Protein AF-0000000072993218 (afdb_homodimer)

Structure (mmCIF, N/CA/C/O backbone):
data_AF-0000000072993218-model_v1
#
loop_
_entity.id
_entity.type
_entity.pdbx_description
1 polymer 'Maf-like protein'
#
loop_
_atom_site.group_PDB
_atom_site.id
_atom_site.type_symbol
_atom_site.label_atom_id
_atom_site.label_alt_id
_atom_site.label_comp_id
_atom_site.label_asym_id
_atom_site.label_entity_id
_atom_site.label_seq_id
_atom_site.pdbx_PDB_ins_code
_atom_site.Cartn_x
_atom_site.Cartn_y
_atom_site.Cartn_z
_atom_site.occupancy
_atom_site.B_iso_or_equiv
_atom_site.auth_seq_id
_atom_site.auth_comp_id
_atom_site.auth_asym_id
_atom_site.auth_atom_id
_atom_site.pdbx_PDB_model_num
ATOM 1 N N . MET A 1 1 ? 12.031 0.463 12.422 1 74.94 1 MET A N 1
ATOM 2 C CA . MET A 1 1 ? 12.352 1.653 13.211 1 74.94 1 MET A CA 1
ATOM 3 C C . MET A 1 1 ? 12.312 2.904 12.336 1 74.94 1 MET A C 1
ATOM 5 O O . MET A 1 1 ? 12.742 2.873 11.18 1 74.94 1 MET A O 1
ATOM 9 N N . PRO A 1 2 ? 11.742 3.988 12.844 1 86.5 2 PRO A N 1
ATOM 10 C CA . PRO A 1 2 ? 11.68 5.211 12.039 1 86.5 2 PRO A CA 1
ATOM 11 C C . PRO A 1 2 ? 13.055 5.738 11.656 1 86.5 2 PRO A C 1
ATOM 13 O O . PRO A 1 2 ? 14.039 5.469 12.352 1 86.5 2 PRO A O 1
ATOM 16 N N . LEU A 1 3 ? 13.094 6.391 10.523 1 92.5 3 LEU A N 1
ATOM 17 C CA . LEU A 1 3 ? 14.352 6.973 10.062 1 92.5 3 LEU A CA 1
ATOM 18 C C . LEU A 1 3 ? 14.891 7.98 11.07 1 92.5 3 LEU A C 1
ATOM 20 O O . LEU A 1 3 ? 14.133 8.773 11.625 1 92.5 3 LEU A O 1
ATOM 24 N N . LYS A 1 4 ? 16.188 7.926 11.375 1 93.75 4 LYS A N 1
ATOM 25 C CA . LYS A 1 4 ? 16.844 8.906 12.242 1 93.75 4 LYS A CA 1
ATOM 26 C C . LYS A 1 4 ? 17.203 10.172 11.469 1 93.75 4 LYS A C 1
ATOM 28 O O . LYS A 1 4 ? 18.281 10.258 10.875 1 93.75 4 LYS A O 1
ATOM 33 N N . LEU A 1 5 ? 16.312 11.062 11.461 1 95.75 5 LEU A N 1
ATOM 34 C CA . LEU A 1 5 ? 16.484 12.32 10.742 1 95.75 5 LEU A CA 1
ATOM 35 C C . LEU A 1 5 ? 16.516 13.5 11.711 1 95.75 5 LEU A C 1
ATOM 37 O O . LEU A 1 5 ? 15.695 13.57 12.633 1 95.75 5 LEU A O 1
ATOM 41 N N . PRO A 1 6 ? 17.375 14.445 11.523 1 95.12 6 PRO A N 1
ATOM 42 C CA . PRO A 1 6 ? 17.422 15.625 12.383 1 95.12 6 PRO A CA 1
ATOM 43 C C . PRO A 1 6 ? 16.078 16.359 12.461 1 95.12 6 PRO A C 1
ATOM 45 O O . PRO A 1 6 ? 15.695 16.844 13.523 1 95.12 6 PRO A O 1
ATOM 48 N N . VAL A 1 7 ? 15.406 16.422 11.391 1 95.5 7 VAL A N 1
ATOM 49 C CA . VAL A 1 7 ? 14.133 17.141 11.359 1 95.5 7 VAL A CA 1
ATOM 50 C C . VAL A 1 7 ? 13.117 16.438 12.258 1 95.5 7 VAL A C 1
ATOM 52 O O . VAL A 1 7 ? 12.297 17.094 12.906 1 95.5 7 VAL A O 1
ATOM 55 N N . ILE A 1 8 ? 13.102 15.109 12.266 1 96.38 8 ILE A N 1
ATOM 56 C CA . ILE A 1 8 ? 12.188 14.359 13.125 1 96.38 8 ILE A CA 1
ATOM 57 C C . ILE A 1 8 ? 12.531 14.625 14.594 1 96.38 8 ILE A C 1
ATOM 59 O O . ILE A 1 8 ? 11.633 14.805 15.422 1 96.38 8 ILE A O 1
ATOM 63 N N . LYS A 1 9 ? 13.82 14.688 14.859 1 96 9 LYS A N 1
ATOM 64 C CA . LYS A 1 9 ? 14.25 15.031 16.203 1 96 9 LYS A CA 1
ATOM 65 C C . LYS A 1 9 ? 13.766 16.422 16.609 1 96 9 LYS A C 1
ATOM 67 O O . LYS A 1 9 ? 13.305 16.625 17.734 1 96 9 LYS A O 1
ATOM 72 N N . GLN A 1 10 ? 13.938 17.297 15.711 1 96.62 10 GLN A N 1
ATOM 73 C CA . GLN A 1 10 ? 13.484 18.656 15.945 1 96.62 10 GLN A CA 1
ATOM 74 C C . GLN A 1 10 ? 11.977 18.703 16.188 1 96.62 10 GLN A C 1
ATOM 76 O O . GLN A 1 10 ? 11.516 19.375 17.109 1 96.62 10 GLN A O 1
ATOM 81 N N . LEU A 1 11 ? 11.227 17.984 15.406 1 97.56 11 LEU A N 1
ATOM 82 C CA . LEU A 1 11 ? 9.773 17.938 15.531 1 97.56 11 LEU A CA 1
ATOM 83 C C . LEU A 1 11 ? 9.367 17.328 16.859 1 97.56 11 LEU A C 1
ATOM 85 O O . LEU A 1 11 ? 8.414 17.781 17.5 1 97.56 11 LEU A O 1
ATOM 89 N N . ASN A 1 12 ? 10.125 16.359 17.266 1 97.44 12 ASN A N 1
ATOM 90 C CA . ASN A 1 12 ? 9.773 15.633 18.469 1 97.44 12 ASN A CA 1
ATOM 91 C C . ASN A 1 12 ? 10.062 16.453 19.719 1 97.44 12 ASN A C 1
ATOM 93 O O . ASN A 1 12 ? 9.719 16.062 20.844 1 97.44 12 ASN A O 1
ATOM 97 N N . CYS A 1 13 ? 10.664 17.609 19.562 1 96.62 13 CYS A N 1
ATOM 98 C CA . CYS A 1 13 ? 10.836 18.562 20.656 1 96.62 13 CYS A CA 1
ATOM 99 C C . CYS A 1 13 ? 9.633 19.484 20.766 1 96.62 13 CYS A C 1
ATOM 101 O O . CYS A 1 13 ? 9.547 20.297 21.703 1 96.62 13 CYS A O 1
ATOM 103 N N . LYS A 1 14 ? 8.75 19.406 19.859 1 96.69 14 LYS A N 1
ATOM 104 C CA . LYS A 1 14 ? 7.547 20.234 19.844 1 96.69 14 LYS A CA 1
ATOM 105 C C . LYS A 1 14 ? 6.336 19.469 20.359 1 96.69 14 LYS A C 1
ATOM 107 O O . LYS A 1 14 ? 6.344 18.234 20.391 1 96.69 14 LYS A O 1
ATOM 112 N N . SER A 1 15 ? 5.34 20.266 20.797 1 97.62 15 SER A N 1
ATOM 113 C CA . SER A 1 15 ? 4.059 19.656 21.156 1 97.62 15 SER A CA 1
ATOM 114 C C . SER A 1 15 ? 3.176 19.469 19.922 1 97.62 15 SER A C 1
ATOM 116 O O . SER A 1 15 ? 2.57 20.422 19.438 1 97.62 15 SER A O 1
ATOM 118 N N . ILE A 1 16 ? 3.072 18.25 19.453 1 98.5 16 ILE A N 1
ATOM 119 C CA . ILE A 1 16 ? 2.318 17.953 18.234 1 98.5 16 ILE A CA 1
ATOM 120 C C . ILE A 1 16 ? 1.031 17.219 18.594 1 98.5 16 ILE A C 1
ATOM 122 O O . ILE A 1 16 ? 1.05 16.266 19.391 1 98.5 16 ILE A O 1
ATOM 126 N N . ILE A 1 17 ? -0.042 17.672 18.031 1 98.75 17 ILE A N 1
ATOM 127 C CA . ILE A 1 17 ? -1.342 17.062 18.25 1 98.75 17 ILE A CA 1
ATOM 128 C C . ILE A 1 17 ? -1.887 16.5 16.938 1 98.75 17 ILE A C 1
ATOM 130 O O . ILE A 1 17 ? -1.894 17.203 15.922 1 98.75 17 ILE A O 1
ATOM 134 N N . LEU A 1 18 ? -2.264 15.281 16.938 1 98.75 18 LEU A N 1
ATOM 135 C CA . LEU A 1 18 ? -3.061 14.703 15.859 1 98.75 18 LEU A CA 1
ATOM 136 C C . LEU A 1 18 ? -4.551 14.875 16.125 1 98.75 18 LEU A C 1
ATOM 138 O O . LEU A 1 18 ? -5.086 14.266 17.062 1 98.75 18 LEU A O 1
ATOM 142 N N . ALA A 1 19 ? -5.199 15.695 15.336 1 97.94 19 ALA A N 1
ATOM 143 C CA . ALA A 1 19 ? -6.621 15.992 15.477 1 97.94 19 ALA A CA 1
ATOM 144 C C . ALA A 1 19 ? -7.477 14.938 14.781 1 97.94 19 ALA A C 1
ATOM 146 O O . ALA A 1 19 ? -8.281 15.258 13.898 1 97.94 19 ALA A O 1
ATOM 147 N N . SER A 1 20 ? -7.371 13.695 15.164 1 96.25 20 SER A N 1
ATOM 148 C CA . SER A 1 20 ? -8.07 12.57 14.547 1 96.25 20 SER A CA 1
ATOM 149 C C . SER A 1 20 ? -8.18 11.391 15.508 1 96.25 20 SER A C 1
ATOM 151 O O . SER A 1 20 ? -7.23 11.086 16.234 1 96.25 20 SER A O 1
ATOM 153 N N . ALA A 1 21 ? -9.297 10.742 15.484 1 93.25 21 ALA A N 1
ATOM 154 C CA . ALA A 1 21 ? -9.492 9.516 16.25 1 93.25 21 ALA A CA 1
ATOM 155 C C . ALA A 1 21 ? -9.117 8.281 15.438 1 93.25 21 ALA A C 1
ATOM 157 O O . ALA A 1 21 ? -9.211 7.156 15.93 1 93.25 21 ALA A O 1
ATOM 158 N N . SER A 1 22 ? -8.781 8.453 14.203 1 93.81 22 SER A N 1
ATOM 159 C CA . SER A 1 22 ? -8.516 7.34 13.305 1 93.81 22 SER A CA 1
ATOM 160 C C . SER A 1 22 ? -7.309 6.531 13.766 1 93.81 22 SER A C 1
ATOM 162 O O . SER A 1 22 ? -6.199 7.062 13.859 1 93.81 22 SER A O 1
ATOM 164 N N . PRO A 1 23 ? -7.5 5.242 14 1 95.25 23 PRO A N 1
ATOM 165 C CA . PRO A 1 23 ? -6.352 4.406 14.359 1 95.25 23 PRO A CA 1
ATOM 166 C C . PRO A 1 23 ? -5.293 4.359 13.258 1 95.25 23 PRO A C 1
ATOM 168 O O . PRO A 1 23 ? -4.094 4.309 13.555 1 95.25 23 PRO A O 1
ATOM 171 N N . ARG A 1 24 ? -5.703 4.391 12.023 1 95.56 24 ARG A N 1
ATOM 172 C CA . ARG A 1 24 ? -4.773 4.348 10.898 1 95.56 24 ARG A CA 1
ATOM 173 C C . ARG A 1 24 ? -3.896 5.594 10.867 1 95.56 24 ARG A C 1
ATOM 175 O O . ARG A 1 24 ? -2.691 5.508 10.617 1 95.56 24 ARG A O 1
ATOM 182 N N . ARG A 1 25 ? -4.5 6.711 11.133 1 97.56 25 ARG A N 1
ATOM 183 C CA . ARG A 1 25 ? -3.734 7.953 11.125 1 97.56 25 ARG A CA 1
ATOM 184 C C . ARG A 1 25 ? -2.721 7.98 12.266 1 97.56 25 ARG A C 1
ATOM 186 O O . ARG A 1 25 ? -1.583 8.422 12.078 1 97.56 25 ARG A O 1
ATOM 193 N N . LYS A 1 26 ? -3.143 7.473 13.398 1 97.81 26 LYS A N 1
ATOM 194 C CA . LYS A 1 26 ? -2.24 7.352 14.539 1 97.81 26 LYS A CA 1
ATOM 195 C C . LYS A 1 26 ? -1.041 6.473 14.203 1 97.81 26 LYS A C 1
ATOM 197 O O . LYS A 1 26 ? 0.103 6.84 14.477 1 97.81 26 LYS A O 1
ATOM 202 N N . GLU A 1 27 ? -1.29 5.383 13.578 1 96.69 27 GLU A N 1
ATOM 203 C CA . GLU A 1 27 ? -0.24 4.434 13.227 1 96.69 27 GLU A CA 1
ATOM 204 C C . GLU A 1 27 ? 0.729 5.035 12.211 1 96.69 27 GLU A C 1
ATOM 206 O O . GLU A 1 27 ? 1.946 4.91 12.359 1 96.69 27 GLU A O 1
ATOM 211 N N . ILE A 1 28 ? 0.18 5.668 11.211 1 96.62 28 ILE A N 1
ATOM 212 C CA . ILE A 1 28 ? 0.992 6.234 10.133 1 96.62 28 ILE A CA 1
ATOM 213 C C . ILE A 1 28 ? 1.915 7.312 10.703 1 96.62 28 ILE A C 1
ATOM 215 O O . ILE A 1 28 ? 3.123 7.297 10.445 1 96.62 28 ILE A O 1
ATOM 219 N N . LEU A 1 29 ? 1.328 8.219 11.484 1 97.81 29 LEU A N 1
ATOM 220 C CA . LEU A 1 29 ? 2.121 9.305 12.055 1 97.81 29 LEU A CA 1
ATOM 221 C C . LEU A 1 29 ? 3.186 8.758 13 1 97.81 29 LEU A C 1
ATOM 223 O O . LEU A 1 29 ? 4.332 9.211 12.977 1 97.81 29 LEU A O 1
ATOM 227 N N . GLY A 1 30 ? 2.82 7.766 13.797 1 96.88 30 GLY A N 1
ATOM 228 C CA . GLY A 1 30 ? 3.781 7.105 14.672 1 96.88 30 GLY A CA 1
ATOM 229 C C . GLY A 1 30 ? 4.902 6.422 13.914 1 96.88 30 GLY A C 1
ATOM 230 O O . GLY A 1 30 ? 6.07 6.527 14.289 1 96.88 30 GLY A O 1
ATOM 231 N N . ASP A 1 31 ? 4.57 5.809 12.852 1 94.62 31 ASP A N 1
ATOM 232 C CA . ASP A 1 31 ? 5.539 5.094 12.023 1 94.62 31 ASP A CA 1
ATOM 233 C C . ASP A 1 31 ? 6.543 6.059 11.398 1 94.62 31 ASP A C 1
ATOM 235 O O . ASP A 1 31 ? 7.648 5.656 11.031 1 94.62 31 ASP A O 1
ATOM 239 N N . MET A 1 32 ? 6.188 7.277 11.258 1 95.38 32 MET A N 1
ATOM 240 C CA . MET A 1 32 ? 7.086 8.297 10.719 1 95.38 32 MET A CA 1
ATOM 241 C C . MET A 1 32 ? 8.125 8.711 11.758 1 95.38 32 MET A C 1
ATOM 243 O O . MET A 1 32 ? 9.102 9.391 11.43 1 95.38 32 MET A O 1
ATOM 247 N N . GLY A 1 33 ? 7.906 8.312 13.023 1 95.94 33 GLY A N 1
ATOM 248 C CA . GLY A 1 33 ? 8.82 8.664 14.094 1 95.94 33 GLY A CA 1
ATOM 249 C C . GLY A 1 33 ? 8.422 9.922 14.836 1 95.94 33 GLY A C 1
ATOM 250 O O . GLY A 1 33 ? 9.219 10.5 15.578 1 95.94 33 GLY A O 1
ATOM 251 N N . ILE A 1 34 ? 7.223 10.359 14.594 1 97.62 34 ILE A N 1
ATOM 252 C CA . ILE A 1 34 ? 6.758 11.602 15.211 1 97.62 34 ILE A CA 1
ATOM 253 C C . ILE A 1 34 ? 6.066 11.297 16.531 1 97.62 34 ILE A C 1
ATOM 255 O O . ILE A 1 34 ? 5.242 10.383 16.625 1 97.62 34 ILE A O 1
ATOM 259 N N . GLU A 1 35 ? 6.453 11.984 17.531 1 97.94 35 GLU A N 1
ATOM 260 C CA . GLU A 1 35 ? 5.766 11.922 18.812 1 97.94 35 GLU A CA 1
ATOM 261 C C . GLU A 1 35 ? 4.594 12.906 18.859 1 97.94 35 GLU A C 1
ATOM 263 O O . GLU A 1 35 ? 4.734 14.062 18.469 1 97.94 35 GLU A O 1
ATOM 268 N N . PHE A 1 36 ? 3.455 12.391 19.312 1 98.56 36 PHE A N 1
ATOM 269 C CA . PHE A 1 36 ? 2.273 13.242 19.297 1 98.56 36 PHE A CA 1
ATOM 270 C C . PHE A 1 36 ? 1.263 12.789 20.344 1 98.56 36 PHE A C 1
ATOM 272 O O . PHE A 1 36 ? 1.386 11.695 20.891 1 98.56 36 PHE A O 1
ATOM 279 N N . LYS A 1 37 ? 0.321 13.648 20.609 1 98.25 37 LYS A N 1
ATOM 280 C CA . LYS A 1 37 ? -0.879 13.336 21.375 1 98.25 37 LYS A CA 1
ATOM 281 C C . LYS A 1 37 ? -2.127 13.398 20.5 1 98.25 37 LYS A C 1
ATOM 283 O O . LYS A 1 37 ? -2.16 14.148 19.531 1 98.25 37 LYS A O 1
ATOM 288 N N . VAL A 1 38 ? -3.105 12.594 20.875 1 98.12 38 VAL A N 1
ATOM 289 C CA . VAL A 1 38 ? -4.359 12.586 20.125 1 98.12 38 VAL A CA 1
ATOM 290 C C . VAL A 1 38 ? -5.41 13.414 20.859 1 98.12 38 VAL A C 1
ATOM 292 O O . VAL A 1 38 ? -5.617 13.234 22.062 1 98.12 38 VAL A O 1
ATOM 295 N N . VAL A 1 39 ? -5.984 14.328 20.234 1 97.44 39 VAL A N 1
ATOM 296 C CA . VAL A 1 39 ? -7.145 15.07 20.719 1 97.44 39 VAL A CA 1
ATOM 297 C C . VAL A 1 39 ? -8.219 15.094 19.625 1 97.44 39 VAL A C 1
ATOM 299 O O . VAL A 1 39 ? -7.941 15.414 18.469 1 97.44 39 VAL A O 1
ATOM 302 N N . THR A 1 40 ? -9.414 14.727 19.953 1 95.38 40 THR A N 1
ATOM 303 C CA . THR A 1 40 ? -10.5 14.648 18.984 1 95.38 40 THR A CA 1
ATOM 304 C C . THR A 1 40 ? -11.492 15.789 19.188 1 95.38 40 THR A C 1
ATOM 306 O O . THR A 1 40 ? -11.547 16.375 20.266 1 95.38 40 THR A O 1
ATOM 309 N N . THR A 1 41 ? -12.141 16.031 18.109 1 91.88 41 THR A N 1
ATOM 310 C CA . THR A 1 41 ? -13.156 17.078 18.203 1 91.88 41 THR A CA 1
ATOM 311 C C . THR A 1 41 ? -14.305 16.656 19.109 1 91.88 41 THR A C 1
ATOM 313 O O . THR A 1 41 ? -14.523 15.461 19.312 1 91.88 41 THR A O 1
ATOM 316 N N . LEU A 1 42 ? -14.977 17.609 19.641 1 87.06 42 LEU A N 1
ATOM 317 C CA . LEU A 1 42 ? -16.062 17.344 20.562 1 87.06 42 LEU A CA 1
ATOM 318 C C . LEU A 1 42 ? -17.375 17.125 19.812 1 87.06 42 LEU A C 1
ATOM 320 O O . LEU A 1 42 ? -18.266 16.422 20.297 1 87.06 42 LEU A O 1
ATOM 324 N N . LYS A 1 43 ? -17.5 17.859 18.641 1 84.5 43 LYS A N 1
ATOM 325 C CA . LYS A 1 43 ? -18.703 17.766 17.844 1 84.5 43 LYS A CA 1
ATOM 326 C C . LYS A 1 43 ? -18.422 17.141 16.469 1 84.5 43 LYS A C 1
ATOM 328 O O . LYS A 1 43 ? -17.312 17.281 15.945 1 84.5 43 LYS A O 1
ATOM 333 N N . PRO A 1 44 ? -19.453 16.406 15.953 1 79.38 44 PRO A N 1
ATOM 334 C CA . PRO A 1 44 ? -19.297 15.867 14.602 1 79.38 44 PRO A CA 1
ATOM 335 C C . PRO A 1 44 ? -19.156 16.953 13.539 1 79.38 44 PRO A C 1
ATOM 337 O O . PRO A 1 44 ? -19.578 18.094 13.758 1 79.38 44 PRO A O 1
ATOM 340 N N . ASP A 1 45 ? -18.531 16.484 12.5 1 78.56 45 ASP A N 1
ATOM 341 C CA . ASP A 1 45 ? -18.406 17.375 11.359 1 78.56 45 ASP A CA 1
ATOM 342 C C . ASP A 1 45 ? -19.766 17.844 10.867 1 78.56 45 ASP A C 1
ATOM 344 O O . ASP A 1 45 ? -20.656 17.016 10.625 1 78.56 45 ASP A O 1
ATOM 348 N N . GLU A 1 46 ? -19.891 19.156 10.641 1 79.25 46 GLU A N 1
ATOM 349 C CA . GLU A 1 46 ? -21.203 19.672 10.234 1 79.25 46 GLU A CA 1
ATOM 350 C C . GLU A 1 46 ? -21.172 20.188 8.797 1 79.25 46 GLU A C 1
ATOM 352 O O . GLU A 1 46 ? -22.172 20.688 8.289 1 79.25 46 GLU A O 1
ATOM 357 N N . ASN A 1 47 ? -20.078 20.031 8.18 1 87.88 47 ASN A N 1
ATOM 358 C CA . ASN A 1 47 ? -19.984 20.547 6.824 1 87.88 47 ASN A CA 1
ATOM 359 C C . ASN A 1 47 ? -20.844 19.75 5.852 1 87.88 47 ASN A C 1
ATOM 361 O O . ASN A 1 47 ? -20.922 18.516 5.945 1 87.88 47 ASN A O 1
ATOM 365 N N . ASN A 1 48 ? -21.547 20.5 5.023 1 90.06 48 ASN A N 1
ATOM 366 C CA . ASN A 1 48 ? -22.328 19.922 3.939 1 90.06 48 ASN A CA 1
ATOM 367 C C . ASN A 1 48 ? -21.578 19.984 2.611 1 90.06 48 ASN A C 1
ATOM 369 O O . ASN A 1 48 ? -21.344 21.062 2.078 1 90.06 48 ASN A O 1
ATOM 373 N N . PRO A 1 49 ? -21.328 18.828 2.057 1 91.25 49 PRO A N 1
ATOM 374 C CA . PRO A 1 49 ? -20.578 18.828 0.8 1 91.25 49 PRO A CA 1
ATOM 375 C C . PRO A 1 49 ? -21.234 19.688 -0.281 1 91.25 49 PRO A C 1
ATOM 377 O O . PRO A 1 49 ? -20.547 20.281 -1.11 1 91.25 49 PRO A O 1
ATOM 380 N N . ALA A 1 50 ? -22.5 19.797 -0.277 1 91.31 50 ALA A N 1
ATOM 381 C CA . ALA A 1 50 ? -23.234 20.516 -1.312 1 91.31 50 ALA A CA 1
ATOM 382 C C . ALA A 1 50 ? -22.938 22.016 -1.255 1 91.31 50 ALA A C 1
ATOM 384 O O . ALA A 1 50 ? -23.219 22.734 -2.209 1 91.31 50 ALA A O 1
ATOM 385 N N . ALA A 1 51 ? -22.422 22.438 -0.167 1 93.62 51 ALA A N 1
ATOM 386 C CA . ALA A 1 51 ? -22.156 23.859 0.024 1 93.62 51 ALA A CA 1
ATOM 387 C C . ALA A 1 51 ? -20.828 24.25 -0.616 1 93.62 51 ALA A C 1
ATOM 389 O O . ALA A 1 51 ? -20.484 25.438 -0.671 1 93.62 51 ALA A O 1
ATOM 390 N N . TYR A 1 52 ? -20.172 23.297 -1.164 1 95.62 52 TYR A N 1
ATOM 391 C CA . TYR A 1 52 ? -18.844 23.578 -1.698 1 95.62 52 TYR A CA 1
ATOM 392 C C . TYR A 1 52 ? -18.812 23.391 -3.211 1 95.62 52 TYR A C 1
ATOM 394 O O . TYR A 1 52 ? -19.594 22.609 -3.764 1 95.62 52 TYR A O 1
ATOM 402 N N . LYS A 1 53 ? -17.922 24.125 -3.846 1 95.06 53 LYS A N 1
ATOM 403 C CA . LYS A 1 53 ? -17.797 24.062 -5.301 1 95.06 53 LYS A CA 1
ATOM 404 C C . LYS A 1 53 ? -17.203 22.734 -5.75 1 95.06 53 LYS A C 1
ATOM 406 O O . LYS A 1 53 ? -17.594 22.188 -6.789 1 95.06 53 LYS A O 1
ATOM 411 N N . THR A 1 54 ? -16.188 22.234 -5.074 1 96.88 54 THR A N 1
ATOM 412 C CA . THR A 1 54 ? -15.555 20.969 -5.418 1 96.88 54 THR A CA 1
ATOM 413 C C . THR A 1 54 ? -15.445 20.062 -4.191 1 96.88 54 THR A C 1
ATOM 415 O O . THR A 1 54 ? -15.492 20.547 -3.057 1 96.88 54 THR A O 1
ATOM 418 N N . GLN A 1 55 ? -15.273 18.766 -4.434 1 97.12 55 GLN A N 1
ATOM 419 C CA . GLN A 1 55 ? -15.031 17.812 -3.35 1 97.12 55 GLN A CA 1
ATOM 420 C C . GLN A 1 55 ? -13.727 18.141 -2.621 1 97.12 55 GLN A C 1
ATOM 422 O O . GLN A 1 55 ? -13.625 17.953 -1.408 1 97.12 55 GLN A O 1
ATOM 427 N N . ALA A 1 56 ? -12.766 18.641 -3.373 1 97.81 56 ALA A N 1
ATOM 428 C CA . ALA A 1 56 ? -11.477 19.016 -2.795 1 97.81 56 ALA A CA 1
ATOM 429 C C . ALA A 1 56 ? -11.633 20.156 -1.792 1 97.81 56 ALA A C 1
ATOM 431 O O . ALA A 1 56 ? -11.023 20.141 -0.718 1 97.81 56 ALA A O 1
ATOM 432 N N . ASP A 1 57 ? -12.453 21.141 -2.143 1 97.75 57 ASP A N 1
ATOM 433 C CA . ASP A 1 57 ? -12.719 22.25 -1.229 1 97.75 57 ASP A CA 1
ATOM 434 C C . ASP A 1 57 ? -13.406 21.75 0.043 1 97.75 57 ASP A C 1
ATOM 436 O O . ASP A 1 57 ? -13.07 22.203 1.146 1 97.75 57 ASP A O 1
ATOM 440 N N . TYR A 1 58 ? -14.336 20.891 -0.151 1 97.38 58 TYR A N 1
ATOM 441 C CA . TYR A 1 58 ? -15.102 20.344 0.968 1 97.38 58 TYR A CA 1
ATOM 442 C C . TYR A 1 58 ? -14.188 19.625 1.958 1 97.38 58 TYR A C 1
ATOM 444 O O . TYR A 1 58 ? -14.172 19.953 3.146 1 97.38 58 TYR A O 1
ATOM 452 N N . VAL A 1 59 ? -13.398 18.688 1.471 1 97.75 59 VAL A N 1
ATOM 453 C CA . VAL A 1 59 ? -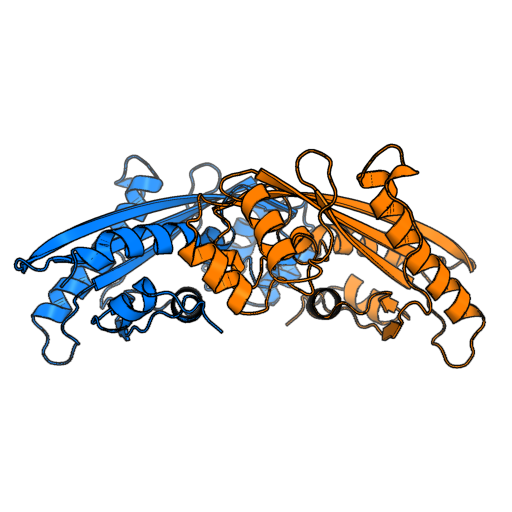12.578 17.875 2.355 1 97.75 59 VAL A CA 1
ATOM 454 C C . VAL A 1 59 ? -11.477 18.734 2.98 1 97.75 59 VAL A C 1
ATOM 456 O O . VAL A 1 59 ? -11.094 18.516 4.133 1 97.75 59 VAL A O 1
ATOM 459 N N . ALA A 1 60 ? -10.938 19.719 2.26 1 98.19 60 ALA A N 1
ATOM 460 C CA . ALA A 1 60 ? -9.93 20.641 2.785 1 98.19 60 ALA A CA 1
ATOM 461 C C . ALA A 1 60 ? -10.477 21.438 3.965 1 98.19 60 ALA A C 1
ATOM 463 O O . ALA A 1 60 ? -9.836 21.531 5.012 1 98.19 60 ALA A O 1
ATOM 464 N N . ASP A 1 61 ? -11.641 21.984 3.77 1 97.62 61 ASP A N 1
ATOM 465 C CA . ASP A 1 61 ? -12.25 22.797 4.812 1 97.62 61 ASP A CA 1
ATOM 466 C C . ASP A 1 61 ? -12.609 21.969 6.035 1 97.62 61 ASP A C 1
ATOM 468 O O . ASP A 1 61 ? -12.445 22.406 7.172 1 97.62 61 ASP A O 1
ATOM 472 N N . THR A 1 62 ? -13.109 20.812 5.797 1 96.94 62 THR A N 1
ATOM 473 C CA . THR A 1 62 ? -13.461 19.922 6.895 1 96.94 62 THR A CA 1
ATOM 474 C C . THR A 1 62 ? -12.234 19.594 7.746 1 96.94 62 THR A C 1
ATOM 476 O O . THR A 1 62 ? -12.289 19.672 8.977 1 96.94 62 THR A O 1
ATOM 479 N N . ALA A 1 63 ? -11.133 19.234 7.137 1 97.75 63 ALA A N 1
ATOM 480 C CA . ALA A 1 63 ? -9.898 18.953 7.863 1 97.75 63 ALA A CA 1
ATOM 481 C C . ALA A 1 63 ? -9.414 20.188 8.617 1 97.75 63 ALA A C 1
ATOM 483 O O . ALA A 1 63 ? -8.961 20.078 9.758 1 97.75 63 ALA A O 1
ATOM 484 N N . TYR A 1 64 ? -9.508 21.344 7.957 1 97.81 64 TYR A N 1
ATOM 485 C CA . TYR A 1 64 ? -9.055 22.594 8.578 1 97.81 64 TYR A CA 1
ATOM 486 C C . TYR A 1 64 ? -9.883 22.906 9.82 1 97.81 64 TYR A C 1
ATOM 488 O O . TYR A 1 64 ? -9.336 23.297 10.852 1 97.81 64 TYR A O 1
ATOM 496 N N . MET A 1 65 ? -11.148 22.766 9.711 1 96.62 65 MET A N 1
ATOM 497 C CA . MET A 1 65 ? -12.031 23.078 10.836 1 96.62 65 MET A CA 1
ATOM 498 C C . MET A 1 65 ? -11.719 22.203 12.039 1 96.62 65 MET A C 1
ATOM 500 O O . MET A 1 65 ? -11.742 22.656 13.18 1 96.62 65 MET A O 1
ATOM 504 N N . LYS A 1 66 ? -11.406 20.953 11.758 1 96.88 66 LYS A N 1
ATOM 505 C CA . LYS A 1 66 ? -11.008 20.047 12.836 1 96.88 66 LYS A CA 1
ATOM 506 C C . LYS A 1 66 ? -9.719 20.516 13.508 1 96.88 66 LYS A C 1
ATOM 508 O O . LYS A 1 66 ? -9.648 20.609 14.734 1 96.88 66 LYS A O 1
ATOM 513 N N . ALA A 1 67 ? -8.734 20.844 12.719 1 98 67 ALA A N 1
ATOM 514 C CA . ALA A 1 67 ? -7.438 21.281 13.234 1 98 67 ALA A CA 1
ATOM 515 C C . ALA A 1 67 ? -7.566 22.594 14 1 98 67 ALA A C 1
ATOM 517 O O . ALA A 1 67 ? -6.988 22.75 15.078 1 98 67 ALA A O 1
ATOM 518 N N . LYS A 1 68 ? -8.32 23.5 13.414 1 97.25 68 LYS A N 1
ATOM 519 C CA . LYS A 1 68 ? -8.508 24.812 14.016 1 97.25 68 LYS A CA 1
ATOM 520 C C . LYS A 1 68 ? -9.195 24.703 15.367 1 97.25 68 LYS A C 1
ATOM 522 O O . LYS A 1 68 ? -8.75 25.312 16.344 1 97.25 68 LYS A O 1
ATOM 527 N N . GLU A 1 69 ? -10.281 23.969 15.391 1 97 69 GLU A N 1
ATOM 528 C CA . GLU A 1 69 ? -11.016 23.797 16.641 1 97 69 GLU A CA 1
ATOM 529 C C . GLU A 1 69 ? -10.109 23.234 17.734 1 97 69 GLU A C 1
ATOM 531 O O . GLU A 1 69 ? -10.117 23.75 18.859 1 97 69 GLU A O 1
ATOM 536 N N . ILE A 1 70 ? -9.352 22.25 17.469 1 97.75 70 ILE A N 1
ATOM 537 C CA . ILE A 1 70 ? -8.492 21.594 18.438 1 97.75 70 ILE A CA 1
ATOM 538 C C . ILE A 1 70 ? -7.379 22.547 18.859 1 97.75 70 ILE A C 1
ATOM 540 O O . ILE A 1 70 ? -7.043 22.625 20.047 1 97.75 70 ILE A O 1
ATOM 544 N N . PHE A 1 71 ? -6.766 23.266 17.875 1 97.69 71 PHE A N 1
ATOM 545 C CA . PHE A 1 71 ? -5.723 24.219 18.203 1 97.69 71 PHE A CA 1
ATOM 546 C C . PHE A 1 71 ? -6.238 25.25 19.203 1 97.69 71 PHE A C 1
ATOM 548 O O . PHE A 1 71 ? -5.602 25.5 20.234 1 97.69 71 PHE A O 1
ATOM 555 N N . GLU A 1 72 ? -7.395 25.812 18.922 1 97.06 72 GLU A N 1
ATOM 556 C CA . GLU A 1 72 ? -7.992 26.844 19.766 1 97.06 72 GLU A CA 1
ATOM 557 C C . GLU A 1 72 ? -8.336 26.297 21.156 1 97.06 72 GLU A C 1
ATOM 559 O O . GLU A 1 72 ? -8.102 26.969 22.156 1 97.06 72 GLU A O 1
ATOM 564 N N . ARG A 1 73 ? -8.875 25.094 21.156 1 97.31 73 ARG A N 1
ATOM 565 C CA . ARG A 1 73 ? -9.203 24.5 22.453 1 97.31 73 ARG A CA 1
ATOM 566 C C . ARG A 1 73 ? -7.945 24.234 23.266 1 97.31 73 ARG A C 1
ATOM 568 O O . ARG A 1 73 ? -7.934 24.438 24.484 1 97.31 73 ARG A O 1
ATOM 575 N N . CYS A 1 74 ? -6.902 23.828 22.625 1 96.69 74 CYS A N 1
ATOM 576 C CA . CYS A 1 74 ? -5.645 23.547 23.312 1 96.69 74 CYS A CA 1
ATOM 577 C C . CYS A 1 74 ? -5.059 24.828 23.906 1 96.69 74 CYS A C 1
ATOM 579 O O . CYS A 1 74 ? -4.355 24.766 24.922 1 96.69 74 CYS A O 1
ATOM 581 N N . GLU A 1 75 ? -5.379 25.969 23.344 1 94.44 75 GLU A N 1
ATOM 582 C CA . GLU A 1 75 ? -4.883 27.25 23.828 1 94.44 75 GLU A CA 1
ATOM 583 C C . GLU A 1 75 ? -5.566 27.656 25.125 1 94.44 75 GLU A C 1
ATOM 585 O O . GLU A 1 75 ? -4.973 28.328 25.969 1 94.44 75 GLU A O 1
ATOM 590 N N . ILE A 1 76 ? -6.824 27.203 25.328 1 94.88 76 ILE A N 1
ATOM 591 C CA . ILE A 1 76 ? -7.613 27.781 26.406 1 94.88 76 ILE A CA 1
ATOM 592 C C . ILE A 1 76 ? -7.863 26.734 27.5 1 94.88 76 ILE A C 1
ATOM 594 O O . ILE A 1 76 ? -8.047 27.078 28.656 1 94.88 76 ILE A O 1
ATOM 598 N N . ASP A 1 77 ? -7.961 25.438 27.109 1 95.44 77 ASP A N 1
ATOM 599 C CA . ASP A 1 77 ? -8.266 24.359 28.047 1 95.44 77 ASP A CA 1
ATOM 600 C C . ASP A 1 77 ? -7.008 23.906 28.781 1 95.44 77 ASP A C 1
ATOM 602 O O . ASP A 1 77 ? -6.125 23.281 28.172 1 95.44 77 ASP A O 1
ATOM 606 N N . PRO A 1 78 ? -6.93 24.078 30.094 1 94.06 78 PRO A N 1
ATOM 607 C CA . PRO A 1 78 ? -5.723 23.719 30.844 1 94.06 78 PRO A CA 1
ATOM 608 C C . PRO A 1 78 ? -5.523 22.203 30.938 1 94.06 78 PRO A C 1
ATOM 610 O O . PRO A 1 78 ? -4.43 21.734 31.266 1 94.06 78 PRO A O 1
ATOM 613 N N . ASP A 1 79 ? -6.535 21.484 30.594 1 95.31 79 ASP A N 1
ATOM 614 C CA . ASP A 1 79 ? -6.453 20.016 30.672 1 95.31 79 ASP A CA 1
ATOM 615 C C . ASP A 1 79 ? -5.879 19.438 29.375 1 95.31 79 ASP A C 1
ATOM 617 O O . ASP A 1 79 ? -5.574 18.25 29.312 1 95.31 79 ASP A O 1
ATOM 621 N N . LEU A 1 80 ? -5.746 20.312 28.391 1 96.06 80 LEU A N 1
ATOM 622 C CA . LEU A 1 80 ? -5.172 19.875 27.125 1 96.06 80 LEU A CA 1
ATOM 623 C C . LEU A 1 80 ? -3.756 20.422 26.953 1 96.06 80 LEU A C 1
ATOM 625 O O . LEU A 1 80 ? -3.4 21.438 27.562 1 96.06 80 LEU A O 1
ATOM 629 N N . PRO A 1 81 ? -2.975 19.703 26.188 1 93.56 81 PRO A N 1
ATOM 630 C CA . PRO A 1 81 ? -1.629 20.234 25.922 1 93.56 81 PRO A CA 1
ATOM 631 C C . PRO A 1 81 ? -1.64 21.516 25.094 1 93.56 81 PRO A C 1
ATOM 633 O O . PRO A 1 81 ? -2.451 21.641 24.172 1 93.56 81 PRO A O 1
ATOM 636 N N . ASN A 1 82 ? -0.678 22.422 25.469 1 93.38 82 ASN A N 1
ATOM 637 C CA . ASN A 1 82 ? -0.448 23.547 24.562 1 93.38 82 ASN A CA 1
ATOM 638 C C . ASN A 1 82 ? 0.197 23.094 23.266 1 93.38 82 ASN A C 1
ATOM 640 O O . ASN A 1 82 ? 1.323 22.594 23.266 1 93.38 82 ASN A O 1
ATOM 644 N N . ALA A 1 83 ? -0.451 23.328 22.234 1 96.56 83 ALA A N 1
ATOM 645 C CA . ALA A 1 83 ? -0.024 22.734 20.969 1 96.56 83 ALA A CA 1
ATOM 646 C C . ALA A 1 83 ? 0.865 23.703 20.188 1 96.56 83 ALA A C 1
ATOM 648 O O . ALA A 1 83 ? 0.521 24.875 20.016 1 96.56 83 ALA A O 1
ATOM 649 N N . ASP A 1 84 ? 2.016 23.219 19.75 1 97.94 84 ASP A N 1
ATOM 650 C CA . ASP A 1 84 ? 2.83 23.938 18.781 1 97.94 84 ASP A CA 1
ATOM 651 C C . ASP A 1 84 ? 2.363 23.656 17.359 1 97.94 84 ASP A C 1
ATOM 653 O O . ASP A 1 84 ? 2.396 24.547 16.5 1 97.94 84 ASP A O 1
ATOM 657 N N . ILE A 1 85 ? 1.954 22.453 17.109 1 98.5 85 ILE A N 1
ATOM 658 C CA . ILE A 1 85 ? 1.508 21.969 15.805 1 98.5 85 ILE A CA 1
ATOM 659 C C . ILE A 1 85 ? 0.274 21.094 15.969 1 98.5 85 ILE A C 1
ATOM 661 O O . ILE A 1 85 ? 0.261 20.188 16.812 1 98.5 85 ILE A O 1
ATOM 665 N N . VAL A 1 86 ? -0.774 21.375 15.273 1 98.75 86 VAL A N 1
ATOM 666 C CA . VAL A 1 86 ? -1.945 20.516 15.203 1 98.75 86 VAL A CA 1
ATOM 667 C C . VAL A 1 86 ? -2.133 20.016 13.766 1 98.75 86 VAL A C 1
ATOM 669 O O . VAL A 1 86 ? -2.176 20.812 12.828 1 98.75 86 VAL A O 1
ATOM 672 N N . ILE A 1 87 ? -2.244 18.719 13.633 1 98.81 87 ILE A N 1
ATOM 673 C CA . ILE A 1 87 ? -2.439 18.078 12.336 1 98.81 87 ILE A CA 1
ATOM 674 C C . ILE A 1 87 ? -3.863 17.531 12.234 1 98.81 87 ILE A C 1
ATOM 676 O O . ILE A 1 87 ? -4.238 16.625 12.969 1 98.81 87 ILE A O 1
ATOM 680 N N . GLY A 1 88 ? -4.656 18.125 11.391 1 98.56 88 GLY A N 1
ATOM 681 C CA . GLY A 1 88 ? -5.977 17.609 11.062 1 98.56 88 GLY A CA 1
ATOM 682 C C . GLY A 1 88 ? -6.035 16.938 9.703 1 98.56 88 GLY A C 1
ATOM 683 O O . GLY A 1 88 ? -5.285 17.281 8.797 1 98.56 88 GLY A O 1
ATOM 684 N N . ALA A 1 89 ? -6.969 15.953 9.602 1 98 89 ALA A N 1
ATOM 685 C CA . ALA A 1 89 ? -7.125 15.25 8.336 1 98 89 ALA A CA 1
ATOM 686 C C . ALA A 1 89 ? -8.562 14.789 8.133 1 98 89 ALA A C 1
ATOM 688 O O . ALA A 1 89 ? -9.305 14.602 9.102 1 98 89 ALA A O 1
ATOM 689 N N . ASP A 1 90 ? -8.953 14.672 6.918 1 97 90 ASP A N 1
ATOM 690 C CA . ASP A 1 90 ? -10.242 14.133 6.5 1 97 90 ASP A CA 1
ATOM 691 C C . ASP A 1 90 ? -10.125 13.406 5.164 1 97 90 ASP A C 1
ATOM 693 O O . ASP A 1 90 ? -9.359 13.82 4.289 1 97 90 ASP A O 1
ATOM 697 N N . THR A 1 91 ? -10.812 12.266 5.07 1 97.31 91 THR A N 1
ATOM 698 C CA . THR A 1 91 ? -10.766 11.43 3.877 1 97.31 91 THR A CA 1
ATOM 699 C C . THR A 1 91 ? -12.172 11.18 3.336 1 97.31 91 THR A C 1
ATOM 701 O O . THR A 1 91 ? -13.094 10.875 4.102 1 97.31 91 THR A O 1
ATOM 704 N N . ILE A 1 92 ? -12.312 11.344 2.045 1 97.44 92 ILE A N 1
ATOM 705 C CA . ILE A 1 92 ? -13.586 10.992 1.414 1 97.44 92 ILE A CA 1
ATOM 706 C C . ILE A 1 92 ? -13.328 10.109 0.194 1 97.44 92 ILE A C 1
ATOM 708 O O . ILE A 1 92 ? -12.266 10.195 -0.428 1 97.44 92 ILE A O 1
ATOM 712 N N . VAL A 1 93 ? -14.234 9.25 -0.096 1 98.38 93 VAL A N 1
ATOM 713 C CA . VAL A 1 93 ? -14.266 8.43 -1.306 1 98.38 93 VAL A CA 1
ATOM 714 C C . VAL A 1 93 ? -15.32 8.969 -2.264 1 98.38 93 VAL A C 1
ATOM 716 O O . VAL A 1 93 ? -16.469 9.219 -1.862 1 98.38 93 VAL A O 1
ATOM 719 N N . VAL A 1 94 ? -14.906 9.203 -3.535 1 98.56 94 VAL A N 1
ATOM 720 C CA . VAL A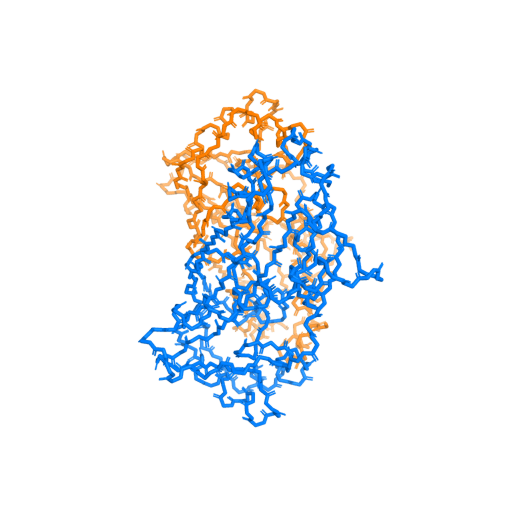 1 94 ? -15.805 9.859 -4.484 1 98.56 94 VAL A CA 1
ATOM 721 C C . VAL A 1 94 ? -15.977 8.977 -5.719 1 98.56 94 VAL A C 1
ATOM 723 O O . VAL A 1 94 ? -14.992 8.547 -6.332 1 98.56 94 VAL A O 1
ATOM 726 N N . LYS A 1 95 ? -17.172 8.664 -6.086 1 98.25 95 LYS A N 1
ATOM 727 C CA . LYS A 1 95 ? -17.562 7.961 -7.309 1 98.25 95 LYS A CA 1
ATOM 728 C C . LYS A 1 95 ? -18.547 8.789 -8.125 1 98.25 95 LYS A C 1
ATOM 730 O O . LYS A 1 95 ? -19.578 9.211 -7.617 1 98.25 95 LYS A O 1
ATOM 735 N N . ASP A 1 96 ? -18.203 9.07 -9.352 1 95.69 96 ASP A N 1
ATOM 736 C CA . ASP A 1 96 ? -19.078 9.844 -10.227 1 95.69 96 ASP A CA 1
ATOM 737 C C . ASP A 1 96 ? -19.562 11.117 -9.539 1 95.69 96 ASP A C 1
ATOM 739 O O . ASP A 1 96 ? -20.75 11.406 -9.531 1 95.69 96 ASP A O 1
ATOM 743 N N . GLU A 1 97 ? -18.625 11.727 -8.836 1 93.88 97 GLU A N 1
ATOM 744 C CA . GLU A 1 97 ? -18.797 13.016 -8.18 1 93.88 97 GLU A CA 1
ATOM 745 C C . GLU A 1 97 ? -19.781 12.922 -7.016 1 93.88 97 GLU A C 1
ATOM 747 O O . GLU A 1 97 ? -20.312 13.938 -6.57 1 93.88 97 GLU A O 1
ATOM 752 N N . GLN A 1 98 ? -20 11.727 -6.617 1 94.81 98 GLN A N 1
ATOM 753 C CA . GLN A 1 98 ? -20.75 11.484 -5.398 1 94.81 98 GLN A CA 1
ATOM 754 C C . GLN A 1 98 ? -19.844 10.977 -4.277 1 94.81 98 GLN A C 1
ATOM 756 O O . GLN A 1 98 ? -19.031 10.078 -4.484 1 94.81 98 GLN A O 1
ATOM 761 N N . ILE A 1 99 ? -20.016 11.578 -3.096 1 96.44 99 ILE A N 1
ATOM 762 C CA . ILE A 1 99 ? -19.234 11.156 -1.935 1 96.44 99 ILE A CA 1
ATOM 763 C C . ILE A 1 99 ? -19.859 9.898 -1.328 1 96.44 99 ILE A C 1
ATOM 765 O O . ILE A 1 99 ? -21.062 9.844 -1.08 1 96.44 99 ILE A O 1
ATOM 769 N N . LEU A 1 100 ? -19.047 8.922 -1.134 1 96.69 100 LEU A N 1
ATOM 770 C CA . LEU A 1 100 ? -19.438 7.695 -0.449 1 96.69 100 LEU A CA 1
ATOM 771 C C . LEU A 1 100 ? -18.984 7.715 1.007 1 96.69 100 LEU A C 1
ATOM 773 O O . LEU A 1 100 ? -17.797 7.535 1.293 1 96.69 100 LEU A O 1
ATOM 777 N N . GLU A 1 101 ? -19.859 7.941 1.879 1 90.75 101 GLU A N 1
ATOM 778 C CA . GLU A 1 101 ? -19.562 7.977 3.307 1 90.75 101 GLU A CA 1
ATOM 779 C C . GLU A 1 101 ? -19.453 6.57 3.885 1 90.75 101 GLU A C 1
ATOM 781 O O . GLU A 1 101 ? -19.125 5.621 3.168 1 90.75 101 GLU A O 1
ATOM 786 N N . LYS A 1 102 ? -19.531 6.453 5.168 1 93.12 102 LYS A N 1
ATOM 787 C CA . LYS A 1 102 ? -19.547 5.148 5.824 1 93.12 102 LYS A CA 1
ATOM 788 C C . LYS A 1 102 ? -20.906 4.477 5.66 1 93.12 102 LYS A C 1
ATOM 790 O O . LYS A 1 102 ? -21.953 5.113 5.82 1 93.12 102 LYS A O 1
ATOM 795 N N . PRO A 1 103 ? -20.844 3.189 5.254 1 96.81 103 PRO A N 1
ATOM 796 C CA . PRO A 1 103 ? -22.125 2.52 5.105 1 96.81 103 PRO A CA 1
ATOM 797 C C . PRO A 1 103 ? -22.922 2.473 6.41 1 96.81 103 PRO A C 1
ATOM 799 O O . PRO A 1 103 ? -22.344 2.266 7.48 1 96.81 103 PRO A O 1
ATOM 802 N N . ARG A 1 104 ? -24.234 2.627 6.301 1 95.38 104 ARG A N 1
ATOM 803 C CA . ARG A 1 104 ? -25.109 2.619 7.465 1 95.38 104 ARG A CA 1
ATOM 804 C C . ARG A 1 104 ? -25.453 1.192 7.883 1 95.38 104 ARG A C 1
ATOM 806 O O . ARG A 1 104 ? -25.703 0.931 9.062 1 95.38 104 ARG A O 1
ATOM 813 N N . ASP A 1 105 ? -25.5 0.317 6.93 1 96.25 105 ASP A N 1
ATOM 814 C CA . ASP A 1 105 ? -25.859 -1.085 7.137 1 96.25 105 ASP A CA 1
ATOM 815 C C . ASP A 1 105 ? -25.375 -1.947 5.969 1 96.25 105 ASP A C 1
ATOM 817 O O . ASP A 1 105 ? -24.656 -1.474 5.098 1 96.25 105 ASP A O 1
ATOM 821 N N . LYS A 1 106 ? -25.766 -3.186 6.031 1 97.06 106 LYS A N 1
ATOM 822 C CA . LYS A 1 106 ? -25.297 -4.145 5.035 1 97.06 106 LYS A CA 1
ATOM 823 C C . LYS A 1 106 ? -25.812 -3.781 3.643 1 97.06 106 LYS A C 1
ATOM 825 O O . LYS A 1 106 ? -25.078 -3.896 2.658 1 97.06 106 LYS A O 1
ATOM 830 N N . GLU A 1 107 ? -27.016 -3.332 3.557 1 97.25 107 GLU A N 1
ATOM 831 C CA . GLU A 1 107 ? -27.594 -2.969 2.27 1 97.25 107 GLU A CA 1
ATOM 832 C C . GLU A 1 107 ? -26.875 -1.77 1.654 1 97.25 107 GLU A C 1
ATOM 834 O O . GLU A 1 107 ? -26.641 -1.736 0.446 1 97.25 107 GLU A O 1
ATOM 839 N N . HIS A 1 108 ? -26.625 -0.877 2.477 1 97.5 108 HIS A N 1
ATOM 840 C CA . HIS A 1 108 ? -25.906 0.301 2.012 1 97.5 108 HIS A CA 1
ATOM 841 C C . HIS A 1 108 ? -24.5 -0.063 1.56 1 97.5 108 HIS A C 1
ATOM 843 O O . HIS A 1 108 ? -24.016 0.463 0.557 1 97.5 108 HIS A O 1
ATOM 849 N N . ALA A 1 109 ? -23.859 -0.912 2.328 1 97.5 109 ALA A N 1
ATOM 850 C CA . ALA A 1 109 ? -22.531 -1.393 1.938 1 97.5 109 ALA A CA 1
ATOM 851 C C . ALA A 1 109 ? -22.578 -2.07 0.571 1 97.5 109 ALA A C 1
ATOM 853 O O . ALA A 1 109 ? -21.703 -1.846 -0.269 1 97.5 109 ALA A O 1
ATOM 854 N N . GLN A 1 110 ? -23.578 -2.891 0.358 1 97.5 110 GLN A N 1
ATOM 855 C CA . GLN A 1 110 ? -23.75 -3.576 -0.919 1 97.5 110 GLN A CA 1
ATOM 856 C C . GLN A 1 110 ? -23.922 -2.578 -2.059 1 97.5 110 GLN A C 1
ATOM 858 O O . GLN A 1 110 ? -23.344 -2.738 -3.133 1 97.5 110 GLN A O 1
ATOM 863 N N . TYR A 1 111 ? -24.75 -1.644 -1.81 1 96.81 111 TYR A N 1
ATOM 864 C CA . TYR A 1 111 ? -24.984 -0.596 -2.795 1 96.81 111 TYR A CA 1
ATOM 865 C C . TYR A 1 111 ? -23.688 0.099 -3.178 1 96.81 111 TYR A C 1
ATOM 867 O O . TYR A 1 111 ? -23.391 0.258 -4.363 1 96.81 111 TYR A O 1
ATOM 875 N N . MET A 1 112 ? -22.906 0.459 -2.205 1 97.12 112 MET A N 1
ATOM 876 C CA . MET A 1 112 ? -21.641 1.151 -2.436 1 97.12 112 MET A CA 1
ATOM 877 C C . MET A 1 112 ? -20.656 0.26 -3.197 1 97.12 112 MET A C 1
ATOM 879 O O . MET A 1 112 ? -20.062 0.691 -4.18 1 97.12 112 MET A O 1
ATOM 883 N N . LEU A 1 113 ? -20.516 -0.96 -2.736 1 97.44 113 LEU A N 1
ATOM 884 C CA . LEU A 1 113 ? -19.562 -1.878 -3.359 1 97.44 113 LEU A CA 1
ATOM 885 C C . LEU A 1 113 ? -19.969 -2.18 -4.801 1 97.44 113 LEU A C 1
ATOM 887 O O . LEU A 1 113 ? -19.109 -2.377 -5.66 1 97.44 113 LEU A O 1
ATOM 891 N N . ASN A 1 114 ? -21.234 -2.182 -5.043 1 97.19 114 ASN A N 1
ATOM 892 C CA . ASN A 1 114 ? -21.703 -2.383 -6.41 1 97.19 114 ASN A CA 1
ATOM 893 C C . ASN A 1 114 ? -21.375 -1.189 -7.301 1 97.19 114 ASN A C 1
ATOM 895 O O . ASN A 1 114 ? -21.094 -1.355 -8.492 1 97.19 114 ASN A O 1
ATOM 899 N N . GLN A 1 115 ? -21.406 -0.03 -6.77 1 96.81 115 GLN A N 1
ATOM 900 C CA . GLN A 1 115 ? -21 1.16 -7.516 1 96.81 115 GLN A CA 1
ATOM 901 C C . GLN A 1 115 ? -19.516 1.123 -7.859 1 96.81 115 GLN A C 1
ATOM 903 O O . GLN A 1 115 ? -19.109 1.594 -8.922 1 96.81 115 GLN A O 1
ATOM 908 N N . LEU A 1 116 ? -18.781 0.583 -6.965 1 97.94 116 LEU A N 1
ATOM 909 C CA . LEU A 1 116 ? -17.328 0.573 -7.102 1 97.94 116 LEU A CA 1
ATOM 910 C C . LEU A 1 116 ? -16.859 -0.621 -7.93 1 97.94 116 LEU A C 1
ATOM 912 O O . LEU A 1 116 ? -15.742 -0.637 -8.43 1 97.94 116 LEU A O 1
ATOM 916 N N . ASN A 1 117 ? -17.75 -1.584 -8.148 1 98.06 117 ASN A N 1
ATOM 917 C CA . ASN A 1 117 ? -17.453 -2.863 -8.789 1 98.06 117 ASN A CA 1
ATOM 918 C C . ASN A 1 117 ? -17.016 -2.678 -10.234 1 98.06 117 ASN A C 1
ATOM 920 O O . ASN A 1 117 ? -17.797 -2.207 -11.07 1 98.06 117 ASN A O 1
ATOM 924 N N . GLY A 1 118 ? -15.805 -3.16 -10.461 1 98.06 118 GLY A N 1
ATOM 925 C CA . GLY A 1 118 ? -15.297 -3.117 -11.82 1 98.06 118 GLY A CA 1
ATOM 926 C C . GLY A 1 118 ? -15.117 -1.707 -12.352 1 98.06 118 GLY A C 1
ATOM 927 O O . GLY A 1 118 ? -15.234 -1.468 -13.555 1 98.06 118 GLY A O 1
ATOM 928 N N . SER A 1 119 ? -14.867 -0.774 -11.469 1 98.12 119 SER A N 1
ATOM 929 C CA . SER A 1 119 ? -14.797 0.624 -11.883 1 98.12 119 SER A CA 1
ATOM 930 C C . SER A 1 119 ? -13.703 1.371 -11.117 1 98.12 119 SER A C 1
ATOM 932 O O . SER A 1 119 ? -13.094 0.819 -10.203 1 98.12 119 SER A O 1
ATOM 934 N N . THR A 1 120 ? -13.43 2.549 -11.602 1 98.69 120 THR A N 1
ATOM 935 C CA . THR A 1 120 ? -12.453 3.42 -10.953 1 98.69 120 THR A CA 1
ATOM 936 C C . THR A 1 120 ? -13.148 4.555 -10.211 1 98.69 120 THR A C 1
ATOM 938 O O . THR A 1 120 ? -14.125 5.125 -10.703 1 98.69 120 THR A O 1
ATOM 941 N N . HIS A 1 121 ? -12.75 4.832 -9.047 1 98.75 121 HIS A N 1
ATOM 942 C CA . HIS A 1 121 ? -13.133 5.977 -8.227 1 98.75 121 HIS A CA 1
ATOM 943 C C . HIS A 1 121 ? -11.914 6.656 -7.625 1 98.75 121 HIS A C 1
ATOM 945 O O . HIS A 1 121 ? -10.773 6.281 -7.926 1 98.75 121 HIS A O 1
ATOM 951 N N . TYR A 1 122 ? -12.133 7.699 -6.832 1 98.75 122 TYR A N 1
ATOM 952 C CA . TYR A 1 122 ? -10.938 8.312 -6.262 1 98.75 122 TYR A CA 1
ATOM 953 C C . TYR A 1 122 ? -11.148 8.648 -4.793 1 98.75 122 TYR A C 1
ATOM 955 O O . TYR A 1 122 ? -12.289 8.773 -4.336 1 98.75 122 TYR A O 1
ATOM 963 N N . VAL A 1 123 ? -10.07 8.648 -4.074 1 98.81 123 VAL A N 1
ATOM 964 C CA . VAL A 1 123 ? -10.008 8.992 -2.656 1 98.81 123 VAL A CA 1
ATOM 965 C C . VAL A 1 123 ? -9.281 10.328 -2.477 1 98.81 123 VAL A C 1
ATOM 967 O O . VAL A 1 123 ? -8.211 10.539 -3.047 1 98.81 123 VAL A O 1
ATOM 970 N N . LEU A 1 124 ? -9.875 11.227 -1.764 1 98.69 124 LEU A N 1
ATOM 971 C CA . LEU A 1 124 ? -9.258 12.484 -1.367 1 98.69 124 LEU A CA 1
ATOM 972 C C . LEU A 1 124 ? -8.984 12.508 0.132 1 98.69 124 LEU A C 1
ATOM 974 O O . LEU A 1 124 ? -9.875 12.219 0.936 1 98.69 124 LEU A O 1
ATOM 978 N N . THR A 1 125 ? -7.773 12.734 0.448 1 98.62 125 THR A N 1
ATOM 979 C CA . THR A 1 125 ? -7.453 13.047 1.837 1 98.62 125 THR A CA 1
ATOM 980 C C . THR A 1 125 ? -6.863 14.445 1.953 1 98.62 125 THR A C 1
ATOM 982 O O . THR A 1 125 ? -5.93 14.797 1.229 1 98.62 125 THR A O 1
ATOM 985 N N . SER A 1 126 ? -7.492 15.227 2.77 1 98.69 126 SER A N 1
ATOM 986 C CA . SER A 1 126 ? -6.938 16.531 3.105 1 98.69 126 SER A CA 1
ATOM 987 C C . SER A 1 126 ? -6.168 16.484 4.418 1 98.69 126 SER A C 1
ATOM 989 O O . SER A 1 126 ? -6.598 15.844 5.375 1 98.69 126 SER A O 1
ATOM 991 N N . VAL A 1 127 ? -4.996 17.094 4.422 1 98.88 127 VAL A N 1
ATOM 992 C CA . VAL A 1 127 ? -4.227 17.312 5.641 1 98.88 127 VAL A CA 1
ATOM 993 C C . VAL A 1 127 ? -4.031 18.812 5.863 1 98.88 127 VAL A C 1
ATOM 995 O O . VAL A 1 127 ? -3.553 19.516 4.973 1 98.88 127 VAL A O 1
ATOM 998 N N . GLN A 1 128 ? -4.477 19.266 6.977 1 98.81 128 GLN A N 1
ATOM 999 C CA . GLN A 1 128 ? -4.34 20.656 7.355 1 98.81 128 GLN A CA 1
ATOM 1000 C C . GLN A 1 128 ? -3.561 20.797 8.656 1 98.81 128 GLN A C 1
ATOM 1002 O O . GLN A 1 128 ? -3.865 20.141 9.648 1 98.81 128 GLN A O 1
ATOM 1007 N N . ILE A 1 129 ? -2.559 21.656 8.617 1 98.81 129 ILE A N 1
ATOM 1008 C CA . ILE A 1 129 ? -1.646 21.828 9.742 1 98.81 129 ILE A CA 1
ATOM 1009 C C . ILE A 1 129 ? -1.742 23.25 10.266 1 98.81 129 ILE A C 1
ATOM 1011 O O . ILE A 1 129 ? -1.538 24.219 9.516 1 98.81 129 ILE A O 1
ATOM 1015 N N . VAL A 1 130 ? -2.113 23.406 11.461 1 98.69 130 VAL A N 1
ATOM 1016 C CA . VAL A 1 130 ? -2.072 24.672 12.172 1 98.69 130 VAL A CA 1
ATOM 1017 C C . VAL A 1 130 ? -0.882 24.703 13.125 1 98.69 130 VAL A C 1
ATOM 1019 O O . VAL A 1 130 ? -0.678 23.75 13.898 1 98.69 130 VAL A O 1
ATOM 1022 N N . TYR A 1 131 ? -0.096 25.719 13.055 1 98.25 131 TYR A N 1
ATOM 1023 C CA . TYR A 1 131 ? 1.112 25.703 13.875 1 98.25 131 TYR A CA 1
ATOM 1024 C C . TYR A 1 131 ? 1.476 27.109 14.336 1 98.25 131 TYR A C 1
ATOM 1026 O O . TYR A 1 131 ? 1.079 28.094 13.719 1 98.25 131 TYR A O 1
ATOM 1034 N N . LYS A 1 132 ? 2.172 27.141 15.406 1 97.06 132 LYS A N 1
ATOM 1035 C CA . LYS A 1 132 ? 2.674 28.391 15.984 1 97.06 132 LYS A CA 1
ATOM 1036 C C . LYS A 1 132 ? 4.094 28.688 15.508 1 97.06 132 LYS A C 1
ATOM 1038 O O . LYS A 1 132 ? 4.988 27.844 15.656 1 97.06 132 LYS A O 1
ATOM 1043 N N . GLN A 1 133 ? 4.316 29.875 14.984 1 96.44 133 GLN A N 1
ATOM 1044 C CA . GLN A 1 133 ? 5.652 30.297 14.594 1 96.44 133 GLN A CA 1
ATOM 1045 C C . GLN A 1 133 ? 6.445 30.812 15.789 1 96.44 133 GLN A C 1
ATOM 1047 O O . GLN A 1 133 ? 5.867 31.125 16.828 1 96.44 133 GLN A O 1
ATOM 1052 N N . LYS A 1 134 ? 7.727 30.906 15.578 1 94.56 134 LYS A N 1
ATOM 1053 C CA . LYS A 1 134 ? 8.617 31.359 16.641 1 94.56 134 LYS A CA 1
ATOM 1054 C C . LYS A 1 134 ? 8.258 32.781 17.094 1 94.56 134 LYS A C 1
ATOM 1056 O O . LYS A 1 134 ? 8.43 33.125 18.266 1 94.56 134 LYS A O 1
ATOM 1061 N N . ASP A 1 135 ? 7.715 33.562 16.266 1 93.75 135 ASP A N 1
ATOM 1062 C CA . ASP A 1 135 ? 7.359 34.938 16.594 1 93.75 135 ASP A CA 1
ATOM 1063 C C . ASP A 1 135 ? 5.98 35 17.25 1 93.75 135 ASP A C 1
ATOM 1065 O O . ASP A 1 135 ? 5.48 36.062 17.562 1 93.75 135 ASP A O 1
ATOM 1069 N N . GLY A 1 136 ? 5.277 33.844 17.375 1 91.56 136 GLY A N 1
ATOM 1070 C CA . GLY A 1 136 ? 4.004 33.781 18.078 1 91.56 136 GLY A CA 1
ATOM 1071 C C . GLY A 1 136 ? 2.809 33.75 17.156 1 91.56 136 GLY A C 1
ATOM 1072 O O . GLY A 1 136 ? 1.689 33.469 17.562 1 91.56 136 GLY A O 1
ATOM 1073 N N . LYS A 1 137 ? 3.061 33.969 15.891 1 96.44 137 LYS A N 1
ATOM 1074 C CA . LYS A 1 137 ? 1.974 34 14.914 1 96.44 137 LYS A CA 1
ATOM 1075 C C . LYS A 1 137 ? 1.459 32.594 14.641 1 96.44 137 LYS A C 1
ATOM 1077 O O . LYS A 1 137 ? 2.244 31.641 14.531 1 96.44 137 LYS A O 1
ATOM 1082 N N . ILE A 1 138 ? 0.175 32.5 14.555 1 97.06 138 ILE A N 1
ATOM 1083 C CA . ILE A 1 138 ? -0.447 31.219 14.188 1 97.06 138 ILE A CA 1
ATOM 1084 C C . ILE A 1 138 ? -0.617 31.141 12.672 1 97.06 138 ILE A C 1
ATOM 1086 O O . ILE A 1 138 ? -1.188 32.062 12.062 1 97.06 138 ILE A O 1
ATOM 1090 N N . GLU A 1 139 ? -0.084 30.141 12.102 1 97.94 139 GLU A N 1
ATOM 1091 C CA . GLU A 1 139 ? -0.141 29.938 10.656 1 97.94 139 GLU A CA 1
ATOM 1092 C C . GLU A 1 13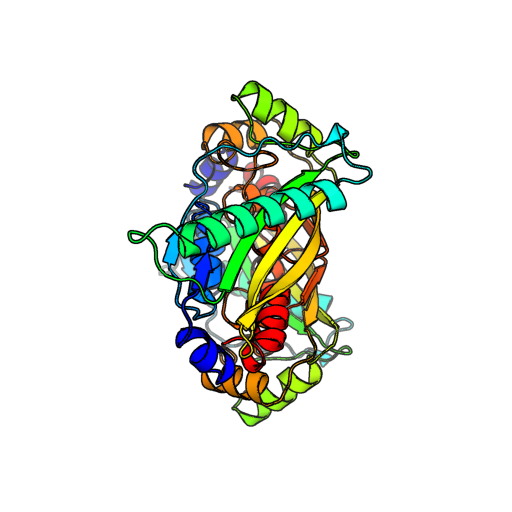9 ? -0.777 28.609 10.305 1 97.94 139 GLU A C 1
ATOM 1094 O O . GLU A 1 139 ? -0.948 27.75 11.172 1 97.94 139 GLU A O 1
ATOM 1099 N N . LYS A 1 140 ? -1.202 28.5 9.102 1 98.12 140 LYS A N 1
ATOM 1100 C CA . LYS A 1 140 ? -1.767 27.25 8.602 1 98.12 140 LYS A CA 1
ATOM 1101 C C . LYS A 1 140 ? -1.162 26.891 7.25 1 98.12 140 LYS A C 1
ATOM 1103 O O . LYS A 1 140 ? -0.744 27.766 6.488 1 98.12 140 LYS A O 1
ATOM 1108 N N . THR A 1 141 ? -0.972 25.672 6.977 1 98 141 THR A N 1
ATOM 1109 C CA . THR A 1 141 ? -0.648 25.094 5.676 1 98 141 THR A CA 1
ATOM 1110 C C . THR A 1 141 ? -1.373 23.766 5.48 1 98 141 THR A C 1
ATOM 1112 O O . THR A 1 141 ? -2.008 23.25 6.406 1 98 141 THR A O 1
ATOM 1115 N N . GLY A 1 142 ? -1.424 23.312 4.266 1 98 142 GLY A N 1
ATOM 1116 C CA . GLY A 1 142 ? -2.109 22.062 4.027 1 98 142 GLY A CA 1
ATOM 1117 C C . GLY A 1 142 ? -2.139 21.656 2.566 1 98 142 GLY A C 1
ATOM 1118 O O . GLY A 1 142 ? -1.579 22.359 1.716 1 98 142 GLY A O 1
ATOM 1119 N N . PHE A 1 143 ? -2.734 20.531 2.316 1 98.75 143 PHE A N 1
ATOM 1120 C CA . PHE A 1 143 ? -2.844 20 0.963 1 98.75 143 PHE A CA 1
ATOM 1121 C C . PHE A 1 143 ? -3.967 18.969 0.875 1 98.75 143 PHE A C 1
ATOM 1123 O O . PHE A 1 143 ? -4.484 18.516 1.898 1 98.75 143 PHE A O 1
ATOM 1130 N N . VAL A 1 144 ? -4.449 18.766 -0.331 1 98.81 144 VAL A N 1
ATOM 1131 C CA . VAL A 1 144 ? -5.352 17.656 -0.664 1 98.81 144 VAL A CA 1
ATOM 1132 C C . VAL A 1 144 ? -4.656 16.688 -1.612 1 98.81 144 VAL A C 1
ATOM 1134 O O . VAL A 1 144 ? -4.043 17.109 -2.6 1 98.81 144 VAL A O 1
ATOM 1137 N N . GLU A 1 145 ? -4.637 15.414 -1.216 1 98.81 145 GLU A N 1
ATOM 1138 C CA . GLU A 1 145 ? -4.055 14.359 -2.033 1 98.81 145 GLU A CA 1
ATOM 1139 C C . GLU A 1 145 ? -5.137 13.5 -2.68 1 98.81 145 GLU A C 1
ATOM 1141 O O . GLU A 1 145 ? -6.117 13.133 -2.029 1 98.81 145 GLU A O 1
ATOM 1146 N N . LYS A 1 146 ? -4.965 13.234 -3.969 1 98.88 146 LYS A N 1
ATOM 1147 C CA . LYS A 1 146 ? -5.926 12.422 -4.703 1 98.88 146 LYS A CA 1
ATOM 1148 C C . LYS A 1 146 ? -5.289 11.109 -5.168 1 98.88 146 LYS A C 1
ATOM 1150 O O . LYS A 1 146 ? -4.16 11.102 -5.664 1 98.88 146 LYS A O 1
ATOM 1155 N N . THR A 1 147 ? -5.938 10.008 -4.988 1 98.88 147 THR A N 1
ATOM 1156 C CA . THR A 1 147 ? -5.531 8.711 -5.508 1 98.88 147 THR A CA 1
ATOM 1157 C C . THR A 1 147 ? -6.699 8.016 -6.207 1 98.88 147 THR A C 1
ATOM 1159 O O . THR A 1 147 ? -7.785 7.895 -5.637 1 98.88 147 THR A O 1
ATOM 1162 N N . ASN A 1 148 ? -6.504 7.617 -7.441 1 98.94 148 ASN A N 1
ATOM 1163 C CA . ASN A 1 148 ? -7.477 6.781 -8.141 1 98.94 148 ASN A CA 1
ATOM 1164 C C . ASN A 1 148 ? -7.355 5.316 -7.734 1 98.94 148 ASN A C 1
ATOM 1166 O O . ASN A 1 148 ? -6.246 4.797 -7.602 1 98.94 148 ASN A O 1
ATOM 1170 N N . VAL A 1 149 ? -8.445 4.68 -7.484 1 98.88 149 VAL A N 1
ATOM 1171 C CA . VAL A 1 149 ? -8.508 3.273 -7.094 1 98.88 149 VAL A CA 1
ATOM 1172 C C . VAL A 1 149 ? -9.391 2.504 -8.07 1 98.88 149 VAL A C 1
ATOM 1174 O O . VAL A 1 149 ? -10.508 2.924 -8.367 1 98.88 149 VAL A O 1
ATOM 1177 N N . THR A 1 150 ? -8.922 1.437 -8.594 1 98.88 150 THR A N 1
ATOM 1178 C CA . THR A 1 150 ? -9.68 0.603 -9.516 1 98.88 150 THR A CA 1
ATOM 1179 C C . THR A 1 150 ? -9.977 -0.762 -8.898 1 98.88 150 THR A C 1
ATOM 1181 O O . THR A 1 150 ? -9.055 -1.477 -8.492 1 98.88 150 THR A O 1
ATOM 1184 N N . PHE A 1 151 ? -11.242 -1.056 -8.797 1 98.56 151 PHE A N 1
ATOM 1185 C CA . PHE A 1 151 ? -11.664 -2.379 -8.352 1 98.56 151 PHE A CA 1
ATOM 1186 C C . PHE A 1 151 ? -11.719 -3.354 -9.523 1 98.56 151 PHE A C 1
ATOM 1188 O O . PHE A 1 151 ? -12.125 -2.984 -10.625 1 98.56 151 PHE A O 1
ATOM 1195 N N . SER A 1 152 ? -11.375 -4.559 -9.25 1 97.81 152 SER A N 1
ATOM 1196 C CA . SER A 1 152 ? -11.672 -5.617 -10.211 1 97.81 152 SER A CA 1
ATOM 1197 C C . SER A 1 152 ? -13.164 -5.891 -10.281 1 97.81 152 SER A C 1
ATOM 1199 O O . SER A 1 152 ? -13.938 -5.402 -9.453 1 97.81 152 SER A O 1
ATOM 1201 N N . LYS A 1 153 ? -13.555 -6.602 -11.414 1 97.38 153 LYS A N 1
ATOM 1202 C CA . LYS A 1 153 ? -14.93 -7.086 -11.453 1 97.38 153 LYS A CA 1
ATOM 1203 C C . LYS A 1 153 ? -15.164 -8.141 -10.375 1 97.38 153 LYS A C 1
ATOM 1205 O O . LYS A 1 153 ? -14.453 -9.148 -10.312 1 97.38 153 LYS A O 1
ATOM 1210 N N . LEU A 1 154 ? -16.125 -7.836 -9.523 1 95.81 154 LEU A N 1
ATOM 1211 C CA . LEU A 1 154 ? -16.406 -8.695 -8.383 1 95.81 154 LEU A CA 1
ATOM 1212 C C . LEU A 1 154 ? -17.766 -9.391 -8.547 1 95.81 154 LEU A C 1
ATOM 1214 O O . LEU A 1 154 ? -18.703 -8.789 -9.055 1 95.81 154 LEU A O 1
ATOM 1218 N N . ASP A 1 155 ? -17.812 -10.555 -8.18 1 95.56 155 ASP A N 1
ATOM 1219 C CA . ASP A 1 155 ? -19.094 -11.242 -8.164 1 95.56 155 ASP A CA 1
ATOM 1220 C C . ASP A 1 155 ? -19.781 -11.094 -6.805 1 95.56 155 ASP A C 1
ATOM 1222 O O . ASP A 1 155 ? -19.188 -10.562 -5.863 1 95.56 155 ASP A O 1
ATOM 1226 N N . ASP A 1 156 ? -21 -11.531 -6.715 1 95.88 156 ASP A N 1
ATOM 1227 C CA . ASP A 1 156 ? -21.812 -11.352 -5.516 1 95.88 156 ASP A CA 1
ATOM 1228 C C . ASP A 1 156 ? -21.203 -12.102 -4.328 1 95.88 156 ASP A C 1
ATOM 1230 O O . ASP A 1 156 ? -21.312 -11.656 -3.186 1 95.88 156 ASP A O 1
ATOM 1234 N N . GLU A 1 157 ? -20.641 -13.156 -4.594 1 95.94 157 GLU A N 1
ATOM 1235 C CA . GLU A 1 157 ? -20.031 -13.961 -3.531 1 95.94 157 GLU A CA 1
ATOM 1236 C C . GLU A 1 157 ? -18.922 -13.195 -2.82 1 95.94 157 GLU A C 1
ATOM 1238 O O . GLU A 1 157 ? -18.859 -13.188 -1.59 1 95.94 157 GLU A O 1
ATOM 1243 N N . ILE A 1 158 ? -18.078 -12.625 -3.602 1 95.69 158 ILE A N 1
ATOM 1244 C CA . ILE A 1 158 ? -16.969 -11.852 -3.066 1 95.69 158 ILE A CA 1
ATOM 1245 C C . ILE A 1 158 ? -17.5 -10.641 -2.307 1 95.69 158 ILE A C 1
ATOM 1247 O O . ILE A 1 158 ? -17.062 -10.359 -1.187 1 95.69 158 ILE A O 1
ATOM 1251 N N . ILE A 1 159 ? -18.469 -9.945 -2.891 1 96.94 159 ILE A N 1
ATOM 1252 C CA . ILE A 1 159 ? -19.047 -8.758 -2.275 1 96.94 159 ILE A CA 1
ATOM 1253 C C . ILE A 1 159 ? -19.688 -9.133 -0.942 1 96.94 159 ILE A C 1
ATOM 1255 O O . ILE A 1 159 ? -19.438 -8.484 0.076 1 96.94 159 ILE A O 1
ATOM 1259 N N . ASN A 1 160 ? -20.422 -10.211 -0.952 1 97 160 ASN A N 1
ATOM 1260 C CA . ASN A 1 160 ? -21.094 -10.656 0.262 1 97 160 ASN A CA 1
ATOM 1261 C C . ASN A 1 160 ? -20.109 -11.07 1.343 1 97 160 ASN A C 1
ATOM 1263 O O . ASN A 1 160 ? -20.297 -10.758 2.52 1 97 160 ASN A O 1
ATOM 1267 N N . ALA A 1 161 ? -19.109 -11.766 0.966 1 96.75 161 ALA A N 1
ATOM 1268 C CA . ALA A 1 161 ? -18.078 -12.18 1.924 1 96.75 161 ALA A CA 1
ATOM 1269 C C . ALA A 1 161 ? -17.406 -10.977 2.562 1 96.75 161 ALA A C 1
ATOM 1271 O O . ALA A 1 161 ? -17.125 -10.977 3.766 1 96.75 161 ALA A O 1
ATOM 1272 N N . TYR A 1 162 ? -17.125 -9.977 1.754 1 97.25 162 TYR A N 1
ATOM 1273 C CA . TYR A 1 162 ? -16.469 -8.781 2.27 1 97.25 162 TYR A CA 1
ATOM 1274 C C . TYR A 1 162 ? -17.375 -8.039 3.246 1 97.25 162 TYR A C 1
ATOM 1276 O O . TYR A 1 162 ? -16.938 -7.609 4.312 1 97.25 162 TYR A O 1
ATOM 1284 N N . ILE A 1 163 ? -18.609 -7.906 2.908 1 97.25 163 ILE A N 1
ATOM 1285 C CA . ILE A 1 163 ? -19.562 -7.238 3.777 1 97.25 163 ILE A CA 1
ATOM 1286 C C . ILE A 1 163 ? -19.688 -7.996 5.098 1 97.25 163 ILE A C 1
ATOM 1288 O O . ILE A 1 163 ? -19.688 -7.395 6.172 1 97.25 163 ILE A O 1
ATOM 1292 N N . ASN A 1 164 ? -19.688 -9.305 5.012 1 96.19 164 ASN A N 1
ATOM 1293 C CA . ASN A 1 164 ? -19.844 -10.156 6.188 1 96.19 164 ASN A CA 1
ATOM 1294 C C . ASN A 1 164 ? -18.625 -10.102 7.094 1 96.19 164 ASN A C 1
ATOM 1296 O O . ASN A 1 164 ? -18.703 -10.445 8.273 1 96.19 164 ASN A O 1
ATOM 1300 N N . SER A 1 165 ? -17.484 -9.727 6.547 1 95 165 SER A N 1
ATOM 1301 C CA . SER A 1 165 ? -16.281 -9.602 7.355 1 95 165 SER A CA 1
ATOM 1302 C C . SER A 1 165 ? -16.406 -8.461 8.367 1 95 165 SER A C 1
ATOM 1304 O O . SER A 1 165 ? -15.641 -8.398 9.328 1 95 165 SER A O 1
ATOM 1306 N N . GLY A 1 166 ? -17.281 -7.441 8.094 1 95.19 166 GLY A N 1
ATOM 1307 C CA . GLY A 1 166 ? -17.469 -6.293 8.969 1 95.19 166 GLY A CA 1
ATOM 1308 C C . GLY A 1 166 ? -16.531 -5.145 8.641 1 95.19 166 GLY A C 1
ATOM 1309 O O . GLY A 1 166 ? -16.703 -4.035 9.148 1 95.19 166 GLY A O 1
ATOM 1310 N N . GLU A 1 167 ? -15.625 -5.289 7.699 1 93.69 167 GLU A N 1
ATOM 1311 C CA . GLU A 1 167 ? -14.562 -4.316 7.426 1 93.69 167 GLU A CA 1
ATOM 1312 C C . GLU A 1 167 ? -15.133 -3.037 6.82 1 93.69 167 GLU A C 1
ATOM 1314 O O . GLU A 1 167 ? -14.617 -1.946 7.055 1 93.69 167 GLU A O 1
ATOM 1319 N N . PRO A 1 168 ? -16.203 -3.059 6.109 1 94.94 168 PRO A N 1
ATOM 1320 C CA . PRO A 1 168 ? -16.688 -1.875 5.395 1 94.94 168 PRO A CA 1
ATOM 1321 C C . PRO A 1 168 ? -17.203 -0.794 6.336 1 94.94 168 PRO A C 1
ATOM 1323 O O . PRO A 1 168 ? -17.25 0.383 5.969 1 94.94 168 PRO A O 1
ATOM 1326 N N . PHE A 1 169 ? -17.562 -1.089 7.52 1 94 169 PHE A N 1
ATOM 1327 C CA . PHE A 1 169 ? -18.562 -0.281 8.219 1 94 169 PHE A CA 1
ATOM 1328 C C . PHE A 1 169 ? -17.891 0.878 8.953 1 94 169 PHE A C 1
ATOM 1330 O O . PHE A 1 169 ? -18.562 1.831 9.359 1 94 169 PHE A O 1
ATOM 1337 N N . ASP A 1 170 ? -16.672 1.034 9.133 1 89.56 170 ASP A N 1
ATOM 1338 C CA . ASP A 1 170 ? -16.047 2.176 9.789 1 89.56 170 ASP A CA 1
ATOM 1339 C C . ASP A 1 170 ? -15.148 2.947 8.82 1 89.56 170 ASP A C 1
ATOM 1341 O O . ASP A 1 170 ? -14.25 3.676 9.234 1 89.56 170 ASP A O 1
ATOM 1345 N N . LYS A 1 171 ? -15.422 2.793 7.48 1 91.44 171 LYS A N 1
ATOM 1346 C CA . LYS A 1 171 ? -14.555 3.369 6.453 1 91.44 171 LYS A CA 1
ATOM 1347 C C . LYS A 1 171 ? -15.375 4.09 5.387 1 91.44 171 LYS A C 1
ATOM 1349 O O . LYS A 1 171 ? -16.406 3.592 4.953 1 91.44 171 LYS A O 1
ATOM 1354 N N . ALA A 1 172 ? -14.828 5.215 5.016 1 91.56 172 ALA A N 1
ATOM 1355 C CA . ALA A 1 172 ? -15.43 5.902 3.869 1 91.56 172 ALA A CA 1
ATOM 1356 C C . ALA A 1 172 ? -15.391 5.02 2.625 1 91.56 172 ALA A C 1
ATOM 1358 O O . ALA A 1 172 ? -14.398 4.34 2.365 1 91.56 172 ALA A O 1
ATOM 1359 N N . GLY A 1 173 ? -16.516 4.98 1.886 1 94.62 173 GLY A N 1
ATOM 1360 C CA . GLY A 1 173 ? -16.578 4.191 0.667 1 94.62 173 GLY A CA 1
ATOM 1361 C C . GLY A 1 173 ? -16.812 2.713 0.925 1 94.62 173 GLY A C 1
ATOM 1362 O O . GLY A 1 173 ? -17.016 1.938 -0.011 1 94.62 173 GLY A O 1
ATOM 1363 N N . GLY A 1 174 ? -16.75 2.32 2.211 1 95.69 174 GLY A N 1
ATOM 1364 C CA . GLY A 1 174 ? -17.047 0.947 2.586 1 95.69 174 GLY A CA 1
ATOM 1365 C C . GLY A 1 174 ? -15.883 0 2.348 1 95.69 174 GLY A C 1
ATOM 1366 O O . GLY A 1 174 ? -16.078 -1.187 2.08 1 95.69 174 GLY A O 1
ATOM 1367 N N . TYR A 1 175 ? -14.688 0.488 2.35 1 97.12 175 TYR A N 1
ATOM 1368 C CA . TYR A 1 175 ? -13.586 -0.454 2.191 1 97.12 175 TYR A CA 1
ATOM 1369 C C . TYR A 1 175 ? -12.305 0.096 2.809 1 97.12 175 TYR A C 1
ATOM 1371 O O . TYR A 1 175 ? -12.156 1.311 2.957 1 97.12 175 TYR A O 1
ATOM 1379 N N . GLY A 1 176 ? -11.453 -0.769 3.273 1 94.94 176 GLY A N 1
ATOM 1380 C CA . GLY A 1 176 ? -10.102 -0.473 3.717 1 94.94 176 GLY A CA 1
ATOM 1381 C C . GLY A 1 176 ? -9.031 -1.128 2.857 1 94.94 176 GLY A C 1
ATOM 1382 O O . GLY A 1 176 ? -8.945 -2.355 2.801 1 94.94 176 GLY A O 1
ATOM 1383 N N . ILE A 1 177 ? -8.203 -0.305 2.258 1 95.38 177 ILE A N 1
ATOM 1384 C CA . ILE A 1 177 ? -7.25 -0.794 1.265 1 95.38 177 ILE A CA 1
ATOM 1385 C C . ILE A 1 177 ? -6.246 -1.733 1.93 1 95.38 177 ILE A C 1
ATOM 1387 O O . ILE A 1 177 ? -5.691 -2.621 1.277 1 95.38 177 ILE A O 1
ATOM 1391 N N . GLN A 1 178 ? -5.977 -1.583 3.246 1 90.44 178 GLN A N 1
ATOM 1392 C CA . GLN A 1 178 ? -4.973 -2.369 3.959 1 90.44 178 GLN A CA 1
ATOM 1393 C C . GLN A 1 178 ? -5.508 -3.758 4.305 1 90.44 178 GLN A C 1
ATOM 1395 O O . GLN A 1 178 ? -4.73 -4.691 4.52 1 90.44 178 GLN A O 1
ATOM 1400 N N . GLY A 1 179 ? -6.797 -3.857 4.371 1 90.81 179 GLY A N 1
ATOM 1401 C CA . GLY A 1 179 ? -7.406 -5.098 4.82 1 90.81 179 GLY A CA 1
ATOM 1402 C C . GLY A 1 179 ? -7.797 -6.02 3.678 1 90.81 179 GLY A C 1
ATOM 1403 O O . GLY A 1 179 ? -7.047 -6.172 2.711 1 90.81 179 GLY A O 1
ATOM 1404 N N . GLU A 1 180 ? -8.93 -6.562 3.844 1 92.06 180 GLU A N 1
ATOM 1405 C CA . GLU A 1 180 ? -9.391 -7.578 2.902 1 92.06 180 GLU A CA 1
ATOM 1406 C C . GLU A 1 180 ? -9.758 -6.957 1.557 1 92.06 180 GLU A C 1
ATOM 1408 O O . GLU A 1 180 ? -9.789 -7.645 0.535 1 92.06 180 GLU A O 1
ATOM 1413 N N . ALA A 1 181 ? -9.992 -5.695 1.585 1 94.25 181 ALA A N 1
ATOM 1414 C CA . ALA A 1 181 ? -10.312 -5.023 0.328 1 94.25 181 ALA A CA 1
ATOM 1415 C C . ALA A 1 181 ? -9.133 -5.07 -0.635 1 94.25 181 ALA A C 1
ATOM 1417 O O . ALA A 1 181 ? -9.281 -4.805 -1.829 1 94.25 181 ALA A O 1
ATOM 1418 N N . SER A 1 182 ? -7.91 -5.305 -0.076 1 93.75 182 SER A N 1
ATOM 1419 C CA . SER A 1 182 ? -6.727 -5.406 -0.924 1 93.75 182 SER A CA 1
ATOM 1420 C C . SER A 1 182 ? -6.902 -6.484 -1.989 1 93.75 182 SER A C 1
ATOM 1422 O O . SER A 1 182 ? -6.293 -6.414 -3.059 1 93.75 182 SER A O 1
ATOM 1424 N N . LEU A 1 183 ? -7.727 -7.477 -1.712 1 94.5 183 LEU A N 1
ATOM 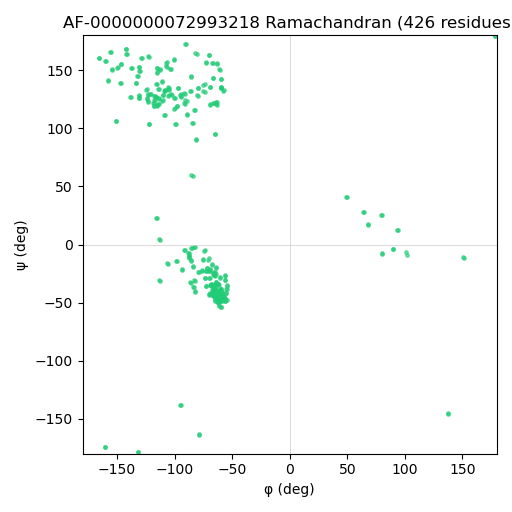1425 C CA . LEU A 1 183 ? -8.016 -8.555 -2.65 1 94.5 183 LEU A CA 1
ATOM 1426 C C . LEU A 1 183 ? -8.898 -8.062 -3.791 1 94.5 183 LEU A C 1
ATOM 1428 O O . LEU A 1 183 ? -8.93 -8.672 -4.863 1 94.5 183 LEU A O 1
ATOM 1432 N N . LEU A 1 184 ? -9.625 -6.977 -3.561 1 96.19 184 LEU A N 1
ATOM 1433 C CA . LEU A 1 184 ? -10.617 -6.465 -4.504 1 96.19 184 LEU A CA 1
ATOM 1434 C C . LEU A 1 184 ? -10.008 -5.402 -5.41 1 96.19 184 LEU A C 1
ATOM 1436 O O . LEU A 1 184 ? -10.547 -5.102 -6.477 1 96.19 184 LEU A O 1
ATOM 1440 N N . ILE A 1 185 ? -8.922 -4.793 -4.973 1 98.06 185 ILE A N 1
ATOM 1441 C CA . ILE A 1 185 ? -8.336 -3.637 -5.641 1 98.06 185 ILE A CA 1
ATOM 1442 C C . ILE A 1 185 ? -7.301 -4.102 -6.668 1 98.06 185 ILE A C 1
ATOM 1444 O O . ILE A 1 185 ? -6.312 -4.75 -6.312 1 98.06 185 ILE A O 1
ATOM 1448 N N . GLU A 1 186 ? -7.559 -3.713 -7.895 1 98.31 186 GLU A N 1
ATOM 1449 C CA . GLU A 1 186 ? -6.699 -4.09 -9.008 1 98.31 186 GLU A CA 1
ATOM 1450 C C . GLU A 1 186 ? -5.488 -3.17 -9.109 1 98.31 186 GLU A C 1
ATOM 1452 O O . GLU A 1 186 ? -4.371 -3.631 -9.359 1 98.31 186 GLU A O 1
ATOM 1457 N N . SER A 1 187 ? -5.707 -1.908 -8.898 1 98.62 187 SER A N 1
ATOM 1458 C CA . SER A 1 187 ? -4.609 -0.958 -9.023 1 98.62 187 SER A CA 1
ATOM 1459 C C . SER A 1 187 ? -4.965 0.389 -8.406 1 98.62 187 SER A C 1
ATOM 1461 O O . SER A 1 187 ? -6.137 0.664 -8.141 1 98.62 187 SER A O 1
ATOM 1463 N N . ILE A 1 188 ? -3.955 1.128 -8.133 1 98.81 188 ILE A N 1
ATOM 1464 C CA . ILE A 1 188 ? -4.141 2.521 -7.742 1 98.81 188 ILE A CA 1
ATOM 1465 C C . ILE A 1 188 ? -3.217 3.416 -8.562 1 98.81 188 ILE A C 1
ATOM 1467 O O . ILE A 1 188 ? -2.234 2.943 -9.141 1 98.81 188 ILE A O 1
ATOM 1471 N N . GLU A 1 189 ? -3.596 4.617 -8.75 1 98.88 189 GLU A N 1
ATOM 1472 C CA . GLU A 1 189 ? -2.775 5.695 -9.289 1 98.88 189 GLU A CA 1
ATOM 1473 C C . GLU A 1 189 ? -2.699 6.871 -8.32 1 98.88 189 GLU A C 1
ATOM 1475 O O . GLU A 1 189 ? -3.656 7.633 -8.188 1 98.88 189 GLU A O 1
ATOM 1480 N N . GLY A 1 190 ? -1.618 7.027 -7.633 1 98.81 190 GLY A N 1
ATOM 1481 C CA . GLY A 1 190 ? -1.414 8.023 -6.594 1 98.81 190 GLY A CA 1
ATOM 1482 C C . GLY A 1 190 ? -0.702 7.477 -5.371 1 98.81 190 GLY A C 1
ATOM 1483 O O . GLY A 1 190 ? 0.227 6.676 -5.492 1 98.81 190 GLY A O 1
ATOM 1484 N N . ASP A 1 191 ? -1.066 7.973 -4.258 1 98.62 191 ASP A N 1
ATOM 1485 C CA . ASP A 1 191 ? -0.412 7.66 -2.99 1 98.62 191 ASP A CA 1
ATOM 1486 C C . ASP A 1 191 ? -1.205 6.617 -2.203 1 98.62 191 ASP A C 1
ATOM 1488 O O . ASP A 1 191 ? -2.338 6.875 -1.79 1 98.62 191 ASP A O 1
ATOM 1492 N N . TYR A 1 192 ? -0.614 5.461 -1.96 1 98.5 192 TYR A N 1
ATOM 1493 C CA . TYR A 1 192 ? -1.232 4.371 -1.209 1 98.5 192 TYR A CA 1
ATOM 1494 C C . TYR A 1 192 ? -1.68 4.848 0.169 1 98.5 192 TYR A C 1
ATOM 1496 O O . TYR A 1 192 ? -2.783 4.523 0.616 1 98.5 192 TYR A O 1
ATOM 1504 N N . TRP A 1 193 ? -0.92 5.621 0.842 1 98.12 193 TRP A N 1
ATOM 1505 C CA . TRP A 1 193 ? -1.202 6.043 2.209 1 98.12 193 TRP A CA 1
ATOM 1506 C C . TRP A 1 193 ? -2.287 7.113 2.236 1 98.12 193 TRP A C 1
ATOM 1508 O O . TRP A 1 193 ? -2.934 7.328 3.266 1 98.12 193 TRP A O 1
ATOM 1518 N N . ASN A 1 194 ? -2.428 7.789 1.086 1 98.38 194 ASN A N 1
ATOM 1519 C CA . ASN A 1 194 ? -3.592 8.656 0.941 1 98.38 194 ASN A CA 1
ATOM 1520 C C . ASN A 1 194 ? -4.895 7.875 1.095 1 98.38 194 ASN A C 1
ATOM 1522 O O . ASN A 1 194 ? -5.836 8.352 1.734 1 98.38 194 ASN A O 1
ATOM 1526 N N . VAL A 1 195 ? -4.906 6.684 0.516 1 98.44 195 VAL A N 1
ATOM 1527 C CA . VAL A 1 195 ? -6.098 5.844 0.57 1 98.44 195 VAL A CA 1
ATOM 1528 C C . VAL A 1 195 ? -6.27 5.281 1.98 1 98.44 195 VAL A C 1
ATOM 1530 O O . VAL A 1 195 ? -7.395 5.156 2.471 1 98.44 195 VAL A O 1
ATOM 1533 N N . VAL A 1 196 ? -5.117 4.98 2.623 1 97.25 196 VAL A N 1
ATOM 1534 C CA . VAL A 1 196 ? -5.18 4.469 3.99 1 97.25 196 VAL A CA 1
ATOM 1535 C C . VAL A 1 196 ? -5.73 5.551 4.918 1 97.25 196 VAL A C 1
ATOM 1537 O O . VAL A 1 196 ? -6.535 5.258 5.809 1 97.25 196 VAL A O 1
ATOM 1540 N N . GLY A 1 197 ? -5.246 6.812 4.699 1 97 197 GLY A N 1
ATOM 1541 C CA . GLY A 1 197 ? -5.871 7.84 5.512 1 97 197 GLY A CA 1
ATOM 1542 C C . GLY A 1 197 ? -4.953 9.016 5.797 1 97 197 GLY A C 1
ATOM 1543 O O . GLY A 1 197 ? -5.395 10.047 6.312 1 97 197 GLY A O 1
ATOM 1544 N N . LEU A 1 198 ? -3.707 8.859 5.492 1 98.19 198 LEU A N 1
ATOM 1545 C CA . LEU A 1 198 ? -2.758 9.938 5.742 1 98.19 198 LEU A CA 1
ATOM 1546 C C . LEU A 1 198 ? -1.604 9.883 4.746 1 98.19 198 LEU A C 1
ATOM 1548 O O . LEU A 1 198 ? -0.718 9.039 4.859 1 98.19 198 LEU A O 1
ATOM 1552 N N . PRO A 1 199 ? -1.543 10.797 3.754 1 98.19 199 PRO A N 1
ATOM 1553 C CA . PRO A 1 199 ? -0.464 10.812 2.762 1 98.19 199 PRO A CA 1
ATOM 1554 C C . PRO A 1 199 ? 0.899 11.117 3.377 1 98.19 199 PRO A C 1
ATOM 1556 O O . PRO A 1 199 ? 1.322 12.273 3.406 1 98.19 199 PRO A O 1
ATOM 1559 N N . LYS A 1 200 ? 1.614 10.148 3.674 1 95.62 200 LYS A N 1
ATOM 1560 C CA . LYS A 1 200 ? 2.842 10.172 4.465 1 95.62 200 LYS A CA 1
ATOM 1561 C C . LYS A 1 200 ? 3.91 11.031 3.799 1 95.62 200 LYS A C 1
ATOM 1563 O O . LYS A 1 200 ? 4.531 11.875 4.449 1 95.62 200 LYS A O 1
ATOM 1568 N N . ASN A 1 201 ? 4.172 10.758 2.578 1 97.69 201 ASN A N 1
ATOM 1569 C CA . ASN A 1 201 ? 5.242 11.438 1.85 1 97.69 201 ASN A CA 1
ATOM 1570 C C . ASN A 1 201 ? 5.023 12.945 1.808 1 97.69 201 ASN A C 1
ATOM 1572 O O . ASN A 1 201 ? 5.922 13.711 2.162 1 97.69 201 ASN A O 1
ATOM 1576 N N . ARG A 1 202 ? 3.816 13.367 1.444 1 98 202 ARG A N 1
ATOM 1577 C CA . ARG A 1 202 ? 3.502 14.789 1.346 1 98 202 ARG A CA 1
ATOM 1578 C C . ARG A 1 202 ? 3.477 15.438 2.725 1 98 202 ARG A C 1
ATOM 1580 O O . ARG A 1 202 ? 3.959 16.562 2.895 1 98 202 ARG A O 1
ATOM 1587 N N . LEU A 1 203 ? 2.922 14.766 3.67 1 98.31 203 LEU A N 1
ATOM 1588 C CA . LEU A 1 203 ? 2.895 15.289 5.031 1 98.31 203 LEU A CA 1
ATOM 1589 C C . LEU A 1 203 ? 4.309 15.539 5.547 1 98.31 203 LEU A C 1
ATOM 1591 O O . LEU A 1 203 ? 4.586 16.578 6.133 1 98.31 203 LEU A O 1
ATOM 1595 N N . PHE A 1 204 ? 5.188 14.586 5.316 1 96.81 204 PHE A N 1
ATOM 1596 C CA . PHE A 1 204 ? 6.574 14.703 5.754 1 96.81 204 PHE A CA 1
ATOM 1597 C C . PHE A 1 204 ? 7.227 15.938 5.141 1 96.81 204 PHE A C 1
ATOM 1599 O O . PHE A 1 204 ? 7.934 16.688 5.832 1 96.81 204 PHE A O 1
ATOM 1606 N N . ARG A 1 205 ? 6.992 16.172 3.883 1 96.44 205 ARG A N 1
ATOM 1607 C CA . ARG A 1 205 ? 7.562 17.328 3.209 1 96.44 205 ARG A CA 1
ATOM 1608 C C . ARG A 1 205 ? 7.039 18.625 3.814 1 96.44 205 ARG A C 1
ATOM 1610 O O . ARG A 1 205 ? 7.793 19.578 3.99 1 96.44 205 ARG A O 1
ATOM 1617 N N . GLU A 1 206 ? 5.754 18.656 4.137 1 97.44 206 GLU A N 1
ATOM 1618 C CA . GLU A 1 206 ? 5.168 19.828 4.758 1 97.44 206 GLU A CA 1
ATOM 1619 C C . GLU A 1 206 ? 5.742 20.062 6.152 1 97.44 206 GLU A C 1
ATOM 1621 O O . GLU A 1 206 ? 6.07 21.203 6.512 1 97.44 206 GLU A O 1
ATOM 1626 N N . LEU A 1 207 ? 5.871 19.016 6.902 1 97.5 207 LEU A N 1
ATOM 1627 C CA . LEU A 1 207 ? 6.402 19.141 8.258 1 97.5 207 LEU A CA 1
ATOM 1628 C C . LEU A 1 207 ? 7.855 19.594 8.227 1 97.5 207 LEU A C 1
ATOM 1630 O O . LEU A 1 207 ? 8.273 20.391 9.07 1 97.5 207 LEU A O 1
ATOM 1634 N N . LYS A 1 208 ? 8.562 19.062 7.27 1 95.5 208 LYS A N 1
ATOM 1635 C CA . LYS A 1 208 ? 9.953 19.484 7.109 1 95.5 208 LYS A CA 1
ATOM 1636 C C . LYS A 1 208 ? 10.039 20.984 6.84 1 95.5 208 LYS A C 1
ATOM 1638 O O . LYS A 1 208 ? 10.93 21.672 7.367 1 95.5 208 LYS A O 1
ATOM 1643 N N . ARG A 1 209 ? 9.141 21.5 6.09 1 95.38 209 ARG A N 1
ATOM 1644 C CA . ARG A 1 209 ? 9.125 22.906 5.719 1 95.38 209 ARG A CA 1
ATOM 1645 C C . ARG A 1 209 ? 8.828 23.781 6.93 1 95.38 209 ARG A C 1
ATOM 1647 O O . ARG A 1 209 ? 9.391 24.875 7.062 1 95.38 209 ARG A O 1
ATOM 1654 N N . ILE A 1 210 ? 8.031 23.312 7.832 1 95.81 210 ILE A N 1
ATOM 1655 C CA . ILE A 1 210 ? 7.59 24.203 8.898 1 95.81 210 ILE A CA 1
ATOM 1656 C C . ILE A 1 210 ? 8.445 23.969 10.148 1 95.81 210 ILE A C 1
ATOM 1658 O O . ILE A 1 210 ? 8.398 24.766 11.086 1 95.81 210 ILE A O 1
ATOM 1662 N N . ALA A 1 211 ? 9.18 22.891 10.164 1 95.06 211 ALA A N 1
ATOM 1663 C CA . ALA A 1 211 ? 9.953 22.516 11.344 1 95.06 211 ALA A CA 1
ATOM 1664 C C . ALA A 1 211 ? 10.867 23.656 11.789 1 95.06 211 ALA A C 1
ATOM 1666 O O . ALA A 1 211 ? 11.07 23.875 12.984 1 95.06 211 ALA A O 1
ATOM 1667 N N . ASN A 1 212 ? 11.375 24.375 10.812 1 91.5 212 ASN A N 1
ATOM 1668 C CA . ASN A 1 212 ? 12.359 25.406 11.148 1 91.5 212 ASN A CA 1
ATOM 1669 C C . ASN A 1 212 ? 11.688 26.703 11.57 1 91.5 212 ASN A C 1
ATOM 1671 O O . ASN A 1 212 ? 12.328 27.578 12.156 1 91.5 212 ASN A O 1
ATOM 1675 N N . VAL A 1 213 ? 10.461 26.859 11.227 1 93.38 213 VAL A N 1
ATOM 1676 C CA . VAL A 1 213 ? 9.828 28.141 11.5 1 93.38 213 VAL A CA 1
ATOM 1677 C C . VAL A 1 213 ? 8.867 28 12.68 1 93.38 213 VAL A C 1
ATOM 1679 O O . VAL A 1 213 ? 8.43 29 13.258 1 93.38 213 VAL A O 1
ATOM 1682 N N . CYS A 1 214 ? 8.57 26.812 12.953 1 91.12 214 CYS A N 1
ATOM 1683 C CA . CYS A 1 214 ? 7.68 26.547 14.078 1 91.12 214 CYS A CA 1
ATOM 1684 C C . CYS A 1 214 ? 8.391 26.781 15.406 1 91.12 214 CYS A C 1
ATOM 1686 O O . CYS A 1 214 ? 9.625 26.797 15.461 1 91.12 214 CYS A O 1
ATOM 1688 N N . VAL A 1 215 ? 7.766 27.016 16.406 1 87.62 215 VAL A N 1
ATOM 1689 C CA . VAL A 1 215 ? 8.297 27.281 17.734 1 87.62 215 VAL A CA 1
ATOM 1690 C C . VAL A 1 215 ? 9.297 26.203 18.125 1 87.62 215 VAL A C 1
ATOM 1692 O O . VAL A 1 215 ? 9.133 25.031 17.75 1 87.62 215 VAL A O 1
ATOM 1695 N N . MET B 1 1 ? -9.242 -10.898 9.547 1 74.81 1 MET B N 1
ATOM 1696 C CA . MET B 1 1 ? -9.516 -12.289 9.188 1 74.81 1 MET B CA 1
ATOM 1697 C C . MET B 1 1 ? -9.758 -12.43 7.691 1 74.81 1 MET B C 1
ATOM 1699 O O . MET B 1 1 ? -10.391 -11.57 7.078 1 74.81 1 MET B O 1
ATOM 1703 N N . PRO B 1 2 ? -9.211 -13.469 7.09 1 86.75 2 PRO B N 1
ATOM 1704 C CA . PRO B 1 2 ? -9.398 -13.633 5.648 1 86.75 2 PRO B CA 1
ATOM 1705 C C . PRO B 1 2 ? -10.867 -13.805 5.266 1 86.75 2 PRO B C 1
ATOM 1707 O O . PRO B 1 2 ? -11.68 -14.242 6.09 1 86.75 2 PRO B O 1
ATOM 1710 N N . LEU B 1 3 ? -11.172 -13.367 4.066 1 92.38 3 LEU B N 1
ATOM 1711 C CA . LEU B 1 3 ? -12.539 -13.5 3.572 1 92.38 3 LEU B CA 1
ATOM 1712 C C . LEU B 1 3 ? -12.961 -14.961 3.537 1 92.38 3 LEU B C 1
ATOM 1714 O O . LEU B 1 3 ? -12.188 -15.828 3.131 1 92.38 3 LEU B O 1
ATOM 1718 N N . LYS B 1 4 ? -14.172 -15.281 4.02 1 93.56 4 LYS B N 1
ATOM 1719 C CA . LYS B 1 4 ? -14.727 -16.625 3.939 1 93.56 4 LYS B CA 1
ATOM 1720 C C . LYS B 1 4 ? -15.344 -16.891 2.566 1 93.56 4 LYS B C 1
ATOM 1722 O O . LYS B 1 4 ? -16.516 -16.594 2.34 1 93.56 4 LYS B O 1
ATOM 1727 N N . LEU B 1 5 ? -14.547 -17.391 1.71 1 95.62 5 LEU B N 1
ATOM 1728 C CA . LEU B 1 5 ? -14.969 -17.672 0.342 1 95.62 5 LEU B CA 1
ATOM 1729 C C . LEU B 1 5 ? -14.922 -19.156 0.051 1 95.62 5 LEU B C 1
ATOM 1731 O O . LEU B 1 5 ? -13.953 -19.844 0.417 1 95.62 5 LEU B O 1
ATOM 1735 N N . PRO B 1 6 ? -15.883 -19.703 -0.611 1 95 6 PRO B N 1
ATOM 1736 C CA . PRO B 1 6 ? -15.875 -21.125 -0.969 1 95 6 PRO B CA 1
ATOM 1737 C C . PRO B 1 6 ? -14.617 -21.531 -1.732 1 95 6 PRO B C 1
ATOM 1739 O O . PRO B 1 6 ? -14.086 -22.625 -1.511 1 95 6 PRO B O 1
ATOM 1742 N N . VAL B 1 7 ? -14.164 -20.688 -2.572 1 95.44 7 VAL B N 1
ATOM 1743 C CA . VAL B 1 7 ? -13 -21.031 -3.383 1 95.44 7 VAL B CA 1
ATOM 1744 C C . VAL B 1 7 ? -11.773 -21.172 -2.486 1 95.44 7 VAL B C 1
ATOM 1746 O O . VAL B 1 7 ? -10.906 -22.016 -2.738 1 95.44 7 VAL B O 1
ATOM 1749 N N . ILE B 1 8 ? -11.633 -20.328 -1.468 1 96.31 8 ILE B N 1
ATOM 1750 C CA . ILE B 1 8 ? -10.508 -20.422 -0.537 1 96.31 8 ILE B CA 1
ATOM 1751 C C . ILE B 1 8 ? -10.586 -21.734 0.236 1 96.31 8 ILE B C 1
ATOM 1753 O O . ILE B 1 8 ? -9.57 -22.391 0.444 1 96.31 8 ILE B O 1
ATOM 1757 N N . LYS B 1 9 ? -11.805 -22.094 0.598 1 95.94 9 LYS B N 1
ATOM 1758 C CA . LYS B 1 9 ? -12 -23.375 1.257 1 95.94 9 LYS B CA 1
ATOM 1759 C C . LYS B 1 9 ? -11.57 -24.531 0.352 1 95.94 9 LYS B C 1
ATOM 1761 O O . LYS B 1 9 ? -10.93 -25.484 0.809 1 95.94 9 LYS B O 1
ATOM 1766 N N . GLN B 1 10 ? -11.992 -24.422 -0.837 1 96.56 10 GLN B N 1
ATOM 1767 C CA . GLN B 1 10 ? -11.625 -25.438 -1.817 1 96.56 10 GLN B CA 1
ATOM 1768 C C . GLN B 1 10 ? -10.109 -25.531 -1.981 1 96.56 10 GLN B C 1
ATOM 1770 O O . GLN B 1 10 ? -9.539 -26.625 -2.016 1 96.56 10 GLN B O 1
ATOM 1775 N N . LEU B 1 11 ? -9.453 -24.391 -2.064 1 97.56 11 LEU B N 1
ATOM 1776 C CA . LEU B 1 11 ? -8.008 -24.344 -2.225 1 97.56 11 LEU B CA 1
ATOM 1777 C C . LEU B 1 11 ? -7.301 -24.922 -1.004 1 97.56 11 LEU B C 1
ATOM 1779 O O . LEU B 1 11 ? -6.289 -25.609 -1.136 1 97.56 11 LEU B O 1
ATOM 1783 N N . ASN B 1 12 ? -7.883 -24.656 0.124 1 97.44 12 ASN B N 1
ATOM 1784 C CA . ASN B 1 12 ? -7.246 -25.094 1.364 1 97.44 12 ASN B CA 1
ATOM 1785 C C . ASN B 1 12 ? -7.371 -26.594 1.568 1 97.44 12 ASN B C 1
ATOM 1787 O O . ASN B 1 12 ? -6.789 -27.156 2.504 1 97.44 12 ASN B O 1
ATOM 1791 N N . CYS B 1 13 ? -8.086 -27.281 0.699 1 96.62 13 CYS B N 1
ATOM 1792 C CA . CYS B 1 13 ? -8.133 -28.734 0.69 1 96.62 13 CYS B CA 1
ATOM 1793 C C . CYS B 1 13 ? -7.016 -29.312 -0.168 1 96.62 13 CYS B C 1
ATOM 1795 O O . CYS B 1 13 ? -6.828 -30.531 -0.214 1 96.62 13 CYS B O 1
ATOM 1797 N N . LYS B 1 14 ? -6.324 -28.484 -0.837 1 96.69 14 LYS B N 1
ATOM 1798 C CA . LYS B 1 14 ? -5.227 -28.906 -1.705 1 96.69 14 LYS B CA 1
ATOM 1799 C C . LYS B 1 14 ? -3.877 -28.703 -1.025 1 96.69 14 LYS B C 1
ATOM 1801 O O . LYS B 1 14 ? -3.771 -27.938 -0.065 1 96.69 14 LYS B O 1
ATOM 1806 N N . SER B 1 15 ? -2.891 -29.438 -1.547 1 97.62 15 SER B N 1
ATOM 1807 C CA . SER B 1 15 ? -1.519 -29.203 -1.11 1 97.62 15 SER B CA 1
ATOM 1808 C C . SER B 1 15 ? -0.873 -28.078 -1.905 1 97.62 15 SER B C 1
ATOM 1810 O O . SER B 1 15 ? -0.458 -28.266 -3.049 1 97.62 15 SER B O 1
ATOM 1812 N N . ILE B 1 16 ? -0.747 -26.922 -1.291 1 98.5 16 ILE B N 1
ATOM 1813 C CA . ILE B 1 16 ? -0.215 -25.75 -1.957 1 98.5 16 ILE B CA 1
ATOM 1814 C C . ILE B 1 16 ? 1.179 -25.422 -1.416 1 98.5 16 ILE B C 1
ATOM 1816 O O . ILE B 1 16 ? 1.394 -25.422 -0.202 1 98.5 16 ILE B O 1
ATOM 1820 N N . ILE B 1 17 ? 2.08 -25.188 -2.328 1 98.75 17 ILE B N 1
ATOM 1821 C CA . ILE B 1 17 ? 3.449 -24.859 -1.96 1 98.75 17 ILE B CA 1
ATOM 1822 C C . ILE B 1 17 ? 3.785 -23.453 -2.463 1 98.75 17 ILE B C 1
ATOM 1824 O O . ILE B 1 17 ? 3.537 -23.125 -3.625 1 98.75 17 ILE B O 1
ATOM 1828 N N . LEU B 1 18 ? 4.258 -22.625 -1.609 1 98.75 18 LEU B N 1
ATOM 1829 C CA . LEU B 1 18 ? 4.883 -21.359 -1.99 1 98.75 18 LEU B CA 1
ATOM 1830 C C . LEU B 1 18 ? 6.379 -21.547 -2.229 1 98.75 18 LEU B C 1
ATOM 1832 O O . LEU B 1 18 ? 7.133 -21.812 -1.29 1 98.75 18 LEU B O 1
ATOM 1836 N N . ALA B 1 19 ? 6.797 -21.406 -3.461 1 97.94 19 ALA B N 1
ATOM 1837 C CA . ALA B 1 19 ? 8.188 -21.594 -3.863 1 97.94 19 ALA B CA 1
ATOM 1838 C C . ALA B 1 19 ? 8.984 -20.297 -3.654 1 97.94 19 ALA B C 1
ATOM 1840 O O . ALA B 1 19 ? 9.578 -19.766 -4.594 1 97.94 19 ALA B O 1
ATOM 1841 N N . SER B 1 20 ? 9.055 -19.812 -2.451 1 96.31 20 SER B N 1
ATOM 1842 C CA . SER B 1 20 ? 9.727 -18.562 -2.111 1 96.31 20 SER B CA 1
ATOM 1843 C C . SER B 1 20 ? 10.117 -18.531 -0.638 1 96.31 20 SER B C 1
ATOM 1845 O O . SER B 1 20 ? 9.352 -18.969 0.224 1 96.31 20 SER B O 1
ATOM 1847 N N . ALA B 1 21 ? 11.258 -17.984 -0.373 1 93.31 21 ALA B N 1
ATOM 1848 C CA . ALA B 1 21 ? 11.703 -17.766 1.002 1 93.31 21 ALA B CA 1
ATOM 1849 C C . ALA B 1 21 ? 11.289 -16.391 1.502 1 93.31 21 ALA B C 1
ATOM 1851 O O . ALA B 1 21 ? 11.57 -16.031 2.648 1 93.31 21 ALA B O 1
ATOM 1852 N N . SER B 1 22 ? 10.719 -15.594 0.66 1 93.88 22 SER B N 1
ATOM 1853 C CA . SER B 1 22 ? 10.391 -14.211 0.997 1 93.88 22 SER B CA 1
ATOM 1854 C C . SER B 1 22 ? 9.375 -14.141 2.127 1 93.88 22 SER B C 1
ATOM 1856 O O . SER B 1 22 ? 8.258 -14.648 1.993 1 93.88 22 SER B O 1
ATOM 1858 N N . PRO B 1 23 ? 9.719 -13.469 3.219 1 95.25 23 PRO B N 1
ATOM 1859 C CA . PRO B 1 23 ? 8.734 -13.312 4.293 1 95.25 23 PRO B CA 1
ATOM 1860 C C . PRO B 1 23 ? 7.496 -12.539 3.852 1 95.25 23 PRO B C 1
ATOM 1862 O O . PRO B 1 23 ? 6.387 -12.836 4.301 1 95.25 23 PRO B O 1
ATOM 1865 N N . ARG B 1 24 ? 7.66 -11.586 2.98 1 95.5 24 ARG B N 1
ATOM 1866 C CA . ARG B 1 24 ? 6.539 -10.789 2.494 1 95.5 24 ARG B CA 1
ATOM 1867 C C . ARG B 1 24 ? 5.566 -11.641 1.69 1 95.5 24 ARG B C 1
ATOM 1869 O O . ARG B 1 24 ? 4.352 -11.5 1.831 1 95.5 24 ARG B O 1
ATOM 1876 N N . ARG B 1 25 ? 6.105 -12.5 0.895 1 97.56 25 ARG B N 1
ATOM 1877 C CA . ARG B 1 25 ? 5.246 -13.367 0.088 1 97.56 25 ARG B CA 1
ATOM 1878 C C . ARG B 1 25 ? 4.469 -14.336 0.966 1 97.56 25 ARG B C 1
ATOM 1880 O O . ARG B 1 25 ? 3.281 -14.578 0.732 1 97.56 25 ARG B O 1
ATOM 1887 N N . LYS B 1 26 ? 5.145 -14.836 1.976 1 97.81 26 LYS B N 1
ATOM 1888 C CA . LYS B 1 26 ? 4.488 -15.703 2.945 1 97.81 26 LYS B CA 1
ATOM 1889 C C . LYS B 1 26 ? 3.326 -14.992 3.629 1 97.81 26 LYS B C 1
ATOM 1891 O O . LYS B 1 26 ? 2.227 -15.531 3.73 1 97.81 26 LYS B O 1
ATOM 1896 N N . GLU B 1 27 ? 3.545 -13.797 4.027 1 96.75 27 GLU B N 1
ATOM 1897 C CA . GLU B 1 27 ? 2.537 -13 4.727 1 96.75 27 GLU B CA 1
ATOM 1898 C C . GLU B 1 27 ? 1.346 -12.703 3.82 1 96.75 27 GLU B C 1
ATOM 1900 O O . GLU B 1 27 ? 0.193 -12.844 4.238 1 96.75 27 GLU B O 1
ATOM 1905 N N . ILE B 1 28 ? 1.647 -12.297 2.611 1 96.62 28 ILE B N 1
ATOM 1906 C CA . ILE B 1 28 ? 0.603 -11.914 1.67 1 96.62 28 ILE B CA 1
ATOM 1907 C C . ILE B 1 28 ? -0.293 -13.117 1.375 1 96.62 28 ILE B C 1
ATOM 1909 O O . ILE B 1 28 ? -1.52 -13.016 1.458 1 96.62 28 ILE B O 1
ATOM 1913 N N . LEU B 1 29 ? 0.348 -14.25 1.059 1 97.75 29 LEU B N 1
ATOM 1914 C CA . LEU B 1 29 ? -0.419 -15.445 0.736 1 97.75 29 LEU B CA 1
ATOM 1915 C C . LEU B 1 29 ? -1.232 -15.914 1.939 1 97.75 29 LEU B C 1
ATOM 1917 O O . LEU B 1 29 ? -2.398 -16.281 1.798 1 97.75 29 LEU B O 1
ATOM 1921 N N . GLY B 1 30 ? -0.635 -15.852 3.117 1 96.88 30 GLY B N 1
ATOM 1922 C CA . GLY B 1 30 ? -1.35 -16.172 4.344 1 96.88 30 GLY B CA 1
ATOM 1923 C C . GLY B 1 30 ? -2.529 -15.266 4.605 1 96.88 30 GLY B C 1
ATOM 1924 O O . GLY B 1 30 ? -3.609 -15.727 4.98 1 96.88 30 GLY B O 1
ATOM 1925 N N . ASP B 1 31 ? -2.355 -14.031 4.359 1 94.56 31 ASP B N 1
ATOM 1926 C CA . ASP B 1 31 ? -3.396 -13.031 4.574 1 94.56 31 ASP B CA 1
ATOM 1927 C C . ASP B 1 31 ? -4.582 -13.258 3.643 1 94.56 31 ASP B C 1
ATOM 1929 O O . ASP B 1 31 ? -5.695 -12.812 3.924 1 94.56 31 ASP B O 1
ATOM 1933 N N . MET B 1 32 ? -4.367 -13.906 2.561 1 95.31 32 MET B N 1
ATOM 1934 C CA . MET B 1 32 ? -5.438 -14.234 1.618 1 95.31 32 MET B CA 1
ATOM 1935 C C . MET B 1 32 ? -6.297 -15.375 2.145 1 95.31 32 MET B C 1
ATOM 1937 O O . MET B 1 32 ? -7.371 -15.648 1.603 1 95.31 32 MET B O 1
ATOM 1941 N N . GLY B 1 33 ? -5.809 -16.062 3.197 1 95.88 33 GLY B N 1
ATOM 1942 C CA . GLY B 1 33 ? -6.531 -17.188 3.77 1 95.88 33 GLY B CA 1
ATOM 1943 C C . GLY B 1 33 ? -6.113 -18.531 3.186 1 95.88 33 GLY B C 1
ATOM 1944 O O . GLY B 1 33 ? -6.809 -19.531 3.357 1 95.88 33 GLY B O 1
ATOM 1945 N N . ILE B 1 34 ? -5.031 -18.531 2.477 1 97.56 34 ILE B N 1
ATOM 1946 C CA . ILE B 1 34 ? -4.57 -19.75 1.824 1 97.56 34 ILE B CA 1
ATOM 1947 C C . ILE B 1 34 ? -3.615 -20.5 2.75 1 97.56 34 ILE B C 1
ATOM 1949 O O . ILE B 1 34 ? -2.715 -19.891 3.342 1 97.56 34 ILE B O 1
ATOM 1953 N N . GLU B 1 35 ? -3.852 -21.719 2.924 1 97.94 35 GLU B N 1
ATOM 1954 C CA . GLU B 1 35 ? -2.932 -22.609 3.637 1 97.94 35 GLU B CA 1
ATOM 1955 C C . GLU B 1 35 ? -1.868 -23.172 2.699 1 97.94 35 GLU B C 1
ATOM 1957 O O . GLU B 1 35 ? -2.184 -23.625 1.598 1 97.94 35 GLU B O 1
ATOM 1962 N N . PHE B 1 36 ? -0.628 -23.094 3.146 1 98.56 36 PHE B N 1
ATOM 1963 C CA . PHE B 1 36 ? 0.446 -23.531 2.264 1 98.56 36 PHE B CA 1
ATOM 1964 C C . PHE B 1 36 ? 1.671 -23.938 3.066 1 98.56 36 PHE B C 1
ATOM 1966 O O . PHE B 1 36 ? 1.751 -23.688 4.27 1 98.56 36 PHE B O 1
ATOM 1973 N N . LYS B 1 37 ? 2.562 -24.609 2.412 1 98.19 37 LYS B N 1
ATOM 1974 C CA . LYS B 1 37 ? 3.91 -24.891 2.902 1 98.19 37 LYS B CA 1
ATOM 1975 C C . LYS B 1 37 ? 4.957 -24.156 2.07 1 98.19 37 LYS B C 1
ATOM 1977 O O . LYS B 1 37 ? 4.734 -23.875 0.891 1 98.19 37 LYS B O 1
ATOM 1982 N N . VAL B 1 38 ? 6.059 -23.828 2.723 1 98.12 38 VAL B N 1
ATOM 1983 C CA . VAL B 1 38 ? 7.148 -23.156 2.033 1 98.12 38 VAL B CA 1
ATOM 1984 C C . VAL B 1 38 ? 8.234 -24.156 1.661 1 98.12 38 VAL B C 1
ATOM 1986 O O . VAL B 1 38 ? 8.688 -24.938 2.504 1 98.12 38 VAL B O 1
ATOM 1989 N N . VAL B 1 39 ? 8.594 -24.203 0.471 1 97.5 39 VAL B N 1
ATOM 1990 C CA . VAL B 1 39 ? 9.758 -24.953 -0.02 1 97.5 39 VAL B CA 1
ATOM 1991 C C . VAL B 1 39 ? 10.609 -24.047 -0.91 1 97.5 39 VAL B C 1
ATOM 1993 O O . VAL B 1 39 ? 10.086 -23.391 -1.816 1 97.5 39 VAL B O 1
ATOM 1996 N N . THR B 1 40 ? 11.867 -23.953 -0.651 1 95.5 40 THR B N 1
ATOM 1997 C CA . THR B 1 40 ? 12.75 -23.078 -1.404 1 95.5 40 THR B CA 1
ATOM 1998 C C . THR B 1 40 ? 13.656 -23.875 -2.332 1 95.5 40 THR B C 1
ATOM 2000 O O . THR B 1 40 ? 13.844 -25.078 -2.139 1 95.5 40 THR B O 1
ATOM 2003 N N . THR B 1 41 ? 14.086 -23.156 -3.318 1 92.12 41 THR B N 1
ATOM 2004 C CA . THR B 1 41 ? 14.992 -23.812 -4.254 1 92.12 41 THR B CA 1
ATOM 2005 C C . THR B 1 41 ? 16.328 -24.141 -3.574 1 92.12 41 THR B C 1
ATOM 2007 O O . THR B 1 41 ? 16.688 -23.516 -2.58 1 92.12 41 THR B O 1
ATOM 2010 N N . LEU B 1 42 ? 16.969 -25.078 -4.094 1 87.38 42 LEU B N 1
ATOM 2011 C CA . LEU B 1 42 ? 18.25 -25.531 -3.531 1 87.38 42 LEU B CA 1
ATOM 2012 C C . LEU B 1 42 ? 19.406 -24.703 -4.07 1 87.38 42 LEU B C 1
ATOM 2014 O O . LEU B 1 42 ? 20.422 -24.547 -3.396 1 87.38 42 LEU B O 1
ATOM 2018 N N . LYS B 1 43 ? 19.234 -24.266 -5.371 1 85.06 43 LYS B N 1
ATOM 2019 C CA . LYS B 1 43 ? 20.281 -23.484 -6.023 1 85.06 43 LYS B CA 1
ATOM 2020 C C . LYS B 1 43 ? 19.797 -22.062 -6.344 1 85.06 43 LYS B C 1
ATOM 2022 O O . LYS B 1 43 ? 18.594 -21.859 -6.57 1 85.06 43 LYS B O 1
ATOM 2027 N N . PRO B 1 44 ? 20.766 -21.109 -6.301 1 80.31 44 PRO B N 1
ATOM 2028 C CA . PRO B 1 44 ? 20.406 -19.75 -6.691 1 80.31 44 PRO B CA 1
ATOM 2029 C C . PRO B 1 44 ? 19.969 -19.656 -8.148 1 80.31 44 PRO B C 1
ATOM 2031 O O . PRO B 1 44 ? 20.312 -20.516 -8.961 1 80.31 44 PRO B O 1
ATOM 2034 N N . ASP B 1 45 ? 19.203 -18.594 -8.328 1 80.06 45 ASP B N 1
ATOM 2035 C CA . ASP B 1 45 ? 18.797 -18.297 -9.695 1 80.06 45 ASP B CA 1
ATOM 2036 C C . ASP B 1 45 ? 20 -18.094 -10.602 1 80.06 45 ASP B C 1
ATOM 2038 O O . ASP B 1 45 ? 20.906 -17.312 -10.289 1 80.06 45 ASP B O 1
ATOM 2042 N N . GLU B 1 46 ? 19.984 -18.766 -11.781 1 79.75 46 GLU B N 1
ATOM 2043 C CA . GLU B 1 46 ? 21.141 -18.656 -12.664 1 79.75 46 GLU B CA 1
ATOM 2044 C C . GLU B 1 46 ? 20.781 -17.922 -13.953 1 79.75 46 GLU B C 1
ATOM 2046 O O . GLU B 1 46 ? 21.625 -17.766 -14.836 1 79.75 46 GLU B O 1
ATOM 2051 N N . ASN B 1 47 ? 19.609 -17.453 -14 1 88.06 47 ASN B N 1
ATOM 2052 C CA . ASN B 1 47 ? 19.203 -16.766 -15.227 1 88.06 47 ASN B CA 1
ATOM 2053 C C . ASN B 1 47 ? 19.938 -15.438 -15.391 1 88.06 47 ASN B C 1
ATOM 2055 O O . ASN B 1 47 ? 20.141 -14.711 -14.414 1 88.06 47 ASN B O 1
ATOM 2059 N N . ASN B 1 48 ? 20.391 -15.234 -16.609 1 90.38 48 ASN B N 1
ATOM 2060 C CA . ASN B 1 48 ? 21 -13.969 -17 1 90.38 48 ASN B CA 1
ATOM 2061 C C . ASN B 1 48 ? 20.016 -13.062 -17.719 1 90.38 48 ASN B C 1
ATOM 2063 O O . ASN B 1 48 ? 19.578 -13.375 -18.828 1 90.38 48 ASN B O 1
ATOM 2067 N N . PRO B 1 49 ? 19.781 -11.93 -17.156 1 91.44 49 PRO B N 1
ATOM 2068 C CA . PRO B 1 49 ? 18.812 -11.039 -17.797 1 91.44 49 PRO B CA 1
ATOM 2069 C C . PRO B 1 49 ? 19.156 -10.711 -19.234 1 91.44 49 PRO B C 1
ATOM 2071 O O . PRO B 1 49 ? 18.266 -10.523 -20.078 1 91.44 49 PRO B O 1
ATOM 2074 N N . ALA B 1 50 ? 20.391 -10.672 -19.562 1 91.56 50 ALA B N 1
ATOM 2075 C CA . ALA B 1 50 ? 20.844 -10.281 -20.891 1 91.56 50 ALA B CA 1
ATOM 2076 C C . ALA B 1 50 ? 20.438 -11.312 -21.938 1 91.56 50 ALA B C 1
ATOM 2078 O O . ALA B 1 50 ? 20.469 -11.039 -23.141 1 91.56 50 ALA B O 1
ATOM 2079 N N . ALA B 1 51 ? 20.094 -12.461 -21.484 1 93.81 51 ALA B N 1
ATOM 2080 C CA . ALA B 1 51 ? 19.734 -13.539 -22.391 1 93.81 51 ALA B CA 1
ATOM 2081 C C . ALA B 1 51 ? 18.281 -13.43 -22.844 1 93.81 51 ALA B C 1
ATOM 2083 O O . ALA B 1 51 ? 17.828 -14.172 -23.719 1 93.81 51 ALA B O 1
ATOM 2084 N N . TYR B 1 52 ? 17.625 -12.461 -22.328 1 95.62 52 TYR B N 1
ATOM 2085 C CA . TYR B 1 52 ? 16.203 -12.352 -22.609 1 95.62 52 TYR B CA 1
ATOM 2086 C C . TYR B 1 52 ? 15.906 -11.086 -23.406 1 95.62 52 TYR B C 1
ATOM 2088 O O . TYR B 1 52 ? 16.641 -10.094 -23.312 1 95.62 52 TYR B O 1
ATOM 2096 N N . LYS B 1 53 ? 14.852 -11.156 -24.188 1 95.19 53 LYS B N 1
ATOM 2097 C CA . LYS B 1 53 ? 14.461 -10.031 -25.031 1 95.19 53 LYS B CA 1
ATOM 2098 C C . LYS B 1 53 ? 13.922 -8.875 -24.188 1 95.19 53 LYS B C 1
ATOM 2100 O O . LYS B 1 53 ? 14.156 -7.707 -24.516 1 95.19 53 LYS B O 1
ATOM 2105 N N . THR B 1 54 ? 13.094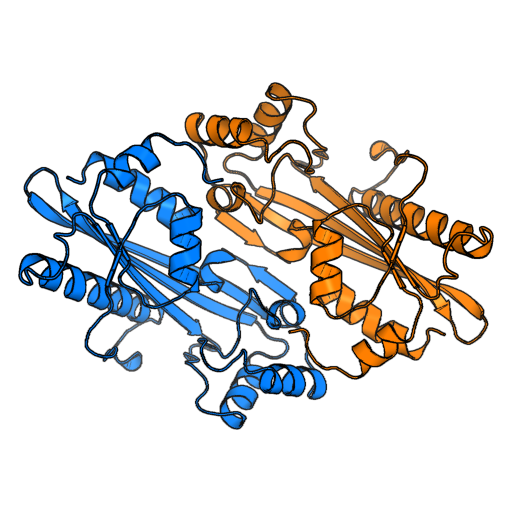 -9.148 -23.203 1 96.88 54 THR B N 1
ATOM 2106 C CA . THR B 1 54 ? 12.523 -8.125 -22.328 1 96.88 54 THR B CA 1
ATOM 2107 C C . THR B 1 54 ? 12.734 -8.484 -20.859 1 96.88 54 THR B C 1
ATOM 2109 O O . THR B 1 54 ? 12.945 -9.648 -20.531 1 96.88 54 THR B O 1
ATOM 2112 N N . GLN B 1 55 ? 12.633 -7.477 -19.984 1 97.19 55 GLN B N 1
ATOM 2113 C CA . GLN B 1 55 ? 12.68 -7.707 -18.547 1 97.19 55 GLN B CA 1
ATOM 2114 C C . GLN B 1 55 ? 11.516 -8.578 -18.094 1 97.19 55 GLN B C 1
ATOM 2116 O O . GLN B 1 55 ? 11.656 -9.383 -17.172 1 97.19 55 GLN B O 1
ATOM 2121 N N . ALA B 1 56 ? 10.391 -8.422 -18.75 1 97.81 56 ALA B N 1
ATOM 2122 C CA . ALA B 1 56 ? 9.211 -9.211 -18.438 1 97.81 56 ALA B CA 1
ATOM 2123 C C . ALA B 1 56 ? 9.453 -10.695 -18.719 1 97.81 56 ALA B C 1
ATOM 2125 O O . ALA B 1 56 ? 9.062 -11.555 -17.922 1 97.81 56 ALA B O 1
ATOM 2126 N N . ASP B 1 57 ? 10.094 -10.984 -19.844 1 97.81 57 ASP B N 1
ATOM 2127 C CA . ASP B 1 57 ? 10.43 -12.367 -20.156 1 97.81 57 ASP B CA 1
ATOM 2128 C C . ASP B 1 57 ? 11.383 -12.961 -19.125 1 97.81 57 ASP B C 1
ATOM 2130 O O . ASP B 1 57 ? 11.227 -14.109 -18.719 1 97.81 57 ASP B O 1
ATOM 2134 N N . TYR B 1 58 ? 12.328 -12.18 -18.766 1 97.44 58 TYR B N 1
ATOM 2135 C CA . TYR B 1 58 ? 13.336 -12.617 -17.797 1 97.44 58 TYR B CA 1
ATOM 2136 C C . TYR B 1 58 ? 12.695 -12.992 -16.469 1 97.44 58 TYR B C 1
ATOM 2138 O O . TYR B 1 58 ? 12.875 -14.109 -15.984 1 97.44 58 TYR B O 1
ATOM 2146 N N . VAL B 1 59 ? 11.922 -12.094 -15.914 1 97.75 59 VAL B N 1
ATOM 2147 C CA . VAL B 1 59 ? 11.352 -12.312 -14.586 1 97.75 59 VAL B CA 1
ATOM 2148 C C . VAL B 1 59 ? 10.32 -13.438 -14.641 1 97.75 59 VAL B C 1
ATOM 2150 O O . VAL B 1 59 ? 10.18 -14.211 -13.695 1 97.75 59 VAL B O 1
ATOM 2153 N N . ALA B 1 60 ? 9.562 -13.555 -15.734 1 98.19 60 ALA B N 1
ATOM 2154 C CA . ALA B 1 60 ? 8.602 -14.633 -15.922 1 98.19 60 ALA B CA 1
ATOM 2155 C C . ALA B 1 60 ? 9.289 -16 -15.898 1 98.19 60 ALA B C 1
ATOM 2157 O O . ALA B 1 60 ? 8.852 -16.906 -15.195 1 98.19 60 ALA B O 1
ATOM 2158 N N . ASP B 1 61 ? 10.336 -16.094 -16.656 1 97.69 61 ASP B N 1
ATOM 2159 C CA . ASP B 1 61 ? 11.055 -17.359 -16.75 1 97.69 61 ASP B CA 1
ATOM 2160 C C . ASP B 1 61 ? 11.711 -17.719 -15.414 1 97.69 61 ASP B C 1
ATOM 2162 O O . ASP B 1 61 ? 11.734 -18.891 -15.023 1 97.69 61 ASP B O 1
ATOM 2166 N N . THR B 1 62 ? 12.258 -16.75 -14.781 1 97.06 62 THR B N 1
ATOM 2167 C CA . THR B 1 62 ? 12.891 -16.984 -13.484 1 97.06 62 THR B CA 1
ATOM 2168 C C . THR B 1 62 ? 11.883 -17.531 -12.484 1 97.06 62 THR B C 1
ATOM 2170 O O . THR B 1 62 ? 12.164 -18.516 -11.781 1 97.06 62 THR B O 1
ATOM 2173 N N . ALA B 1 63 ? 10.727 -16.938 -12.367 1 97.81 63 ALA B N 1
ATOM 2174 C CA . ALA B 1 63 ? 9.68 -17.422 -11.469 1 97.81 63 ALA B CA 1
ATOM 2175 C C . ALA B 1 63 ? 9.242 -18.828 -11.852 1 97.81 63 ALA B C 1
ATOM 2177 O O . ALA B 1 63 ? 9.023 -19.672 -10.977 1 97.81 63 ALA B O 1
ATOM 2178 N N . TYR B 1 64 ? 9.102 -19.062 -13.156 1 97.88 64 TYR B N 1
ATOM 2179 C CA . TYR B 1 64 ? 8.664 -20.375 -13.625 1 97.88 64 TYR B CA 1
ATOM 2180 C C . TYR B 1 64 ? 9.672 -21.453 -13.258 1 97.88 64 TYR B C 1
ATOM 2182 O O . TYR B 1 64 ? 9.297 -22.531 -12.805 1 97.88 64 TYR B O 1
ATOM 2190 N N . MET B 1 65 ? 10.906 -21.172 -13.461 1 96.81 65 MET B N 1
ATOM 2191 C CA . MET B 1 65 ? 11.953 -22.141 -13.172 1 96.81 65 MET B CA 1
ATOM 2192 C C . MET B 1 65 ? 11.945 -22.516 -11.695 1 96.81 65 MET B C 1
ATOM 2194 O O . MET B 1 65 ? 12.148 -23.688 -11.344 1 96.81 65 MET B O 1
ATOM 2198 N N . LYS B 1 66 ? 11.711 -21.531 -10.859 1 97 66 LYS B N 1
ATOM 2199 C CA . LYS B 1 66 ? 11.609 -21.812 -9.422 1 97 66 LYS B CA 1
ATOM 2200 C C . LYS B 1 66 ? 10.43 -22.734 -9.125 1 97 66 LYS B C 1
ATOM 2202 O O . LYS B 1 66 ? 10.586 -23.734 -8.414 1 97 66 LYS B O 1
ATOM 2207 N N . ALA B 1 67 ? 9.289 -22.438 -9.672 1 98 67 ALA B N 1
ATOM 2208 C CA . ALA B 1 67 ? 8.078 -23.219 -9.445 1 98 67 ALA B CA 1
ATOM 2209 C C . ALA B 1 67 ? 8.234 -24.641 -9.992 1 98 67 ALA B C 1
ATOM 2211 O O . ALA B 1 67 ? 7.859 -25.609 -9.336 1 98 67 ALA B O 1
ATOM 2212 N N . LYS B 1 68 ? 8.781 -24.703 -11.18 1 97.31 68 LYS B N 1
ATOM 2213 C CA . LYS B 1 68 ? 8.953 -25.984 -11.844 1 97.31 68 LYS B CA 1
ATOM 2214 C C . LYS B 1 68 ? 9.891 -26.891 -11.055 1 97.31 68 LYS B C 1
ATOM 2216 O O . LYS B 1 68 ? 9.586 -28.062 -10.82 1 97.31 68 LYS B O 1
ATOM 2221 N N . GLU B 1 69 ? 11.039 -26.344 -10.688 1 97.06 69 GLU B N 1
ATOM 2222 C CA . GLU B 1 69 ? 12.008 -27.109 -9.914 1 97.06 69 GLU B CA 1
ATOM 2223 C C . GLU B 1 69 ? 11.375 -27.672 -8.641 1 97.06 69 GLU B C 1
ATOM 2225 O O . GLU B 1 69 ? 11.547 -28.859 -8.328 1 97.06 69 GLU B O 1
ATOM 2230 N N . ILE B 1 70 ? 10.68 -26.891 -7.918 1 97.81 70 ILE B N 1
ATOM 2231 C CA . ILE B 1 70 ? 10.078 -27.297 -6.648 1 97.81 70 ILE B CA 1
ATOM 2232 C C . ILE B 1 70 ? 8.984 -28.328 -6.898 1 97.81 70 ILE B C 1
ATOM 2234 O O . ILE B 1 70 ? 8.867 -29.312 -6.164 1 97.81 70 ILE B O 1
ATOM 2238 N N . PHE B 1 71 ? 8.133 -28.078 -7.945 1 97.75 71 PHE B N 1
ATOM 2239 C CA . PHE B 1 71 ? 7.09 -29.047 -8.273 1 97.75 71 PHE B CA 1
ATOM 2240 C C . PHE B 1 71 ? 7.688 -30.422 -8.531 1 97.75 71 PHE B C 1
ATOM 2242 O O . PHE B 1 71 ? 7.238 -31.422 -7.965 1 97.75 71 PHE B O 1
ATOM 2249 N N . GLU B 1 72 ? 8.711 -30.469 -9.352 1 97.06 72 GLU B N 1
ATOM 2250 C CA . GLU B 1 72 ? 9.359 -31.719 -9.727 1 97.06 72 GLU B CA 1
ATOM 2251 C C . GLU B 1 72 ? 10.008 -32.375 -8.523 1 97.06 72 GLU B C 1
ATOM 2253 O O . GLU B 1 72 ? 9.906 -33.594 -8.352 1 97.06 72 GLU B O 1
ATOM 2258 N N . ARG B 1 73 ? 10.641 -31.578 -7.703 1 97.31 73 ARG B N 1
ATOM 2259 C CA . ARG B 1 73 ? 11.266 -32.156 -6.512 1 97.31 73 ARG B CA 1
ATOM 2260 C C . ARG B 1 73 ? 10.211 -32.719 -5.559 1 97.31 73 ARG B C 1
ATOM 2262 O O . ARG B 1 73 ? 10.414 -33.75 -4.957 1 97.31 73 ARG B O 1
ATOM 2269 N N . CYS B 1 74 ? 9.109 -32.031 -5.441 1 96.69 74 CYS B N 1
ATOM 2270 C CA . CYS B 1 74 ? 8.031 -32.5 -4.566 1 96.69 74 CYS B CA 1
ATOM 2271 C C . CYS B 1 74 ? 7.465 -33.812 -5.051 1 96.69 74 CYS B C 1
ATOM 2273 O O . CYS B 1 74 ? 6.969 -34.625 -4.25 1 96.69 74 CYS B O 1
ATOM 2275 N N . GLU B 1 75 ? 7.57 -34.094 -6.332 1 94.38 75 GLU B N 1
ATOM 2276 C CA . GLU B 1 75 ? 7.062 -35.344 -6.906 1 94.38 75 GLU B CA 1
ATOM 2277 C C . GLU B 1 75 ? 7.941 -36.531 -6.531 1 94.38 75 GLU B C 1
ATOM 2279 O O . GLU B 1 75 ? 7.461 -37.656 -6.414 1 94.38 75 GLU B O 1
ATOM 2284 N N . ILE B 1 76 ? 9.25 -36.281 -6.305 1 94.81 76 ILE B N 1
ATOM 2285 C CA . ILE B 1 76 ? 10.164 -37.406 -6.23 1 94.81 76 ILE B CA 1
ATOM 2286 C C . ILE B 1 76 ? 10.719 -37.531 -4.812 1 94.81 76 ILE B C 1
ATOM 2288 O O . ILE B 1 76 ? 11.109 -38.625 -4.387 1 94.81 76 ILE B O 1
ATOM 2292 N N . ASP B 1 77 ? 10.852 -36.406 -4.082 1 95.38 77 ASP B N 1
ATOM 2293 C CA . ASP B 1 77 ? 11.43 -36.406 -2.742 1 95.38 77 ASP B CA 1
ATOM 2294 C C . ASP B 1 77 ? 10.383 -36.781 -1.694 1 95.38 77 ASP B C 1
ATOM 2296 O O . ASP B 1 77 ? 9.461 -36 -1.426 1 95.38 77 ASP B O 1
ATOM 2300 N N . PRO B 1 78 ? 10.539 -37.906 -1.005 1 94 78 PRO B N 1
ATOM 2301 C CA . PRO B 1 78 ? 9.539 -38.344 -0.035 1 94 78 PRO B CA 1
ATOM 2302 C C . PRO B 1 78 ? 9.5 -37.469 1.214 1 94 78 PRO B C 1
ATOM 2304 O O . PRO B 1 78 ? 8.531 -37.5 1.978 1 94 78 PRO B O 1
ATOM 2307 N N . ASP B 1 79 ? 10.484 -36.625 1.369 1 95.25 79 ASP B N 1
ATOM 2308 C CA . ASP B 1 79 ? 10.547 -35.75 2.535 1 95.25 79 ASP B CA 1
ATOM 2309 C C . ASP B 1 79 ? 9.789 -34.469 2.281 1 95.25 79 ASP B C 1
ATOM 2311 O O . ASP B 1 79 ? 9.586 -33.656 3.201 1 95.25 79 ASP B O 1
ATOM 2315 N N . LEU B 1 80 ? 9.391 -34.281 1.039 1 96 80 LEU B N 1
ATOM 2316 C CA . LEU B 1 80 ? 8.633 -33.094 0.677 1 96 80 LEU B CA 1
ATOM 2317 C C . LEU B 1 80 ? 7.164 -33.438 0.433 1 96 80 LEU B C 1
ATOM 2319 O O . LEU B 1 80 ? 6.84 -34.594 0.104 1 96 80 LEU B O 1
ATOM 2323 N N . PRO B 1 81 ? 6.316 -32.469 0.653 1 93.38 81 PRO B N 1
ATOM 2324 C CA . PRO B 1 81 ? 4.91 -32.719 0.354 1 93.38 81 PRO B CA 1
ATOM 2325 C C . PRO B 1 81 ? 4.648 -32.906 -1.14 1 93.38 81 PRO B C 1
ATOM 2327 O O . PRO B 1 81 ? 5.254 -32.219 -1.965 1 93.38 81 PRO B O 1
ATOM 2330 N N . ASN B 1 82 ? 3.691 -33.844 -1.432 1 93.38 82 ASN B N 1
ATOM 2331 C CA . ASN B 1 82 ? 3.195 -33.906 -2.803 1 93.38 82 ASN B CA 1
ATOM 2332 C C . ASN B 1 82 ? 2.361 -32.656 -3.139 1 93.38 82 ASN B C 1
ATOM 2334 O O . ASN B 1 82 ? 1.313 -32.438 -2.533 1 93.38 82 ASN B O 1
ATOM 2338 N N . ALA B 1 83 ? 2.77 -31.984 -4.086 1 96.56 83 ALA B N 1
ATOM 2339 C CA . ALA B 1 83 ? 2.162 -30.688 -4.344 1 96.56 83 ALA B CA 1
ATOM 2340 C C . ALA B 1 83 ? 1.062 -30.781 -5.395 1 96.56 83 ALA B C 1
ATOM 2342 O O . ALA B 1 83 ? 1.265 -31.375 -6.457 1 96.56 83 ALA B O 1
ATOM 2343 N N . ASP B 1 84 ? -0.099 -30.25 -5.074 1 97.94 84 ASP B N 1
ATOM 2344 C CA . ASP B 1 84 ? -1.143 -30.047 -6.078 1 97.94 84 ASP B CA 1
ATOM 2345 C C . ASP B 1 84 ? -0.931 -28.75 -6.84 1 97.94 84 ASP B C 1
ATOM 2347 O O . ASP B 1 84 ? -1.21 -28.672 -8.039 1 97.94 84 ASP B O 1
ATOM 2351 N N . ILE B 1 85 ? -0.465 -27.75 -6.152 1 98.5 85 ILE B N 1
ATOM 2352 C CA . ILE B 1 85 ? -0.231 -26.406 -6.688 1 98.5 85 ILE B CA 1
ATOM 2353 C C . ILE B 1 85 ? 1.086 -25.859 -6.145 1 98.5 85 ILE B C 1
ATOM 2355 O O . ILE B 1 85 ? 1.337 -25.906 -4.938 1 98.5 85 ILE B O 1
ATOM 2359 N N . VAL B 1 86 ? 1.958 -25.422 -6.996 1 98.75 86 VAL B N 1
ATOM 2360 C CA . VAL B 1 86 ? 3.164 -24.703 -6.598 1 98.75 86 VAL B CA 1
ATOM 2361 C C . VAL B 1 86 ? 3.121 -23.266 -7.145 1 98.75 86 VAL B C 1
ATOM 2363 O O . VAL B 1 86 ? 2.914 -23.062 -8.344 1 98.75 86 VAL B O 1
ATOM 2366 N N . ILE B 1 87 ? 3.312 -22.328 -6.266 1 98.81 87 ILE B N 1
ATOM 2367 C CA . ILE B 1 87 ? 3.316 -20.906 -6.629 1 98.81 87 ILE B CA 1
ATOM 2368 C C . ILE B 1 87 ? 4.738 -20.359 -6.551 1 98.81 87 ILE B C 1
ATOM 2370 O O . ILE B 1 87 ? 5.328 -20.297 -5.469 1 98.81 87 ILE B O 1
ATOM 2374 N N . GLY B 1 88 ? 5.305 -20.031 -7.664 1 98.56 88 GLY B N 1
ATOM 2375 C CA . GLY B 1 88 ? 6.578 -19.328 -7.734 1 98.56 88 GLY B CA 1
ATOM 2376 C C . GLY B 1 88 ? 6.438 -17.859 -8.062 1 98.56 88 GLY B C 1
ATOM 2377 O O . GLY B 1 88 ? 5.492 -17.453 -8.75 1 98.56 88 GLY B O 1
ATOM 2378 N N . ALA B 1 89 ? 7.41 -17.062 -7.574 1 98 89 ALA B N 1
ATOM 2379 C CA . ALA B 1 89 ? 7.387 -15.633 -7.852 1 98 89 ALA B CA 1
ATOM 2380 C C . ALA B 1 89 ? 8.797 -15.055 -7.895 1 98 89 ALA B C 1
ATOM 2382 O O . ALA B 1 89 ? 9.719 -15.609 -7.285 1 98 89 ALA B O 1
ATOM 2383 N N . ASP B 1 90 ? 8.961 -14.023 -8.641 1 97.06 90 ASP B N 1
ATOM 2384 C CA . ASP B 1 90 ? 10.188 -13.242 -8.734 1 97.06 90 ASP B CA 1
ATOM 2385 C C . ASP B 1 90 ? 9.891 -11.766 -8.984 1 97.06 90 ASP B C 1
ATOM 2387 O O . ASP B 1 90 ? 8.945 -11.438 -9.711 1 97.06 90 ASP B O 1
ATOM 2391 N N . THR B 1 91 ? 10.641 -10.906 -8.305 1 97.38 91 THR B N 1
ATOM 2392 C CA . THR B 1 91 ? 10.445 -9.469 -8.398 1 97.38 91 THR B CA 1
ATOM 2393 C C . THR B 1 91 ? 11.742 -8.773 -8.812 1 97.38 91 THR B C 1
ATOM 2395 O O . THR B 1 91 ? 12.812 -9.078 -8.281 1 97.38 91 THR B O 1
ATOM 2398 N N . ILE B 1 92 ? 11.625 -7.871 -9.766 1 97.5 92 ILE B N 1
ATOM 2399 C CA . ILE B 1 92 ? 12.773 -7.051 -10.125 1 97.5 92 ILE B CA 1
ATOM 2400 C C . ILE B 1 92 ? 12.367 -5.582 -10.164 1 97.5 92 ILE B C 1
ATOM 2402 O O . ILE B 1 92 ? 11.203 -5.254 -10.406 1 97.5 92 ILE B O 1
ATOM 2406 N N . VAL B 1 93 ? 13.281 -4.73 -9.867 1 98.38 93 VAL B N 1
ATOM 2407 C CA . VAL B 1 93 ? 13.156 -3.283 -10 1 98.38 93 VAL B CA 1
ATOM 2408 C C . VAL B 1 93 ? 13.961 -2.801 -11.203 1 98.38 93 VAL B C 1
ATOM 2410 O O . VAL B 1 93 ? 15.133 -3.164 -11.352 1 98.38 93 VAL B O 1
ATOM 2413 N N . VAL B 1 94 ? 13.297 -2.02 -12.094 1 98.56 94 VAL B N 1
ATOM 2414 C CA . VAL B 1 94 ? 13.93 -1.634 -13.344 1 98.56 94 VAL B CA 1
ATOM 2415 C C . VAL B 1 94 ? 13.945 -0.112 -13.469 1 98.56 94 VAL B C 1
ATOM 2417 O O . VAL B 1 94 ? 12.906 0.539 -13.336 1 98.56 94 VAL B O 1
ATOM 2420 N N . LYS B 1 95 ? 15.07 0.47 -13.68 1 98.25 95 LYS B N 1
ATOM 2421 C CA . LYS B 1 95 ? 15.273 1.884 -13.984 1 98.25 95 LYS B CA 1
ATOM 2422 C C . LYS B 1 95 ? 16.016 2.062 -15.312 1 98.25 95 LYS B C 1
ATOM 2424 O O . LYS B 1 95 ? 17.078 1.488 -15.516 1 98.25 95 LYS B O 1
ATOM 2429 N N . ASP B 1 96 ? 15.422 2.783 -16.219 1 95.75 96 ASP B N 1
ATOM 2430 C CA . ASP B 1 96 ? 16.031 3.029 -17.516 1 95.75 96 ASP B CA 1
ATOM 2431 C C . ASP B 1 96 ? 16.531 1.729 -18.156 1 95.75 96 ASP B C 1
ATOM 2433 O O . ASP B 1 96 ? 17.672 1.645 -18.609 1 95.75 96 ASP B O 1
ATOM 2437 N N . GLU B 1 97 ? 15.703 0.725 -18 1 93.94 97 GLU B N 1
ATOM 2438 C CA . GLU B 1 97 ? 15.867 -0.592 -18.609 1 93.94 97 GLU B CA 1
ATOM 2439 C C . GLU B 1 97 ? 17.062 -1.33 -18.016 1 93.94 97 GLU B C 1
ATOM 2441 O O . GLU B 1 97 ? 17.578 -2.268 -18.625 1 93.94 97 GLU B O 1
ATOM 2446 N N . GLN B 1 98 ? 17.453 -0.847 -16.906 1 94.88 98 GLN B N 1
ATOM 2447 C CA . GLN B 1 98 ? 18.453 -1.556 -16.109 1 94.88 98 GLN B CA 1
ATOM 2448 C C . GLN B 1 98 ? 17.828 -2.164 -14.852 1 94.88 98 GLN B C 1
ATOM 2450 O O . GLN B 1 98 ? 17.078 -1.495 -14.141 1 94.88 98 GLN B O 1
ATOM 2455 N N . ILE B 1 99 ? 18.156 -3.432 -14.602 1 96.5 99 ILE B N 1
ATOM 2456 C CA . ILE B 1 99 ? 17.656 -4.117 -13.414 1 96.5 99 ILE B CA 1
ATOM 2457 C C . ILE B 1 99 ? 18.484 -3.711 -12.195 1 96.5 99 ILE B C 1
ATOM 2459 O O . ILE B 1 99 ? 19.719 -3.762 -12.227 1 96.5 99 ILE B O 1
ATOM 2463 N N . LEU B 1 100 ? 17.812 -3.295 -11.172 1 96.75 100 LEU B N 1
ATOM 2464 C CA . LEU B 1 100 ? 18.438 -2.988 -9.891 1 96.75 100 LEU B CA 1
ATOM 2465 C C . LEU B 1 100 ? 18.281 -4.148 -8.914 1 96.75 100 LEU B C 1
ATOM 2467 O O . LEU B 1 100 ? 17.188 -4.359 -8.367 1 96.75 100 LEU B O 1
ATOM 2471 N N . GLU B 1 101 ? 19.281 -4.875 -8.719 1 91 101 GLU B N 1
ATOM 2472 C CA . GLU B 1 101 ? 19.266 -6.016 -7.805 1 91 101 GLU B CA 1
ATOM 2473 C C . GLU B 1 101 ? 19.406 -5.559 -6.355 1 91 101 GLU B C 1
ATOM 2475 O O . GLU B 1 101 ? 19.047 -4.426 -6.02 1 91 101 GLU B O 1
ATOM 2480 N N . LYS B 1 102 ? 19.719 -6.453 -5.477 1 93.25 102 LYS B N 1
ATOM 2481 C CA . LYS B 1 102 ? 19.984 -6.113 -4.082 1 93.25 102 LYS B CA 1
ATOM 2482 C C . LYS B 1 102 ? 21.328 -5.426 -3.932 1 93.25 102 LYS B C 1
ATOM 2484 O O . LYS B 1 102 ? 22.328 -5.867 -4.516 1 93.25 102 LYS B O 1
ATOM 2489 N N . PRO B 1 103 ? 21.297 -4.289 -3.191 1 96.88 103 PRO B N 1
ATOM 2490 C CA . PRO B 1 103 ? 22.594 -3.631 -3.021 1 96.88 103 PRO B CA 1
ATOM 2491 C C . PRO B 1 103 ? 23.625 -4.52 -2.326 1 96.88 103 PRO B C 1
ATOM 2493 O O . PRO B 1 103 ? 23.281 -5.25 -1.392 1 96.88 103 PRO B O 1
ATOM 2496 N N . ARG B 1 104 ? 24.859 -4.43 -2.77 1 95.44 104 ARG B N 1
ATOM 2497 C CA . ARG B 1 104 ? 25.938 -5.23 -2.207 1 95.44 104 ARG B CA 1
ATOM 2498 C C . ARG B 1 104 ? 26.484 -4.598 -0.927 1 95.44 104 ARG B C 1
ATOM 2500 O O . ARG B 1 104 ? 26.984 -5.297 -0.045 1 95.44 104 ARG B O 1
ATOM 2507 N N . ASP B 1 105 ? 26.438 -3.303 -0.856 1 96.31 105 ASP B N 1
ATOM 2508 C CA . ASP B 1 105 ? 26.938 -2.523 0.27 1 96.31 105 ASP B CA 1
ATOM 2509 C C . ASP B 1 105 ? 26.328 -1.126 0.292 1 96.31 105 ASP B C 1
ATOM 2511 O O . ASP B 1 105 ? 25.406 -0.836 -0.465 1 96.31 105 ASP B O 1
ATOM 2515 N N . LYS B 1 106 ? 26.812 -0.347 1.196 1 97.12 106 LYS B N 1
ATOM 2516 C CA . LYS B 1 106 ? 26.266 0.987 1.396 1 97.12 106 LYS B CA 1
ATOM 2517 C C . LYS B 1 106 ? 26.453 1.857 0.158 1 97.12 106 LYS B C 1
ATOM 2519 O O . LYS B 1 106 ? 25.562 2.615 -0.224 1 97.12 106 LYS B O 1
ATOM 2524 N N . GLU B 1 107 ? 27.578 1.746 -0.467 1 97.25 107 GLU B N 1
ATOM 2525 C CA . GLU B 1 107 ? 27.875 2.543 -1.654 1 97.25 107 GLU B CA 1
ATOM 2526 C C . GLU B 1 107 ? 26.953 2.174 -2.811 1 97.25 107 GLU B C 1
ATOM 2528 O O . GLU B 1 107 ? 26.484 3.049 -3.543 1 97.25 107 GLU B O 1
ATOM 2533 N N . HIS B 1 108 ? 26.797 0.95 -2.92 1 97.56 108 HIS B N 1
ATOM 2534 C CA . HIS B 1 108 ? 25.891 0.48 -3.967 1 97.56 108 HIS B CA 1
ATOM 2535 C C . HIS B 1 108 ? 24.469 0.934 -3.705 1 97.56 108 HIS B C 1
ATOM 2537 O O . HIS B 1 108 ? 23.75 1.315 -4.637 1 97.56 108 HIS B O 1
ATOM 2543 N N . ALA B 1 109 ? 24.047 0.837 -2.467 1 97.5 109 ALA B N 1
ATOM 2544 C CA . ALA B 1 109 ? 22.719 1.328 -2.092 1 97.5 109 ALA B CA 1
ATOM 2545 C C . ALA B 1 109 ? 22.562 2.807 -2.436 1 97.5 109 ALA B C 1
ATOM 2547 O O . ALA B 1 109 ? 21.531 3.223 -2.961 1 97.5 109 ALA B O 1
ATOM 2548 N N . GLN B 1 110 ? 23.578 3.586 -2.129 1 97.56 110 GLN B N 1
ATOM 2549 C CA . GLN B 1 110 ? 23.562 5.012 -2.436 1 97.56 110 GLN B CA 1
ATOM 2550 C C . GLN B 1 110 ? 23.438 5.25 -3.938 1 97.56 110 GLN B C 1
ATOM 2552 O O . GLN B 1 110 ? 22.672 6.117 -4.371 1 97.56 110 GLN B O 1
ATOM 2557 N N . TYR B 1 111 ? 24.203 4.527 -4.652 1 96.88 111 TYR B N 1
ATOM 2558 C CA . TYR B 1 111 ? 24.156 4.621 -6.105 1 96.88 111 TYR B CA 1
ATOM 2559 C C . TYR B 1 111 ? 22.75 4.352 -6.621 1 96.88 111 TYR B C 1
ATOM 2561 O O . TYR B 1 111 ? 22.203 5.125 -7.422 1 96.88 111 TYR B O 1
ATOM 2569 N N . MET B 1 112 ? 22.125 3.324 -6.137 1 97.19 112 MET B N 1
ATOM 2570 C CA . MET B 1 112 ? 20.781 2.943 -6.566 1 97.19 112 MET B CA 1
ATOM 2571 C C . MET B 1 112 ? 19.766 4.008 -6.172 1 97.19 112 MET B C 1
ATOM 2573 O O . MET B 1 112 ? 18.953 4.426 -6.996 1 97.19 112 MET B O 1
ATOM 2577 N N . LEU B 1 113 ? 19.828 4.426 -4.938 1 97.5 113 LEU B N 1
ATOM 2578 C CA . LEU B 1 113 ? 18.859 5.406 -4.441 1 97.5 113 LEU B CA 1
ATOM 2579 C C . LEU B 1 113 ? 19 6.73 -5.184 1 97.5 113 LEU B C 1
ATOM 2581 O O . LEU B 1 113 ? 18.016 7.438 -5.402 1 97.5 113 LEU B O 1
ATOM 2585 N N . ASN B 1 114 ? 20.203 7.035 -5.574 1 97.19 114 ASN B N 1
ATOM 2586 C CA . ASN B 1 114 ? 20.422 8.242 -6.359 1 97.19 114 ASN B CA 1
ATOM 2587 C C . ASN B 1 114 ? 19.812 8.125 -7.75 1 97.19 114 ASN B C 1
ATOM 2589 O O . ASN B 1 114 ? 19.312 9.109 -8.305 1 97.19 114 ASN B O 1
ATOM 2593 N N . GLN B 1 115 ? 19.828 6.973 -8.32 1 96.81 115 GLN B N 1
ATOM 2594 C CA . GLN B 1 115 ? 19.188 6.734 -9.609 1 96.81 115 GLN B CA 1
ATOM 2595 C C . GLN B 1 115 ? 17.672 6.887 -9.508 1 96.81 115 GLN B C 1
ATOM 2597 O O . GLN B 1 115 ? 17.031 7.359 -10.445 1 96.81 115 GLN B O 1
ATOM 2602 N N . LEU B 1 116 ? 17.172 6.48 -8.398 1 97.94 116 LEU B N 1
ATOM 2603 C CA . LEU B 1 116 ? 15.727 6.461 -8.195 1 97.94 116 LEU B CA 1
ATOM 2604 C C . LEU B 1 116 ? 15.227 7.82 -7.715 1 97.94 116 LEU B C 1
ATOM 2606 O O . LEU B 1 116 ? 14.031 8.109 -7.797 1 97.94 116 LEU B O 1
ATOM 2610 N N . ASN B 1 117 ? 16.141 8.688 -7.281 1 98.12 117 ASN B N 1
ATOM 2611 C CA . ASN B 1 117 ? 15.859 9.977 -6.652 1 98.12 117 ASN B CA 1
ATOM 2612 C C . ASN B 1 117 ? 15.141 10.922 -7.617 1 98.12 117 ASN B C 1
ATOM 2614 O O . ASN B 1 117 ? 15.703 11.312 -8.633 1 98.12 117 ASN B O 1
ATOM 2618 N N . GLY B 1 118 ? 13.953 11.289 -7.164 1 98.06 118 GLY B N 1
ATOM 2619 C CA . GLY B 1 118 ? 13.195 12.25 -7.949 1 98.06 118 GLY B CA 1
ATOM 2620 C C . GLY B 1 118 ? 12.797 11.719 -9.312 1 98.06 118 GLY B C 1
ATOM 2621 O O . GLY B 1 118 ? 12.664 12.484 -10.273 1 98.06 118 GLY B O 1
ATOM 2622 N N . SER B 1 119 ? 12.633 10.422 -9.43 1 98.12 119 SER B N 1
ATOM 2623 C CA . SER B 1 119 ? 12.367 9.828 -10.734 1 98.12 119 SER B CA 1
ATOM 2624 C C . SER B 1 119 ? 11.375 8.672 -10.625 1 98.12 119 SER B C 1
ATOM 2626 O O . SER B 1 119 ? 10.992 8.281 -9.516 1 98.12 119 SER B O 1
ATOM 2628 N N . THR B 1 120 ? 10.906 8.258 -11.766 1 98.69 120 THR B N 1
ATOM 2629 C CA . THR B 1 120 ? 9.992 7.117 -11.844 1 98.69 120 THR B CA 1
ATOM 2630 C C . THR B 1 120 ? 10.719 5.883 -12.375 1 98.69 120 THR B C 1
ATOM 2632 O O . THR B 1 120 ? 11.531 5.98 -13.305 1 98.69 120 THR B O 1
ATOM 2635 N N . HIS B 1 121 ? 10.531 4.789 -11.789 1 98.81 121 HIS B N 1
ATOM 2636 C CA . HIS B 1 121 ? 10.961 3.463 -12.219 1 98.81 121 HIS B CA 1
ATOM 2637 C C . HIS B 1 121 ? 9.812 2.457 -12.133 1 98.81 121 HIS B C 1
ATOM 2639 O O . HIS B 1 121 ? 8.68 2.826 -11.82 1 98.81 121 HIS B O 1
ATOM 2645 N N . TYR B 1 122 ? 10.086 1.203 -12.469 1 98.81 122 TYR B N 1
ATOM 2646 C CA . TYR B 1 122 ? 8.977 0.269 -12.359 1 98.81 122 TYR B CA 1
ATOM 2647 C C . TYR B 1 122 ? 9.43 -1.051 -11.75 1 98.81 122 TYR B C 1
ATOM 2649 O O . TYR B 1 122 ? 10.617 -1.38 -11.773 1 98.81 122 TYR B O 1
ATOM 2657 N N . VAL B 1 123 ? 8.508 -1.691 -11.094 1 98.81 123 VAL B N 1
ATOM 2658 C CA . VAL B 1 123 ? 8.688 -2.994 -10.461 1 98.81 123 VAL B CA 1
ATOM 2659 C C . VAL B 1 123 ? 7.895 -4.055 -11.227 1 98.81 123 VAL B C 1
ATOM 2661 O O . VAL B 1 123 ? 6.719 -3.852 -11.539 1 98.81 123 VAL B O 1
ATOM 2664 N N . LEU B 1 124 ? 8.531 -5.125 -11.578 1 98.69 124 LEU B N 1
ATOM 2665 C CA . LEU B 1 124 ? 7.898 -6.293 -12.18 1 98.69 124 LEU B CA 1
ATOM 2666 C C . LEU B 1 124 ? 7.91 -7.473 -11.211 1 98.69 124 LEU B C 1
ATOM 2668 O O . LEU B 1 124 ? 8.961 -7.816 -10.664 1 98.69 124 LEU B O 1
ATOM 2672 N N . THR B 1 125 ? 6.762 -7.957 -10.953 1 98.62 125 THR B N 1
ATOM 2673 C CA . THR B 1 125 ? 6.688 -9.242 -10.266 1 98.62 125 THR B CA 1
ATOM 2674 C C . THR B 1 125 ? 6.004 -10.289 -11.148 1 98.62 125 THR B C 1
ATOM 2676 O O . THR B 1 125 ? 4.918 -10.039 -11.68 1 98.62 125 THR B O 1
ATOM 2679 N N . SER B 1 126 ? 6.703 -11.352 -11.352 1 98.69 126 SER B N 1
ATOM 2680 C CA . SER B 1 126 ? 6.109 -12.5 -12.031 1 98.69 126 SER B CA 1
ATOM 2681 C C . SER B 1 126 ? 5.605 -13.531 -11.031 1 98.69 126 SER B C 1
ATOM 2683 O O . SER B 1 126 ? 6.266 -13.805 -10.031 1 98.69 126 SER B O 1
ATOM 2685 N N . VAL B 1 127 ? 4.406 -14.023 -11.258 1 98.88 127 VAL B N 1
ATOM 2686 C CA . VAL B 1 127 ? 3.861 -15.164 -10.531 1 98.88 127 VAL B CA 1
ATOM 2687 C C . VAL B 1 127 ? 3.578 -16.312 -11.492 1 98.88 127 VAL B C 1
ATOM 2689 O O . VAL B 1 127 ? 2.875 -16.141 -12.492 1 98.88 127 VAL B O 1
ATOM 2692 N N . GLN B 1 128 ? 4.184 -17.406 -11.227 1 98.81 128 GLN B N 1
ATOM 2693 C CA . GLN B 1 128 ? 3.998 -18.609 -12.039 1 98.81 128 GLN B CA 1
ATOM 2694 C C . GLN B 1 128 ? 3.469 -19.766 -11.188 1 98.81 128 GLN B C 1
ATOM 2696 O O . GLN B 1 128 ? 4.012 -20.062 -10.125 1 98.81 128 GLN B O 1
ATOM 2701 N N . ILE B 1 129 ? 2.408 -20.375 -11.672 1 98.81 129 ILE B N 1
ATOM 2702 C CA . ILE B 1 129 ? 1.714 -21.422 -10.93 1 98.81 129 ILE B CA 1
ATOM 2703 C C . ILE B 1 129 ? 1.783 -22.734 -11.719 1 98.81 129 ILE B C 1
ATOM 2705 O O . ILE B 1 129 ? 1.364 -22.797 -12.875 1 98.81 129 ILE B O 1
ATOM 2709 N N . VAL B 1 130 ? 2.359 -23.703 -11.156 1 98.62 130 VAL B N 1
ATOM 2710 C CA . VAL B 1 130 ? 2.338 -25.062 -11.68 1 98.62 130 VAL B CA 1
ATOM 2711 C C . VAL B 1 130 ? 1.354 -25.922 -10.875 1 98.62 130 VAL B C 1
ATOM 2713 O O . VAL B 1 130 ? 1.383 -25.906 -9.641 1 98.62 130 VAL B O 1
ATOM 2716 N N . TYR B 1 131 ? 0.484 -26.594 -11.547 1 98.31 131 TYR B N 1
ATOM 2717 C CA . TYR B 1 131 ? -0.542 -27.312 -10.797 1 98.31 131 TYR B CA 1
ATOM 2718 C C . TYR B 1 131 ? -0.935 -28.594 -11.508 1 98.31 131 TYR B C 1
ATOM 2720 O O . TYR B 1 131 ? -0.747 -28.734 -12.719 1 98.31 131 TYR B O 1
ATOM 2728 N N . LYS B 1 132 ? -1.413 -29.5 -10.75 1 97 132 LYS B N 1
ATOM 2729 C CA . LYS B 1 132 ? -1.904 -30.781 -11.242 1 97 132 LYS B CA 1
ATOM 2730 C C . LYS B 1 132 ? -3.41 -30.734 -11.484 1 97 132 LYS B C 1
ATOM 2732 O O . LYS B 1 132 ? -4.18 -30.391 -10.594 1 97 132 LYS B O 1
ATOM 2737 N N . GLN B 1 133 ? -3.824 -31.109 -12.672 1 96.5 133 GLN B N 1
ATOM 2738 C CA . GLN B 1 133 ? -5.242 -31.203 -12.992 1 96.5 133 GLN B CA 1
ATOM 2739 C C . GLN B 1 133 ? -5.84 -32.5 -12.484 1 96.5 133 GLN B C 1
ATOM 2741 O O . GLN B 1 133 ? -5.109 -33.469 -12.188 1 96.5 133 GLN B O 1
ATOM 2746 N N .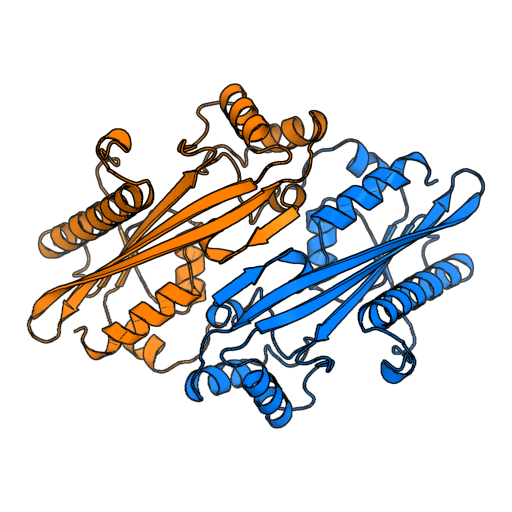 LYS B 1 134 ? -7.137 -32.531 -12.438 1 94.44 134 LYS B N 1
ATOM 2747 C CA . LYS B 1 134 ? -7.848 -33.719 -11.961 1 94.44 134 LYS B CA 1
ATOM 2748 C C . LYS B 1 134 ? -7.531 -34.938 -12.82 1 94.44 134 LYS B C 1
ATOM 2750 O O . LYS B 1 134 ? -7.512 -36.062 -12.32 1 94.44 134 LYS B O 1
ATOM 2755 N N . ASP B 1 135 ? -7.238 -34.75 -14.023 1 93.62 135 ASP B N 1
ATOM 2756 C CA . ASP B 1 135 ? -6.941 -35.844 -14.922 1 93.62 135 ASP B CA 1
ATOM 2757 C C . ASP B 1 135 ? -5.477 -36.25 -14.82 1 93.62 135 ASP B C 1
ATOM 2759 O O . ASP B 1 135 ? -5.02 -37.156 -15.555 1 93.62 135 ASP B O 1
ATOM 2763 N N . GLY B 1 136 ? -4.68 -35.562 -14.016 1 91.56 136 GLY B N 1
ATOM 2764 C CA . GLY B 1 136 ? -3.297 -35.938 -13.758 1 91.56 136 GLY B CA 1
ATOM 2765 C C . GLY B 1 136 ? -2.299 -35.125 -14.555 1 91.56 136 GLY B C 1
ATOM 2766 O O . GLY B 1 136 ? -1.099 -35.156 -14.281 1 91.56 136 GLY B O 1
ATOM 2767 N N . LYS B 1 137 ? -2.803 -34.312 -15.445 1 96.38 137 LYS B N 1
ATOM 2768 C CA . LYS B 1 137 ? -1.922 -33.5 -16.281 1 96.38 137 LYS B CA 1
ATOM 2769 C C . LYS B 1 137 ? -1.345 -32.312 -15.477 1 96.38 137 LYS B C 1
ATOM 2771 O O . LYS B 1 137 ? -2.049 -31.703 -14.672 1 96.38 137 LYS B O 1
ATOM 2776 N N . ILE B 1 138 ? -0.102 -32.094 -15.68 1 96.94 138 ILE B N 1
ATOM 2777 C CA . ILE B 1 138 ? 0.55 -30.953 -15.062 1 96.94 138 ILE B CA 1
ATOM 2778 C C . ILE B 1 138 ? 0.442 -29.734 -15.984 1 96.94 138 ILE B C 1
ATOM 2780 O O . ILE B 1 138 ? 0.807 -29.797 -17.156 1 96.94 138 ILE B O 1
ATOM 2784 N N . GLU B 1 139 ? -0.093 -28.703 -15.492 1 97.88 139 GLU B N 1
ATOM 2785 C CA . GLU B 1 139 ? -0.291 -27.469 -16.266 1 97.88 139 GLU B CA 1
ATOM 2786 C C . GLU B 1 139 ? 0.376 -26.281 -15.578 1 97.88 139 GLU B C 1
ATOM 2788 O O . GLU B 1 139 ? 0.779 -26.375 -14.414 1 97.88 139 GLU B O 1
ATOM 2793 N N . LYS B 1 140 ? 0.569 -25.266 -16.328 1 98.12 140 LYS B N 1
ATOM 2794 C CA . LYS B 1 140 ? 1.134 -24.031 -15.797 1 98.12 140 LYS B CA 1
ATOM 2795 C C . LYS B 1 140 ? 0.318 -22.828 -16.234 1 98.12 140 LYS B C 1
ATOM 2797 O O . LYS B 1 140 ? -0.312 -22.844 -17.297 1 98.12 140 LYS B O 1
ATOM 2802 N N . THR B 1 141 ? 0.185 -21.844 -15.445 1 98 141 THR B N 1
ATOM 2803 C CA . THR B 1 141 ? -0.329 -20.516 -15.75 1 98 141 THR B CA 1
ATOM 2804 C C . THR B 1 141 ? 0.458 -19.438 -14.992 1 98 141 THR B C 1
ATOM 2806 O O . THR B 1 141 ? 1.293 -19.766 -14.148 1 98 141 THR B O 1
ATOM 2809 N N . GLY B 1 142 ? 0.321 -18.234 -15.422 1 97.94 142 GLY B N 1
ATOM 2810 C CA . GLY B 1 142 ? 1.057 -17.188 -14.742 1 97.94 142 GLY B CA 1
ATOM 2811 C C . GLY B 1 142 ? 0.848 -15.812 -15.352 1 97.94 142 GLY B C 1
ATOM 2812 O O . GLY B 1 142 ? 0.08 -15.656 -16.312 1 97.94 142 GLY B O 1
ATOM 2813 N N . PHE B 1 143 ? 1.487 -14.828 -14.766 1 98.75 143 PHE B N 1
ATOM 2814 C CA . PHE B 1 143 ? 1.389 -13.453 -15.219 1 98.75 143 PHE B CA 1
ATOM 2815 C C . PHE B 1 143 ? 2.564 -12.625 -14.711 1 98.75 143 PHE B C 1
ATOM 2817 O O . PHE B 1 143 ? 3.303 -13.07 -13.828 1 98.75 143 PHE B O 1
ATOM 2824 N N . VAL B 1 144 ? 2.828 -11.539 -15.383 1 98.81 144 VAL B N 1
ATOM 2825 C CA . VAL B 1 144 ? 3.748 -10.5 -14.93 1 98.81 144 VAL B CA 1
ATOM 2826 C C . VAL B 1 144 ? 2.977 -9.211 -14.648 1 98.81 144 VAL B C 1
ATOM 2828 O O . VAL B 1 144 ? 2.158 -8.781 -15.461 1 98.81 144 VAL B O 1
ATOM 2831 N N . GLU B 1 145 ? 3.145 -8.703 -13.43 1 98.81 145 GLU B N 1
ATOM 2832 C CA . GLU B 1 145 ? 2.512 -7.453 -13.023 1 98.81 145 GLU B CA 1
ATOM 2833 C C . GLU B 1 145 ? 3.523 -6.312 -12.977 1 98.81 145 GLU B C 1
ATOM 2835 O O . GLU B 1 145 ? 4.641 -6.488 -12.484 1 98.81 145 GLU B O 1
ATOM 2840 N N . LYS B 1 146 ? 3.145 -5.18 -13.555 1 98.88 146 LYS B N 1
ATOM 2841 C CA . LYS B 1 146 ? 4.016 -4.008 -13.57 1 98.88 146 LYS B CA 1
ATOM 2842 C C . LYS B 1 146 ? 3.422 -2.869 -12.742 1 98.88 146 LYS B C 1
ATOM 2844 O O . LYS B 1 146 ? 2.225 -2.588 -12.836 1 98.88 146 LYS B O 1
ATOM 2849 N N . THR B 1 147 ? 4.18 -2.242 -11.922 1 98.88 147 THR B N 1
ATOM 2850 C CA . THR B 1 147 ? 3.795 -1.048 -11.18 1 98.88 147 THR B CA 1
ATOM 2851 C C . THR B 1 147 ? 4.863 0.034 -11.305 1 98.88 147 THR B C 1
ATOM 2853 O O . THR B 1 147 ? 6.043 -0.219 -11.055 1 98.88 147 THR B O 1
ATOM 2856 N N . ASN B 1 148 ? 4.477 1.22 -11.734 1 98.94 148 ASN B N 1
ATOM 2857 C CA . ASN B 1 148 ? 5.367 2.373 -11.719 1 98.94 148 ASN B CA 1
ATOM 2858 C C . ASN B 1 148 ? 5.453 2.996 -10.328 1 98.94 148 ASN B C 1
ATOM 2860 O O . ASN B 1 148 ? 4.441 3.133 -9.641 1 98.94 148 ASN B O 1
ATOM 2864 N N . VAL B 1 149 ? 6.625 3.314 -9.883 1 98.88 149 VAL B N 1
ATOM 2865 C CA . VAL B 1 149 ? 6.879 3.928 -8.586 1 98.88 149 VAL B CA 1
ATOM 2866 C C . VAL B 1 149 ? 7.629 5.246 -8.773 1 98.88 149 VAL B C 1
ATOM 2868 O O . VAL B 1 149 ? 8.625 5.301 -9.492 1 98.88 149 VAL B O 1
ATOM 2871 N N . THR B 1 150 ? 7.168 6.293 -8.188 1 98.88 150 THR B N 1
ATOM 2872 C CA . THR B 1 150 ? 7.812 7.598 -8.273 1 98.88 150 THR B CA 1
ATOM 2873 C C . THR B 1 150 ? 8.336 8.031 -6.91 1 98.88 150 THR B C 1
ATOM 2875 O O . THR B 1 150 ? 7.574 8.109 -5.941 1 98.88 150 THR B O 1
ATOM 2878 N N . PHE B 1 151 ? 9.625 8.258 -6.867 1 98.56 151 PHE B N 1
ATOM 2879 C CA . PHE B 1 151 ? 10.234 8.805 -5.664 1 98.56 151 PHE B CA 1
ATOM 2880 C C . PHE B 1 151 ? 10.148 10.328 -5.66 1 98.56 151 PHE B C 1
ATOM 2882 O O . PHE B 1 151 ? 10.305 10.969 -6.703 1 98.56 151 PHE B O 1
ATOM 2889 N N . SER B 1 152 ? 9.969 10.859 -4.508 1 97.88 152 SER B N 1
ATOM 2890 C CA . SER B 1 152 ? 10.164 12.297 -4.355 1 97.88 152 SER B CA 1
ATOM 2891 C C . SER B 1 152 ? 11.641 12.672 -4.473 1 97.88 152 SER B C 1
ATOM 2893 O O . SER B 1 152 ? 12.508 11.797 -4.469 1 97.88 152 SER B O 1
ATOM 2895 N N . LYS B 1 153 ? 11.867 14.023 -4.707 1 97.44 153 LYS B N 1
ATOM 2896 C CA . LYS B 1 153 ? 13.242 14.484 -4.621 1 97.44 153 LYS B CA 1
ATOM 2897 C C . LYS B 1 153 ? 13.773 14.375 -3.195 1 97.44 153 LYS B C 1
ATOM 2899 O O . LYS B 1 153 ? 13.172 14.898 -2.258 1 97.44 153 LYS B O 1
ATOM 2904 N N . LEU B 1 154 ? 14.844 13.617 -3.082 1 95.94 154 LEU B N 1
ATOM 2905 C CA . LEU B 1 154 ? 15.414 13.328 -1.772 1 95.94 154 LEU B CA 1
ATOM 2906 C C . LEU B 1 154 ? 16.766 14.016 -1.604 1 95.94 154 LEU B C 1
ATOM 2908 O O . LEU B 1 154 ? 17.547 14.094 -2.553 1 95.94 154 LEU B O 1
ATOM 2912 N N . ASP B 1 155 ? 16.984 14.508 -0.494 1 95.75 155 ASP B N 1
ATOM 2913 C CA . ASP B 1 155 ? 18.312 15.047 -0.206 1 95.75 155 ASP B CA 1
ATOM 2914 C C . ASP B 1 155 ? 19.219 13.977 0.399 1 95.75 155 ASP B C 1
ATOM 2916 O O . ASP B 1 155 ? 18.766 12.867 0.688 1 95.75 155 ASP B O 1
ATOM 2920 N N . ASP B 1 156 ? 20.469 14.305 0.558 1 95.94 156 ASP B N 1
ATOM 2921 C CA . ASP B 1 156 ? 21.469 13.352 1.014 1 95.94 156 ASP B CA 1
ATOM 2922 C C . ASP B 1 156 ? 21.172 12.875 2.436 1 95.94 156 ASP B C 1
ATOM 2924 O O . ASP B 1 156 ? 21.453 11.727 2.785 1 95.94 156 ASP B O 1
ATOM 2928 N N . GLU B 1 157 ? 20.656 13.703 3.188 1 96.06 157 GLU B N 1
ATOM 2929 C CA . GLU B 1 157 ? 20.344 13.359 4.57 1 96.06 157 GLU B CA 1
ATOM 2930 C C . GLU B 1 157 ? 19.328 12.219 4.633 1 96.06 157 GLU B C 1
ATOM 2932 O O . GLU B 1 157 ? 19.5 11.273 5.406 1 96.06 157 GLU B O 1
ATOM 2937 N N . ILE B 1 158 ? 18.312 12.375 3.877 1 95.88 158 ILE B N 1
ATOM 2938 C CA . ILE B 1 158 ? 17.266 11.367 3.83 1 95.88 158 ILE B CA 1
ATOM 2939 C C . ILE B 1 158 ? 17.828 10.055 3.277 1 95.88 158 ILE B C 1
ATOM 2941 O O . ILE B 1 158 ? 17.594 8.984 3.844 1 95.88 158 ILE B O 1
ATOM 2945 N N . ILE B 1 159 ? 18.578 10.141 2.199 1 97.06 159 ILE B N 1
ATOM 2946 C CA . ILE B 1 159 ? 19.172 8.961 1.564 1 97.06 159 ILE B CA 1
ATOM 2947 C C . ILE B 1 159 ? 20.078 8.242 2.553 1 97.06 159 ILE B C 1
ATOM 2949 O O . ILE B 1 159 ? 19.984 7.031 2.734 1 97.06 159 ILE B O 1
ATOM 2953 N N . ASN B 1 160 ? 20.891 9.016 3.244 1 97.06 160 ASN B N 1
ATOM 2954 C CA . ASN B 1 160 ? 21.828 8.438 4.203 1 97.06 160 ASN B CA 1
ATOM 2955 C C . ASN B 1 160 ? 21.094 7.793 5.375 1 97.06 160 ASN B C 1
ATOM 2957 O O . ASN B 1 160 ? 21.484 6.711 5.832 1 97.06 160 ASN B O 1
ATOM 2961 N N . ALA B 1 161 ? 20.109 8.438 5.859 1 96.88 161 ALA B N 1
ATOM 2962 C CA . ALA B 1 161 ? 19.344 7.883 6.965 1 96.88 161 ALA B CA 1
ATOM 2963 C C . ALA B 1 161 ? 18.688 6.559 6.57 1 96.88 161 ALA B C 1
ATOM 2965 O O . ALA B 1 161 ? 18.656 5.617 7.367 1 96.88 161 ALA B O 1
ATOM 2966 N N . TYR B 1 162 ? 18.172 6.496 5.359 1 97.38 162 TYR B N 1
ATOM 2967 C CA . TYR B 1 162 ? 17.531 5.277 4.895 1 97.38 162 TYR B CA 1
ATOM 2968 C C . TYR B 1 162 ? 18.531 4.141 4.762 1 97.38 162 TYR B C 1
ATOM 2970 O O . TYR B 1 162 ? 18.266 3.012 5.184 1 97.38 162 TYR B O 1
ATOM 2978 N N . ILE B 1 163 ? 19.656 4.434 4.211 1 97.31 163 ILE B N 1
ATOM 2979 C CA . ILE B 1 163 ? 20.703 3.432 4.062 1 97.31 163 ILE B CA 1
ATOM 2980 C C . ILE B 1 163 ? 21.141 2.928 5.434 1 97.31 163 ILE B C 1
ATOM 2982 O O . ILE B 1 163 ? 21.297 1.723 5.645 1 97.31 163 ILE B O 1
ATOM 2986 N N . ASN B 1 164 ? 21.234 3.832 6.387 1 96.31 164 ASN B N 1
ATOM 2987 C CA . ASN B 1 164 ? 21.688 3.502 7.73 1 96.31 164 ASN B CA 1
ATOM 2988 C C . ASN B 1 164 ? 20.672 2.662 8.484 1 96.31 164 ASN B C 1
ATOM 2990 O O . ASN B 1 164 ? 21 1.991 9.461 1 96.31 164 ASN B O 1
ATOM 2994 N N . SER B 1 165 ? 19.422 2.734 8.078 1 95.12 165 SER B N 1
ATOM 2995 C CA . SER B 1 165 ? 18.391 1.93 8.711 1 95.12 165 SER B CA 1
ATOM 2996 C C . SER B 1 165 ? 18.609 0.443 8.453 1 95.12 165 SER B C 1
ATOM 2998 O O . SER B 1 165 ? 18.031 -0.403 9.148 1 95.12 165 SER B O 1
ATOM 3000 N N . GLY B 1 166 ? 19.312 0.074 7.34 1 95.38 166 GLY B N 1
ATOM 3001 C CA . GLY B 1 166 ? 19.547 -1.312 6.969 1 95.38 166 GLY B CA 1
ATOM 3002 C C . GLY B 1 166 ? 18.469 -1.884 6.074 1 95.38 166 GLY B C 1
ATOM 3003 O O . GLY B 1 166 ? 18.625 -2.969 5.512 1 95.38 166 GLY B O 1
ATOM 3004 N N . GLU B 1 167 ? 17.406 -1.16 5.777 1 93.81 167 GLU B N 1
ATOM 3005 C CA . GLU B 1 167 ? 16.234 -1.671 5.07 1 93.81 167 GLU B CA 1
ATOM 3006 C C . GLU B 1 167 ? 16.562 -1.978 3.611 1 93.81 167 GLU B C 1
ATOM 3008 O O . GLU B 1 167 ? 15.992 -2.902 3.025 1 93.81 167 GLU B O 1
ATOM 3013 N N . PRO B 1 168 ? 17.469 -1.333 2.984 1 95.06 168 PRO B N 1
ATOM 3014 C CA . PRO B 1 168 ? 17.703 -1.507 1.549 1 95.06 168 PRO B CA 1
ATOM 3015 C C . PRO B 1 168 ? 18.297 -2.871 1.208 1 95.06 168 PRO B C 1
ATOM 3017 O O . PRO B 1 168 ? 18.156 -3.342 0.077 1 95.06 168 PRO B O 1
ATOM 3020 N N . PHE B 1 169 ? 18.906 -3.543 2.09 1 94.06 169 PHE B N 1
ATOM 3021 C CA . PHE B 1 169 ? 19.938 -4.504 1.716 1 94.06 169 PHE B CA 1
ATOM 3022 C C . PHE B 1 169 ? 19.328 -5.867 1.415 1 94.06 169 PHE B C 1
ATOM 3024 O O . PHE B 1 169 ? 19.969 -6.719 0.797 1 94.06 169 PHE B O 1
ATOM 3031 N N . ASP B 1 170 ? 18.156 -6.227 1.661 1 89.69 170 ASP B N 1
ATOM 3032 C CA . ASP B 1 170 ? 17.578 -7.52 1.32 1 89.69 170 ASP B CA 1
ATOM 3033 C C . ASP B 1 170 ? 16.453 -7.359 0.296 1 89.69 170 ASP B C 1
ATOM 3035 O O . ASP B 1 170 ? 15.586 -8.234 0.171 1 89.69 170 ASP B O 1
ATOM 3039 N N . LYS B 1 171 ? 16.469 -6.234 -0.473 1 91.62 171 LYS B N 1
ATOM 3040 C CA . LYS B 1 171 ? 15.375 -5.906 -1.384 1 91.62 171 LYS B CA 1
ATOM 3041 C C . LYS B 1 171 ? 15.906 -5.48 -2.75 1 91.62 171 LYS B C 1
ATOM 3043 O O . LYS B 1 171 ? 16.891 -4.734 -2.836 1 91.62 171 LYS B O 1
ATOM 3048 N N . ALA B 1 172 ? 15.203 -5.965 -3.746 1 91.75 172 ALA B N 1
ATOM 3049 C CA . ALA B 1 172 ? 15.508 -5.477 -5.09 1 91.75 172 ALA B CA 1
ATOM 3050 C C . ALA B 1 172 ? 15.305 -3.967 -5.184 1 91.75 172 ALA B C 1
ATOM 3052 O O . ALA B 1 172 ? 14.344 -3.426 -4.633 1 91.75 172 ALA B O 1
ATOM 3053 N N . GLY B 1 173 ? 16.25 -3.271 -5.812 1 94.75 173 GLY B N 1
ATOM 3054 C CA . GLY B 1 173 ? 16.156 -1.831 -5.98 1 94.75 173 GLY B CA 1
ATOM 3055 C C . GLY B 1 173 ? 16.562 -1.057 -4.742 1 94.75 173 GLY B C 1
ATOM 3056 O O . GLY B 1 173 ? 16.641 0.173 -4.77 1 94.75 173 GLY B O 1
ATOM 3057 N N . GLY B 1 174 ? 16.797 -1.785 -3.641 1 95.75 174 GLY B N 1
ATOM 3058 C CA . GLY B 1 174 ? 17.281 -1.159 -2.42 1 95.75 174 GLY B CA 1
ATOM 3059 C C . GLY B 1 174 ? 16.172 -0.476 -1.626 1 95.75 174 GLY B C 1
ATOM 3060 O O . GLY B 1 174 ? 16.438 0.509 -0.93 1 95.75 174 GLY B O 1
ATOM 3061 N N . TYR B 1 175 ? 14.969 -0.901 -1.769 1 97.25 175 TYR B N 1
ATOM 3062 C CA . TYR B 1 175 ? 13.945 -0.275 -0.942 1 97.25 175 TYR B CA 1
ATOM 3063 C C . TYR B 1 175 ? 12.766 -1.215 -0.733 1 97.25 175 TYR B C 1
ATOM 3065 O O . TYR B 1 175 ? 12.539 -2.127 -1.533 1 97.25 175 TYR B O 1
ATOM 3073 N N . GLY B 1 176 ? 12.094 -1.085 0.371 1 95.12 176 GLY B N 1
ATOM 3074 C CA . GLY B 1 176 ? 10.828 -1.733 0.676 1 95.12 176 GLY B CA 1
ATOM 3075 C C . GLY B 1 176 ? 9.68 -0.755 0.839 1 95.12 176 GLY B C 1
ATOM 3076 O O . GLY B 1 176 ? 9.688 0.074 1.751 1 95.12 176 GLY B O 1
ATOM 3077 N N . ILE B 1 177 ? 8.672 -0.917 0.006 1 95.56 177 ILE B N 1
ATOM 3078 C CA . ILE B 1 177 ? 7.602 0.068 -0.062 1 95.56 177 ILE B CA 1
ATOM 3079 C C . ILE B 1 177 ? 6.832 0.084 1.257 1 95.56 177 ILE B C 1
ATOM 3081 O O . ILE B 1 177 ? 6.254 1.106 1.633 1 95.56 177 ILE B O 1
ATOM 3085 N N . GLN B 1 178 ? 6.809 -1.031 2.01 1 90.62 178 GLN B N 1
ATOM 3086 C CA . GLN B 1 178 ? 6.031 -1.151 3.24 1 90.62 178 GLN B CA 1
ATOM 3087 C C . GLN B 1 178 ? 6.746 -0.476 4.406 1 90.62 178 GLN B C 1
ATOM 3089 O O . GLN B 1 178 ? 6.113 -0.112 5.402 1 90.62 178 GLN B O 1
ATOM 3094 N N . GLY B 1 179 ? 8.023 -0.351 4.285 1 91.06 179 GLY B N 1
ATOM 3095 C CA . GLY B 1 179 ? 8.82 0.161 5.387 1 91.06 179 GLY B CA 1
ATOM 3096 C C . GLY B 1 179 ? 9.062 1.656 5.305 1 91.06 179 GLY B C 1
ATOM 3097 O O . GLY B 1 179 ? 8.156 2.42 4.965 1 91.06 179 GLY B O 1
ATOM 3098 N N . GLU B 1 180 ? 10.25 1.993 5.609 1 92.38 180 GLU B N 1
ATOM 3099 C CA . GLU B 1 180 ? 10.609 3.404 5.707 1 92.38 180 GLU B CA 1
ATOM 3100 C C . GLU B 1 180 ? 10.656 4.059 4.332 1 92.38 180 GLU B C 1
ATOM 3102 O O . GLU B 1 180 ? 10.547 5.281 4.215 1 92.38 180 GLU B O 1
ATOM 3107 N N . ALA B 1 181 ? 10.781 3.24 3.344 1 94.44 181 ALA B N 1
ATOM 3108 C CA . ALA B 1 181 ? 10.797 3.789 1.989 1 94.44 181 ALA B CA 1
ATOM 3109 C C . ALA B 1 181 ? 9.461 4.449 1.654 1 94.44 181 ALA B C 1
ATOM 3111 O O . ALA B 1 181 ? 9.359 5.203 0.683 1 94.44 181 ALA B O 1
ATOM 3112 N N . SER B 1 182 ? 8.398 4.074 2.422 1 93.88 182 SER B N 1
ATOM 3113 C CA . SER B 1 182 ? 7.086 4.684 2.203 1 93.88 182 SER B CA 1
ATOM 3114 C C . SER B 1 182 ? 7.156 6.203 2.326 1 93.88 182 SER B C 1
ATOM 3116 O O . SER B 1 182 ? 6.348 6.914 1.728 1 93.88 182 SER B O 1
ATOM 3118 N N . LEU B 1 183 ? 8.109 6.703 3.094 1 94.69 183 LEU B N 1
ATOM 3119 C CA . LEU B 1 183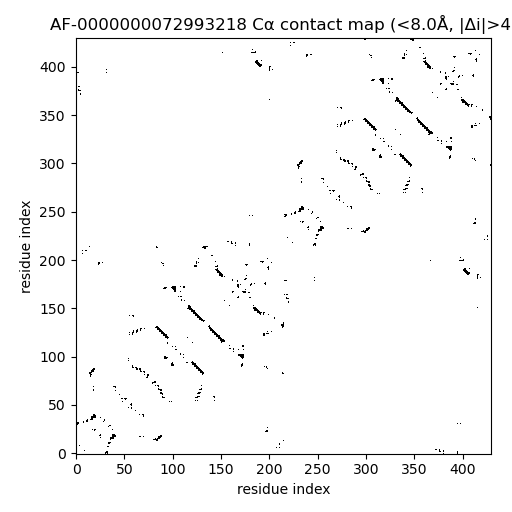 ? 8.32 8.141 3.271 1 94.69 183 LEU B CA 1
ATOM 3120 C C . LEU B 1 183 ? 8.922 8.758 2.014 1 94.69 183 LEU B C 1
ATOM 3122 O O . LEU B 1 183 ? 8.805 9.969 1.799 1 94.69 183 LEU B O 1
ATOM 3126 N N . LEU B 1 184 ? 9.578 7.938 1.191 1 96.38 184 LEU B N 1
ATOM 3127 C CA . LEU B 1 184 ? 10.32 8.406 0.026 1 96.38 184 LEU B CA 1
ATOM 3128 C C . LEU B 1 184 ? 9.453 8.359 -1.227 1 96.38 184 LEU B C 1
ATOM 3130 O O . LEU B 1 184 ? 9.758 9.031 -2.219 1 96.38 184 LEU B O 1
ATOM 3134 N N . ILE B 1 185 ? 8.406 7.555 -1.21 1 98.12 185 ILE B N 1
ATOM 3135 C CA . ILE B 1 185 ? 7.605 7.266 -2.393 1 98.12 185 ILE B CA 1
ATOM 3136 C C . ILE B 1 185 ? 6.445 8.25 -2.482 1 98.12 185 ILE B C 1
ATOM 3138 O O . ILE B 1 185 ? 5.605 8.32 -1.579 1 98.12 185 ILE B O 1
ATOM 3142 N N . GLU B 1 186 ? 6.434 8.945 -3.6 1 98.31 186 GLU B N 1
ATOM 3143 C CA . GLU B 1 186 ? 5.418 9.961 -3.846 1 98.31 186 GLU B CA 1
ATOM 3144 C C . GLU B 1 186 ? 4.129 9.336 -4.375 1 98.31 186 GLU B C 1
ATOM 3146 O O . GLU B 1 186 ? 3.031 9.727 -3.975 1 98.31 186 GLU B O 1
ATOM 3151 N N . SER B 1 187 ? 4.27 8.383 -5.242 1 98.69 187 SER B N 1
ATOM 3152 C CA . SER B 1 187 ? 3.086 7.77 -5.836 1 98.69 187 SER B CA 1
ATOM 3153 C C . SER B 1 187 ? 3.434 6.465 -6.543 1 98.69 187 SER B C 1
ATOM 3155 O O . SER B 1 187 ? 4.605 6.188 -6.805 1 98.69 187 SER B O 1
ATOM 3157 N N . ILE B 1 188 ? 2.424 5.699 -6.734 1 98.81 188 ILE B N 1
ATOM 3158 C CA . ILE B 1 188 ? 2.557 4.523 -7.586 1 98.81 188 ILE B CA 1
ATOM 3159 C C . ILE B 1 188 ? 1.419 4.492 -8.602 1 98.81 188 ILE B C 1
ATOM 3161 O O . ILE B 1 188 ? 0.393 5.148 -8.422 1 98.81 188 ILE B O 1
ATOM 3165 N N . GLU B 1 189 ? 1.656 3.893 -9.703 1 98.88 189 GLU B N 1
ATOM 3166 C CA . GLU B 1 189 ? 0.654 3.535 -10.703 1 98.88 189 GLU B CA 1
ATOM 3167 C C . GLU B 1 189 ? 0.659 2.035 -10.984 1 98.88 189 GLU B C 1
ATOM 3169 O O . GLU B 1 189 ? 1.555 1.524 -11.656 1 98.88 189 GLU B O 1
ATOM 3174 N N . GLY B 1 190 ? -0.277 1.309 -10.469 1 98.81 190 GLY B N 1
ATOM 3175 C CA . GLY B 1 190 ? -0.367 -0.141 -10.539 1 98.81 190 GLY B CA 1
ATOM 3176 C C . GLY B 1 190 ? -0.787 -0.781 -9.234 1 98.81 190 GLY B C 1
ATOM 3177 O O . GLY B 1 190 ? -1.646 -0.252 -8.523 1 98.81 190 GLY B O 1
ATOM 3178 N N . ASP B 1 191 ? -0.261 -1.912 -8.984 1 98.62 191 ASP B N 1
ATOM 3179 C CA . ASP B 1 191 ? -0.637 -2.732 -7.836 1 98.62 191 ASP B CA 1
ATOM 3180 C C . ASP B 1 191 ? 0.378 -2.594 -6.703 1 98.62 191 ASP B C 1
ATOM 3182 O O . ASP B 1 191 ? 1.54 -2.979 -6.855 1 98.62 191 ASP B O 1
ATOM 3186 N N . TYR B 1 192 ? -0.047 -2.076 -5.559 1 98.5 192 TYR B N 1
ATOM 3187 C CA . TYR B 1 192 ? 0.796 -1.896 -4.379 1 98.5 192 TYR B CA 1
ATOM 3188 C C . TYR B 1 192 ? 1.448 -3.211 -3.971 1 98.5 192 TYR B C 1
ATOM 3190 O O . TYR B 1 192 ? 2.641 -3.25 -3.658 1 98.5 192 TYR B O 1
ATOM 3198 N N . TRP B 1 193 ? 0.76 -4.289 -3.996 1 98.12 193 TRP B N 1
ATOM 3199 C CA . TRP B 1 193 ? 1.252 -5.574 -3.518 1 98.12 193 TRP B CA 1
ATOM 3200 C C . TRP B 1 193 ? 2.225 -6.191 -4.516 1 98.12 193 TRP B C 1
ATOM 3202 O O . TRP B 1 193 ? 3.027 -7.055 -4.16 1 98.12 193 TRP B O 1
ATOM 3212 N N . ASN B 1 194 ? 2.09 -5.73 -5.773 1 98.38 194 ASN B N 1
ATOM 3213 C CA . ASN B 1 194 ? 3.125 -6.078 -6.742 1 98.38 194 ASN B CA 1
ATOM 3214 C C . ASN B 1 194 ? 4.496 -5.582 -6.301 1 98.38 194 ASN B C 1
ATOM 3216 O O . ASN B 1 194 ? 5.492 -6.289 -6.438 1 98.38 194 ASN B O 1
ATOM 3220 N N . VAL B 1 195 ? 4.504 -4.379 -5.762 1 98.44 195 VAL B N 1
ATOM 3221 C CA . VAL B 1 195 ? 5.754 -3.773 -5.312 1 98.44 195 VAL B CA 1
ATOM 3222 C C . VAL B 1 195 ? 6.234 -4.469 -4.039 1 98.44 195 VAL B C 1
ATOM 3224 O O . VAL B 1 195 ? 7.438 -4.66 -3.848 1 98.44 195 VAL B O 1
ATOM 3227 N N . VAL B 1 196 ? 5.25 -4.867 -3.199 1 97.25 196 VAL B N 1
ATOM 3228 C CA . VAL B 1 196 ? 5.609 -5.57 -1.973 1 97.25 196 VAL B CA 1
ATOM 3229 C C . VAL B 1 196 ? 6.227 -6.922 -2.316 1 97.25 196 VAL B C 1
ATOM 3231 O O . VAL B 1 196 ? 7.199 -7.348 -1.688 1 97.25 196 VAL B O 1
ATOM 3234 N N . GLY B 1 197 ? 5.609 -7.602 -3.324 1 97 197 GLY B N 1
ATOM 3235 C CA . GLY B 1 197 ? 6.285 -8.828 -3.719 1 97 197 GLY B CA 1
ATOM 3236 C C . GLY B 1 197 ? 5.336 -9.883 -4.258 1 97 197 GLY B C 1
ATOM 3237 O O . GLY B 1 197 ? 5.773 -10.906 -4.797 1 97 197 GLY B O 1
ATOM 3238 N N . LEU B 1 198 ? 4.074 -9.664 -4.094 1 98.19 198 LEU B N 1
ATOM 3239 C CA . LEU B 1 198 ? 3.1 -10.633 -4.578 1 98.19 198 LEU B CA 1
ATOM 3240 C C . LEU B 1 198 ? 1.785 -9.945 -4.941 1 98.19 198 LEU B C 1
ATOM 3242 O O . LEU B 1 198 ? 1.014 -9.57 -4.055 1 98.19 198 LEU B O 1
ATOM 3246 N N . PRO B 1 199 ? 1.455 -9.781 -6.238 1 98.19 199 PRO B N 1
ATOM 3247 C CA . PRO B 1 199 ? 0.211 -9.133 -6.66 1 98.19 199 PRO B CA 1
ATOM 3248 C C . PRO B 1 199 ? -1.032 -9.922 -6.258 1 98.19 199 PRO B C 1
ATOM 3250 O O . PRO B 1 199 ? -1.538 -10.727 -7.043 1 98.19 199 PRO B O 1
ATOM 3253 N N . LYS B 1 200 ? -1.59 -9.594 -5.195 1 95.5 200 LYS B N 1
ATOM 3254 C CA . LYS B 1 200 ? -2.641 -10.328 -4.496 1 95.5 200 LYS B CA 1
ATOM 3255 C C . LYS B 1 200 ? -3.887 -10.469 -5.363 1 95.5 200 LYS B C 1
ATOM 3257 O O . LYS B 1 200 ? -4.453 -11.555 -5.477 1 95.5 200 LYS B O 1
ATOM 3262 N N . ASN B 1 201 ? -4.34 -9.375 -5.867 1 97.56 201 ASN B N 1
ATOM 3263 C CA . ASN B 1 201 ? -5.582 -9.352 -6.629 1 97.56 201 ASN B CA 1
ATOM 3264 C C . ASN B 1 201 ? -5.512 -10.266 -7.844 1 97.56 201 ASN B C 1
ATOM 3266 O O . ASN B 1 201 ? -6.391 -11.109 -8.039 1 97.56 201 ASN B O 1
ATOM 3270 N N . ARG B 1 202 ? -4.434 -10.148 -8.625 1 98 202 ARG B N 1
ATOM 3271 C CA . ARG B 1 202 ? -4.27 -10.961 -9.828 1 98 202 ARG B CA 1
ATOM 3272 C C . ARG B 1 202 ? -4.043 -12.43 -9.469 1 98 202 ARG B C 1
ATOM 3274 O O . ARG B 1 202 ? -4.582 -13.32 -10.125 1 98 202 ARG B O 1
ATOM 3281 N N . LEU B 1 203 ? -3.266 -12.672 -8.477 1 98.25 203 LEU B N 1
ATOM 3282 C CA . LEU B 1 203 ? -3.029 -14.039 -8.039 1 98.25 203 LEU B CA 1
ATOM 3283 C C . LEU B 1 203 ? -4.336 -14.719 -7.637 1 98.25 203 LEU B C 1
ATOM 3285 O O . LEU B 1 203 ? -4.59 -15.859 -8.016 1 98.25 203 LEU B O 1
ATOM 3289 N N . PHE B 1 204 ? -5.15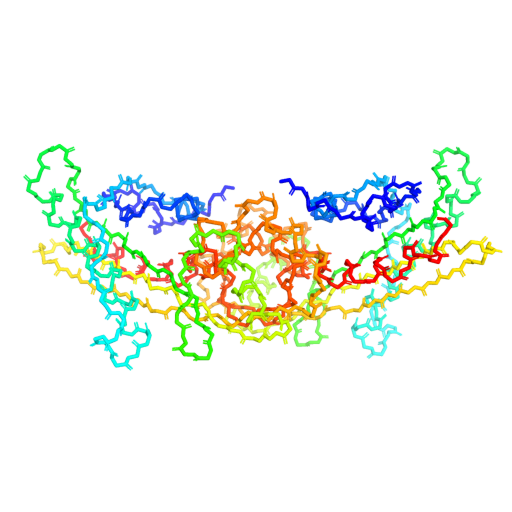6 -14 -6.887 1 96.75 204 PHE B N 1
ATOM 3290 C CA . PHE B 1 204 ? -6.441 -14.539 -6.445 1 96.75 204 PHE B CA 1
ATOM 3291 C C . PHE B 1 204 ? -7.305 -14.922 -7.641 1 96.75 204 PHE B C 1
ATOM 3293 O O . PHE B 1 204 ? -7.93 -15.984 -7.645 1 96.75 204 PHE B O 1
ATOM 3300 N N . ARG B 1 205 ? -7.332 -14.094 -8.648 1 96.31 205 ARG B N 1
ATOM 3301 C CA . ARG B 1 205 ? -8.117 -14.383 -9.836 1 96.31 205 ARG B CA 1
ATOM 3302 C C . ARG B 1 205 ? -7.605 -15.633 -10.547 1 96.31 205 ARG B C 1
ATOM 3304 O O . ARG B 1 205 ? -8.398 -16.453 -11.016 1 96.31 205 ARG B O 1
ATOM 3311 N N . GLU B 1 206 ? -6.289 -15.781 -10.609 1 97.38 206 GLU B N 1
ATOM 3312 C CA . GLU B 1 206 ? -5.703 -16.953 -11.234 1 97.38 206 GLU B CA 1
ATOM 3313 C C . GLU B 1 206 ? -6.023 -18.219 -10.438 1 97.38 206 GLU B C 1
ATOM 3315 O O . GLU B 1 206 ? -6.375 -19.25 -11.016 1 97.38 206 GLU B O 1
ATOM 3320 N N . LEU B 1 207 ? -5.914 -18.109 -9.141 1 97.44 207 LEU B N 1
ATOM 3321 C CA . LEU B 1 207 ? -6.191 -19.266 -8.289 1 97.44 207 LEU B CA 1
ATOM 3322 C C . LEU B 1 207 ? -7.656 -19.672 -8.383 1 97.44 207 LEU B C 1
ATOM 3324 O O . LEU B 1 207 ? -7.977 -20.875 -8.391 1 97.44 207 LEU B O 1
ATOM 3328 N N . LYS B 1 208 ? -8.492 -18.672 -8.438 1 95.38 208 LYS B N 1
ATOM 3329 C CA . LYS B 1 208 ? -9.914 -18.953 -8.594 1 95.38 208 LYS B CA 1
ATOM 3330 C C . LYS B 1 208 ? -10.188 -19.719 -9.883 1 95.38 208 LYS B C 1
ATOM 3332 O O . LYS B 1 208 ? -11.008 -20.641 -9.906 1 95.38 208 LYS B O 1
ATOM 3337 N N . ARG B 1 209 ? -9.492 -19.375 -10.914 1 95.38 209 ARG B N 1
ATOM 3338 C CA . ARG B 1 209 ? -9.672 -20.016 -12.219 1 95.38 209 ARG B CA 1
ATOM 3339 C C . ARG B 1 209 ? -9.227 -21.469 -12.188 1 95.38 209 ARG B C 1
ATOM 3341 O O . ARG B 1 209 ? -9.852 -22.328 -12.82 1 95.38 209 ARG B O 1
ATOM 3348 N N . ILE B 1 210 ? -8.234 -21.781 -11.43 1 95.88 210 ILE B N 1
ATOM 3349 C CA . ILE B 1 210 ? -7.672 -23.125 -11.523 1 95.88 210 ILE B CA 1
ATOM 3350 C C . ILE B 1 210 ? -8.25 -24 -10.414 1 95.88 210 ILE B C 1
ATOM 3352 O O . ILE B 1 210 ? -8.109 -25.234 -10.445 1 95.88 210 ILE B O 1
ATOM 3356 N N . ALA B 1 211 ? -8.867 -23.391 -9.438 1 95.06 211 ALA B N 1
ATOM 3357 C CA . ALA B 1 211 ? -9.375 -24.109 -8.281 1 95.06 211 ALA B CA 1
ATOM 3358 C C . ALA B 1 211 ? -10.297 -25.25 -8.703 1 95.06 211 ALA B C 1
ATOM 3360 O O . ALA B 1 211 ? -10.305 -26.328 -8.094 1 95.06 211 ALA B O 1
ATOM 3361 N N . ASN B 1 212 ? -11.023 -25 -9.773 1 91.56 212 ASN B N 1
ATOM 3362 C CA . ASN B 1 212 ? -12.023 -25.984 -10.172 1 91.56 212 ASN B CA 1
ATOM 3363 C C . ASN B 1 212 ? -11.414 -27.094 -11.023 1 91.56 212 ASN B C 1
ATOM 3365 O O . ASN B 1 212 ? -12.016 -28.156 -11.195 1 91.56 212 ASN B O 1
ATOM 3369 N N . VAL B 1 213 ? -10.281 -26.828 -11.562 1 93.44 213 VAL B N 1
ATOM 3370 C CA . VAL B 1 213 ? -9.727 -27.812 -12.484 1 93.44 213 VAL B CA 1
ATOM 3371 C C . VAL B 1 213 ? -8.562 -28.531 -11.828 1 93.44 213 VAL B C 1
ATOM 3373 O O . VAL B 1 213 ? -8.117 -29.578 -12.305 1 93.44 213 VAL B O 1
ATOM 3376 N N . CYS B 1 214 ? -8.109 -27.953 -10.805 1 91 214 CYS B N 1
ATOM 3377 C CA . CYS B 1 214 ? -7.008 -28.562 -10.078 1 91 214 CYS B CA 1
ATOM 3378 C C . CYS B 1 214 ? -7.477 -29.797 -9.297 1 91 214 CYS B C 1
ATOM 3380 O O . CYS B 1 214 ? -8.672 -29.938 -9.031 1 91 214 CYS B O 1
ATOM 3382 N N . VAL B 1 215 ? -6.699 -30.656 -8.992 1 87.75 215 VAL B N 1
ATOM 3383 C CA . VAL B 1 215 ? -6.992 -31.891 -8.273 1 87.75 215 VAL B CA 1
ATOM 3384 C C . VAL B 1 215 ? -7.793 -31.578 -7.012 1 87.75 215 VAL B C 1
ATOM 3386 O O . VAL B 1 215 ? -7.598 -30.531 -6.387 1 87.75 215 VAL B O 1
#

Radius of gyration: 23.41 Å; Cα contacts (8 Å, |Δi|>4): 918; chains: 2; bounding box: 56×73×56 Å

Foldseek 3Di:
DADDDVLQVLQQVFAEEEADPDPLVVVLCVNNVHDYYYDYDPDDQDDDCVVDPAPFVRQQVSQQVSQVRVQVCCVPPPVHHNHQKYKGKGKWKAQPRRTFAFAPALVSLLVLCVSQAQAKTKMKMKIKMWGAFPVGDIDIDIDIWMKIWHFYHDDPVLSVVLSVVVQQGHDTSRHACPPPCVVGTDDMGGAPVSSNTDRNVVVVVVSSVCSVGTD/DADDDPLQVLQQVFAEEEADPDPLVVVLCVNNVHDYYYDYDPDDQDDDCVVDPAPFVRQQVSQQVSQVRVQVCCVPPPVHHNHQKYKGKDKWKAQPRRTFAFQPALVSLLVLCVSQAQAKTKMKMKIKMWGAFPVGDIDIDIDIWMKIWHFYHDDPVLSVVLSVVVQQGHDHSRHACPPPCVVGTDDMGGAPVSSNTDRNVVVVVVSSVCSVGTD

Solvent-accessible surface area (backbone atoms only — not comparable to full-atom values): 22371 Å² total; per-residue (Å²): 128,50,66,77,43,71,65,47,55,56,48,50,74,36,42,33,31,36,32,50,80,49,66,61,43,52,49,54,48,45,59,63,48,48,55,66,45,75,49,62,74,91,65,79,87,78,81,57,63,85,81,36,94,42,73,67,56,33,35,39,50,53,6,35,52,44,12,48,52,50,48,55,44,19,72,70,39,87,88,41,66,65,61,38,31,22,40,7,51,32,66,47,23,36,47,96,90,37,79,34,57,53,32,87,45,71,66,48,32,49,53,42,48,57,68,42,45,50,29,72,35,35,30,39,21,12,41,19,36,36,33,28,29,65,88,66,50,77,46,74,52,70,51,75,45,65,23,38,39,27,31,40,79,68,55,68,66,58,53,50,26,47,57,71,67,56,63,22,53,87,20,48,45,32,46,42,64,87,50,73,41,35,57,46,39,53,28,35,44,28,33,70,40,28,65,63,52,48,43,51,27,61,49,49,54,52,49,59,67,42,54,80,49,34,93,128,49,63,76,43,71,64,47,55,57,47,49,74,37,41,32,31,37,32,50,80,49,67,60,42,52,49,54,47,43,58,63,47,48,56,66,45,74,48,62,76,91,66,79,87,79,80,57,65,86,79,36,94,42,72,68,56,32,35,39,50,54,6,35,53,43,13,51,52,50,49,55,45,20,73,71,38,87,90,40,67,66,62,38,31,23,40,6,52,32,67,45,23,34,47,97,90,35,78,33,56,54,32,86,45,71,68,47,34,50,54,44,48,58,68,42,45,50,31,72,34,36,31,41,21,12,42,19,36,37,32,28,28,66,88,66,50,74,45,73,53,70,53,74,44,66,23,39,39,27,30,40,78,67,54,69,67,58,53,50,26,47,57,71,68,55,62,21,52,87,20,47,45,33,46,41,64,85,51,72,40,36,58,45,39,54,30,36,42,28,32,71,40,29,65,62,53,48,44,50,28,62,50,50,55,53,49,59,66,40,55,78,50,34,93

Organism: Rhizopus oryzae (NCBI:txid64495)

Sequence (430 aa):
MPLKLPVIKQLNCKSIILASASPRRKEILGDMGIEFKVVTTLKPDENNPAAYKTQADYVADTAYMKAKEIFERCEIDPDLPNADIVIGADTIVVKDEQILEKPRDKEHAQYMLNQLNGSTHYVLTSVQIVYKQKDGKIEKTGFVEKTNVTFSKLDDEIINAYINSGEPFDKAGGYGIQGEASLLIESIEGDYWNVVGLPKNRLFRELKRIANVCVMPLKLPVIKQLNCKSIILASASPRRKEILGDMGIEFKVVTTLKPDENNPAAYKTQADYVADTAYMKAKEIFERCEIDPDLPNADIVIGADTIVVKDEQILEKPRDKEHAQYMLNQLNGSTHYVLTSVQIVYKQKDGKIEKTGFVEKTNVTFSKLDDEIINAYINSGEPFDKAGGYGIQGEASLLIESIEGDYWNVVGLPKNRLFRELKRIANVCV

pLDDT: mean 95.96, std 3.5, range [74.81, 98.94]

Nearest PDB structures (foldseek):
  2p5x-assembly2_B  TM=9.137E-01  e=2.873E-24  Homo sapiens
  6xi5-assembly1_B  TM=8.957E-01  e=9.020E-25  Homo sapiens
  4p0e-assembly1_A  TM=9.424E-01  e=9.420E-22  Escherichia coli K-12
  4heb-assembly1_B  TM=9.381E-01  e=1.318E-20  Bacillus subtilis
  4oo0-assembly1_B  TM=8.245E-01  e=1.544E-18  Burkholderia cenocepacia J2315

InterPro domains:
  IPR003697 Nucleoside triphosphate pyrophosphatase Maf-like protein [MF_00528] (15-212)
  IPR003697 Nucleoside triphosphate pyrophosphatase Maf-like protein [PF02545] (16-209)
  IPR003697 Nucleoside triphosphate pyrophosphatase Maf-like protein [PIRSF006305] (9-212)
  IPR003697 Nucleoside triphosphate pyrophosphatase Maf-like protein [PTHR43213] (9-210)
  IPR003697 Nucleoside triphosphate pyrophosphatase Maf-like protein [TIGR00172] (14-208)
  IPR003697 Nucleoside triphosphate pyrophosphatase Maf-like protein [cd00555] (16-207)
  IPR029001 Inosine triphosphate pyrophosphatase-like [G3DSA:3.90.950.10] (12-211)
  IPR029001 Inosine triphosphate pyrophosphatase-like [SSF52972] (13-209)

Secondary structure (DSSP, 8-state):
-----HHHHHHTTS-EEEE---HHHHHHHHHTT---EE---SS-----GGGSSSHHHHHHHHHHHHHHHHHHHHHH-TTSPPPSEEEEEEEEEEETTEEE---SSHHHHHHHHHHHTTSEEEEEEEEEEEEEBTTS-EEEEEEEEEEEEEEPP--HHHHHHHHHTTGGGGSGGG--TTTGGGGTEEEEEE-HHHHHT--HHHHHHHHHHHHTTB-/-----HHHHHHTTS-EEEE---HHHHHHHHHTT---EE---SS-----GGGSSSHHHHHHHHHHHHHHHHHHHHHH-TTSPPPSEEEEEEEEEEETTEEE---SSHHHHHHHHHHHTTSEEEEEEEEEEEEEBTTS-EEEEEEEEEEEEEEPP--HHHHHHHHHTTGGGGSGGG--TTTGGGGTEEEEEE-HHHHHT--HHHHHHHHHHHHTTB-